Protein 4GXZ (pdb70)

Sequence (698 aa):
DQEKQIENLIHAALFNDPASPRIGAKHPKLTLVNFTDYNCPYCKQLDPMLEEKIVQKYPDDVAVIIIKPLPFKGESSVLAARIALTTWREHPQQFLALHEKLMQKRVYHTDDSIKQAQQKAGATPVTLDEKSMETIRTNLQLARLVGVQGTPATIIGDELIPGAVPWDTLEAVVKEKLASAKQIENLIHAALFNDPASPRIGAKHPKLTLVNFTDYNCPYCKQLDPMLEKIVQKYPDVAVIIKPLPFKGESSVLAARIALTTWREHPQQQFLALHEKLMQKRVYHTDDSIKQAQQKAGATPVTLDEKSSMETIRTNLQLARLVGVQGTPATIIGDELIPGAVPWDTLEAVVKEKLASANKQIENLIHAALFNDPASPRIGAKHPKLTLVNFTDYNCPYCKQLDPMLEKIVQKYPDVAVIIKPLPFKGESSVLAARIALTTWREHPQQFLALHEKLMQKRVYHTDDSIKQAQQKAGATPVTLDEKSMMETIRTNLQLARLVGVQGTPATIIGDELIPGAVPWDTLEAVVKEKLASLIHAALFNDPASPRIGAKHPKLTLVNFTDYNCPYCKQLDPMLEEKIVQKYPDVAVIIKPLPFKGESSVLAARIALTTWREHPQQFLALHEKLMQKRVYHTDDSIKQAQQKAGATPVTLDEKSMETIRTNLQLARLVGVQGTPATIIGDELIPGAVPWDDTLEAVVKEKLASA

Organism: Salmonella typhimurium (strain LT2 / SGSC1412 / ATCC 700720) (NCBI:txid99287)

Radius of gyration: 27.62 Å; Cα contacts (8 Å, |Δi|>4): 1189; chains: 4; bounding box: 72×77×70 Å

Structure (mmCIF, N/CA/C/O backbone):
data_4GXZ
#
_entry.id   4GXZ
#
_cell.length_a   53.107
_cell.length_b   90.998
_cell.length_c   83.309
_cell.angle_alpha   90.00
_cell.angle_beta   102.23
_cell.angle_gamma   90.00
#
_symmetry.space_group_name_H-M   'P 1 21 1'
#
loop_
_entity.id
_entity.type
_entity.pdbx_description
1 polymer 'Suppression of copper sensitivity protein'
2 water water
#
loop_
_atom_site.group_PDB
_atom_site.id
_atom_site.type_symbol
_atom_site.label_atom_id
_atom_site.label_alt_id
_atom_site.label_comp_id
_atom_site.label_asym_id
_atom_site.label_entity_id
_atom_site.label_seq_id
_atom_site.pdbx_PDB_ins_code
_atom_site.Cartn_x
_atom_site.Cartn_y
_atom_site.Cartn_z
_atom_site.occupancy
_atom_site.B_iso_or_equiv
_atom_site.auth_seq_id
_atom_site.auth_comp_id
_atom_site.auth_asym_id
_atom_site.auth_atom_id
_atom_site.pdbx_PDB_model_num
ATOM 1 N N . ASP A 1 12 ? 1.741 51.567 24.186 1.00 78.06 9 ASP A N 1
ATOM 2 C CA . ASP A 1 12 ? 2.623 52.573 23.604 1.00 89.45 9 ASP A CA 1
ATOM 3 C C . ASP A 1 12 ? 3.911 52.710 24.404 1.00 95.51 9 ASP A C 1
ATOM 4 O O . ASP A 1 12 ? 4.772 51.832 24.360 1.00 97.83 9 ASP A O 1
ATOM 9 N N . GLN A 1 13 ? 4.049 53.814 25.133 1.00 95.12 10 GLN A N 1
ATOM 10 C CA . GLN A 1 13 ? 5.215 53.962 25.991 1.00 87.08 10 GLN A CA 1
ATOM 11 C C . GLN A 1 13 ? 4.987 53.514 27.429 1.00 78.11 10 GLN A C 1
ATOM 12 O O . GLN A 1 13 ? 4.967 54.314 28.368 1.00 67.91 10 GLN A O 1
ATOM 18 N N . GLU A 1 14 ? 4.803 52.206 27.563 1.00 80.31 11 GLU A N 1
ATOM 19 C CA . GLU A 1 14 ? 4.957 51.513 28.821 1.00 84.41 11 GLU A CA 1
ATOM 20 C C . GLU A 1 14 ? 6.344 51.879 29.341 1.00 82.49 11 GLU A C 1
ATOM 21 O O . GLU A 1 14 ? 6.639 51.758 30.532 1.00 85.33 11 GLU A O 1
ATOM 27 N N . LYS A 1 15 ? 7.178 52.359 28.422 1.00 75.04 12 LYS A N 1
ATOM 28 C CA . LYS A 1 15 ? 8.542 52.780 28.713 1.00 69.78 12 LYS A CA 1
ATOM 29 C C . LYS A 1 15 ? 8.613 53.899 29.764 1.00 67.57 12 LYS A C 1
ATOM 30 O O . LYS A 1 15 ? 9.609 54.032 30.485 1.00 65.15 12 LYS A O 1
ATOM 36 N N . GLN A 1 16 ? 7.552 54.695 29.855 1.00 63.83 13 GLN A N 1
ATOM 37 C CA . GLN A 1 16 ? 7.500 55.796 30.811 1.00 63.64 13 GLN A CA 1
ATOM 38 C C . GLN A 1 16 ? 6.969 55.360 32.175 1.00 58.22 13 GLN A C 1
ATOM 39 O O . GLN A 1 16 ? 6.989 56.142 33.132 1.00 52.89 13 GLN A O 1
ATOM 45 N N . ILE A 1 17 ? 6.484 54.121 32.253 1.00 56.54 14 ILE A N 1
ATOM 46 C CA . ILE A 1 17 ? 5.874 53.596 33.472 1.00 52.37 14 ILE A CA 1
ATOM 47 C C . ILE A 1 17 ? 6.468 52.251 33.903 1.00 54.81 14 ILE A C 1
ATOM 48 O O . ILE A 1 17 ? 6.046 51.682 34.910 1.00 51.19 14 ILE A O 1
ATOM 53 N N . GLU A 1 18 ? 7.447 51.750 33.152 1.00 59.23 15 GLU A N 1
ATOM 54 C CA . GLU A 1 18 ? 7.944 50.388 33.364 1.00 59.13 15 GLU A CA 1
ATOM 55 C C . GLU A 1 18 ? 8.623 50.195 34.721 1.00 55.65 15 GLU A C 1
ATOM 56 O O . GLU A 1 18 ? 8.651 49.086 35.253 1.00 52.54 15 GLU A O 1
ATOM 62 N N . ASN A 1 19 ? 9.163 51.274 35.282 1.00 36.29 16 ASN A N 1
ATOM 63 C CA . ASN A 1 19 ? 9.821 51.190 36.583 1.00 43.76 16 ASN A CA 1
ATOM 64 C C . ASN A 1 19 ? 8.823 51.274 37.737 1.00 40.70 16 ASN A C 1
ATOM 65 O O . ASN A 1 19 ? 9.127 50.882 38.868 1.00 47.84 16 ASN A O 1
ATOM 70 N N . LEU A 1 20 ? 7.629 51.778 37.436 1.00 32.23 17 LEU A N 1
ATOM 71 C CA . LEU A 1 20 ? 6.514 51.792 38.388 1.00 45.91 17 LEU A CA 1
ATOM 72 C C . LEU A 1 20 ? 5.889 50.417 38.608 1.00 45.01 17 LEU A C 1
ATOM 73 O O . LEU A 1 20 ? 5.215 50.189 39.606 1.00 52.53 17 LEU A O 1
ATOM 78 N N . ILE A 1 21 ? 6.096 49.503 37.671 1.00 44.55 18 ILE A N 1
ATOM 79 C CA . ILE A 1 21 ? 5.346 48.242 37.680 1.00 57.52 18 ILE A CA 1
ATOM 80 C C . ILE A 1 21 ? 5.446 47.483 39.012 1.00 58.51 18 ILE A C 1
ATOM 81 O O . ILE A 1 21 ? 4.477 46.847 39.459 1.00 47.85 18 ILE A O 1
ATOM 86 N N . HIS A 1 22 ? 6.609 47.574 39.652 1.00 51.55 19 HIS A N 1
ATOM 87 C CA . HIS A 1 22 ? 6.917 46.734 40.807 1.00 47.77 19 HIS A CA 1
ATOM 88 C C . HIS A 1 22 ? 6.071 47.004 42.061 1.00 41.59 19 HIS A C 1
ATOM 89 O O . HIS A 1 22 ? 5.485 46.072 42.632 1.00 37.95 19 HIS A O 1
ATOM 96 N N . ALA A 1 23 ? 6.015 48.262 42.491 1.00 32.05 20 ALA A N 1
ATOM 97 C CA . ALA A 1 23 ? 5.228 48.645 43.668 1.00 32.32 20 ALA A CA 1
ATOM 98 C C . ALA A 1 23 ? 3.740 48.303 43.508 1.00 35.85 20 ALA A C 1
ATOM 99 O O . ALA A 1 23 ? 3.077 47.884 44.461 1.00 34.59 20 ALA A O 1
ATOM 101 N N . ALA A 1 24 ? 3.223 48.507 42.301 1.00 36.35 21 ALA A N 1
ATOM 102 C CA . ALA A 1 24 ? 1.815 48.247 42.018 1.00 43.80 21 ALA A CA 1
ATOM 103 C C . ALA A 1 24 ? 1.567 46.736 42.053 1.00 35.52 21 ALA A C 1
ATOM 104 O O . ALA A 1 24 ? 0.535 46.276 42.546 1.00 30.52 21 ALA A O 1
ATOM 106 N N . LEU A 1 25 ? 2.525 45.963 41.554 1.00 34.03 22 LEU A N 1
ATOM 107 C CA . LEU A 1 25 ? 2.379 44.513 41.600 1.00 29.89 22 LEU A CA 1
ATOM 108 C C . LEU A 1 25 ? 2.320 43.983 43.036 1.00 34.76 22 LEU A C 1
ATOM 109 O O . LEU A 1 25 ? 1.396 43.246 43.406 1.00 27.04 22 LEU A O 1
ATOM 114 N N . PHE A 1 26 ? 3.291 44.378 43.859 1.00 28.51 23 PHE A N 1
ATOM 115 C CA . PHE A 1 26 ? 3.528 43.675 45.120 1.00 28.77 23 PHE A CA 1
ATOM 116 C C . PHE A 1 26 ? 3.011 44.411 46.325 1.00 29.87 23 PHE A C 1
ATOM 117 O O . PHE A 1 26 ? 2.951 43.842 47.417 1.00 29.54 23 PHE A O 1
ATOM 125 N N . ASN A 1 27 ? 2.663 45.680 46.132 1.00 26.24 24 ASN A N 1
ATOM 126 C CA . ASN A 1 27 ? 2.412 46.578 47.257 1.00 35.51 24 ASN A CA 1
ATOM 127 C C . ASN A 1 27 ? 1.177 47.467 47.110 1.00 34.31 24 ASN A C 1
ATOM 128 O O . ASN A 1 27 ? 0.992 48.405 47.893 1.00 35.24 24 ASN A O 1
ATOM 133 N N . ASP A 1 28 ? 0.339 47.191 46.116 1.00 30.69 25 ASP A N 1
ATOM 134 C CA . ASP A 1 28 ? -0.936 47.919 45.992 1.00 30.15 25 ASP A CA 1
ATOM 135 C C . ASP A 1 28 ? -1.745 47.733 47.282 1.00 31.70 25 ASP A C 1
ATOM 136 O O . ASP A 1 28 ? -2.189 46.619 47.585 1.00 36.80 25 ASP A O 1
ATOM 141 N N . PRO A 1 29 ? -1.943 48.818 48.052 1.00 30.95 26 PRO A N 1
ATOM 142 C CA . PRO A 1 29 ? -2.755 48.736 49.276 1.00 35.89 26 PRO A CA 1
ATOM 143 C C . PRO A 1 29 ? -4.151 48.200 48.966 1.00 34.27 26 PRO A C 1
ATOM 144 O O . PRO A 1 29 ? -4.810 47.605 49.824 1.00 32.72 26 PRO A O 1
ATOM 148 N N . ALA A 1 30 ? -4.592 48.393 47.731 1.00 25.47 27 ALA A N 1
ATOM 149 C CA . ALA A 1 30 ? -5.947 47.983 47.352 1.00 30.26 27 ALA A CA 1
ATOM 150 C C . ALA A 1 30 ? -6.044 46.513 46.931 1.00 38.97 27 ALA A C 1
ATOM 151 O O . ALA A 1 30 ? -7.152 45.977 46.801 1.00 31.81 27 ALA A O 1
ATOM 153 N N . SER A 1 31 ? -4.900 45.847 46.732 1.00 25.58 28 SER A N 1
ATOM 154 C CA . SER A 1 31 ? -4.945 44.437 46.323 1.00 29.14 28 SER A CA 1
ATOM 155 C C . SER A 1 31 ? -4.885 43.526 47.537 1.00 27.64 28 SER A C 1
ATOM 156 O O . SER A 1 31 ? -3.978 43.651 48.362 1.00 31.87 28 SER A O 1
ATOM 159 N N . PRO A 1 32 ? -5.864 42.622 47.665 1.00 24.40 29 PRO A N 1
ATOM 160 C CA . PRO A 1 32 ? -5.905 41.748 48.834 1.00 27.16 29 PRO A CA 1
ATOM 161 C C . PRO A 1 32 ? -4.607 40.953 48.989 1.00 33.53 29 PRO A C 1
ATOM 162 O O . PRO A 1 32 ? -4.018 40.509 47.998 1.00 26.94 29 PRO A O 1
ATOM 166 N N . ARG A 1 33 ? -4.174 40.805 50.237 1.00 24.92 30 ARG A N 1
ATOM 167 C CA . ARG A 1 33 ? -2.940 40.099 50.573 1.00 34.18 30 ARG A CA 1
ATOM 168 C C . ARG A 1 33 ? -3.296 38.972 51.530 1.00 27.77 30 ARG A C 1
ATOM 169 O O . ARG A 1 33 ? -4.024 39.189 52.499 1.00 31.75 30 ARG A O 1
ATOM 177 N N . ILE A 1 34 ? -2.796 37.769 51.247 1.00 30.16 31 ILE A N 1
ATOM 178 C CA . ILE A 1 34 ? -2.901 36.649 52.173 1.00 26.56 31 ILE A CA 1
ATOM 179 C C . ILE A 1 34 ? -1.507 36.416 52.740 1.00 25.34 31 ILE A C 1
ATOM 180 O O . ILE A 1 34 ? -0.575 36.179 51.966 1.00 24.74 31 ILE A O 1
ATOM 185 N N . GLY A 1 35 ? -1.351 36.484 54.063 1.00 28.97 32 GLY A N 1
ATOM 186 C CA . GLY A 1 35 ? -0.029 36.306 54.672 1.00 32.63 32 GLY A CA 1
ATOM 187 C C . GLY A 1 35 ? 0.596 37.605 55.163 1.00 40.92 32 GLY A C 1
ATOM 188 O O . GLY A 1 35 ? -0.062 38.657 55.199 1.00 32.93 32 GLY A O 1
ATOM 189 N N . ALA A 1 36 ? 1.876 37.544 55.523 1.00 42.60 33 ALA A N 1
ATOM 190 C CA . ALA A 1 36 ? 2.564 38.683 56.136 1.00 36.55 33 ALA A CA 1
ATOM 191 C C . ALA A 1 36 ? 2.642 39.933 55.246 1.00 42.77 33 ALA A C 1
ATOM 192 O O . ALA A 1 36 ? 2.765 39.828 54.017 1.00 39.18 33 ALA A O 1
ATOM 194 N N . LYS A 1 37 ? 2.574 41.111 55.875 1.00 37.94 34 LYS A N 1
ATOM 195 C CA . LYS A 1 37 ? 2.832 42.377 55.187 1.00 48.89 34 LYS A CA 1
ATOM 196 C C . LYS A 1 37 ? 4.307 42.535 54.807 1.00 42.27 34 LYS A C 1
ATOM 197 O O . LYS A 1 37 ? 4.637 43.234 53.839 1.00 36.59 34 LYS A O 1
ATOM 203 N N . HIS A 1 38 ? 5.190 41.884 55.557 1.00 44.20 35 HIS A N 1
ATOM 204 C CA . HIS A 1 38 ? 6.626 41.969 55.278 1.00 54.83 35 HIS A CA 1
ATOM 205 C C . HIS A 1 38 ? 7.262 40.600 55.020 1.00 53.82 35 HIS A C 1
ATOM 206 O O . HIS A 1 38 ? 8.028 40.105 55.849 1.00 58.56 35 HIS A O 1
ATOM 213 N N . PRO A 1 39 ? 6.953 39.991 53.859 1.00 44.01 36 PRO A N 1
ATOM 214 C CA . PRO A 1 39 ? 7.387 38.630 53.538 1.00 42.51 36 PRO A CA 1
ATOM 215 C C . PRO A 1 39 ? 8.717 38.625 52.802 1.00 35.89 36 PRO A C 1
ATOM 216 O O . PRO A 1 39 ? 9.103 39.659 52.264 1.00 29.21 36 PRO A O 1
ATOM 220 N N . LYS A 1 40 ? 9.379 37.473 52.743 1.00 37.01 37 LYS A N 1
ATOM 221 C CA . LYS A 1 40 ? 10.613 37.329 51.962 1.00 37.57 37 LYS A CA 1
ATOM 222 C C . LYS A 1 40 ? 10.289 37.227 50.478 1.00 36.09 37 LYS A C 1
ATOM 223 O O . LYS A 1 40 ? 11.061 37.669 49.624 1.00 31.37 37 LYS A O 1
ATOM 229 N N . LEU A 1 41 ? 9.125 36.650 50.186 1.00 29.45 38 LEU A N 1
ATOM 230 C CA . LEU A 1 41 ? 8.690 36.410 48.815 1.00 29.75 38 LEU A CA 1
ATOM 231 C C . LEU A 1 41 ? 7.192 36.715 48.699 1.00 26.61 38 LEU A C 1
ATOM 232 O O . LEU A 1 41 ? 6.409 36.354 49.584 1.00 26.73 38 LEU A O 1
ATOM 237 N N . THR A 1 42 ? 6.805 37.379 47.617 1.00 28.90 39 THR A N 1
ATOM 238 C CA . THR A 1 42 ? 5.401 37.753 47.412 1.00 31.60 39 THR A CA 1
ATOM 239 C C . THR A 1 42 ? 4.953 37.228 46.063 1.00 24.50 39 THR A C 1
ATOM 240 O O . THR A 1 42 ? 5.461 37.664 45.018 1.00 31.37 39 THR A O 1
ATOM 244 N N . LEU A 1 43 ? 4.027 36.267 46.093 1.00 20.61 40 LEU A N 1
ATOM 245 C CA . LEU A 1 43 ? 3.426 35.730 44.879 1.00 24.65 40 LEU A CA 1
ATOM 246 C C . LEU A 1 43 ? 2.311 36.691 44.440 1.00 27.17 40 LEU A C 1
ATOM 247 O O . LEU A 1 43 ? 1.649 37.289 45.276 1.00 29.47 40 LEU A O 1
ATOM 252 N N . VAL A 1 44 ? 2.113 36.842 43.134 1.00 22.68 41 VAL A N 1
ATOM 253 C CA . VAL A 1 44 ? 1.006 37.650 42.627 1.00 30.59 41 VAL A CA 1
ATOM 254 C C . VAL A 1 44 ? 0.120 36.777 41.752 1.00 26.11 41 VAL A C 1
ATOM 255 O O . VAL A 1 44 ? 0.507 36.384 40.640 1.00 28.47 41 VAL A O 1
ATOM 259 N N . ASN A 1 45 ? -1.069 36.473 42.264 1.00 24.42 42 ASN A N 1
ATOM 260 C CA . ASN A 1 45 ? -1.969 35.528 41.622 1.00 20.92 42 ASN A CA 1
ATOM 261 C C . ASN A 1 45 ? -3.087 36.269 40.906 1.00 21.58 42 ASN A C 1
ATOM 262 O O . ASN A 1 45 ? -3.954 36.860 41.552 1.00 21.04 42 ASN A O 1
ATOM 267 N N . PHE A 1 46 ? -3.019 36.274 39.577 1.00 23.59 43 PHE A N 1
ATOM 268 C CA . PHE A 1 46 ? -4.057 36.849 38.729 1.00 25.94 43 PHE A CA 1
ATOM 269 C C . PHE A 1 46 ? -5.127 35.765 38.565 1.00 32.27 43 PHE A C 1
ATOM 270 O O . PHE A 1 46 ? -4.814 34.662 38.128 1.00 26.41 43 PHE A O 1
ATOM 278 N N . THR A 1 47 ? -6.376 36.072 38.914 1.00 26.18 44 THR A N 1
ATOM 279 C CA . THR A 1 47 ? -7.378 35.025 39.112 1.00 25.03 44 THR A CA 1
ATOM 280 C C . THR A 1 47 ? -8.819 35.498 38.861 1.00 25.64 44 THR A C 1
ATOM 281 O O . THR A 1 47 ? -9.094 36.700 38.804 1.00 25.79 44 THR A O 1
ATOM 285 N N . ASP A 1 48 ? -9.742 34.548 38.742 1.00 23.88 45 ASP A N 1
ATOM 286 C CA . ASP A 1 48 ? -11.144 34.883 38.449 1.00 21.31 45 ASP A CA 1
ATOM 287 C C . ASP A 1 48 ? -11.985 33.880 39.240 1.00 23.03 45 ASP A C 1
ATOM 288 O O . ASP A 1 48 ? -11.725 32.665 39.189 1.00 26.44 45 ASP A O 1
ATOM 293 N N . TYR A 1 49 ? -12.931 34.386 40.024 1.00 28.97 46 TYR A N 1
ATOM 294 C CA . TYR A 1 49 ? -13.744 33.537 40.886 1.00 34.64 46 TYR A CA 1
ATOM 295 C C . TYR A 1 49 ? -14.592 32.486 40.147 1.00 26.40 46 TYR A C 1
ATOM 296 O O . TYR A 1 49 ? -15.006 31.499 40.767 1.00 30.81 46 TYR A O 1
ATOM 305 N N . ASN A 1 50 ? -14.834 32.687 38.844 1.00 22.08 47 ASN A N 1
ATOM 306 C CA . ASN A 1 50 ? -15.583 31.708 38.032 1.00 24.10 47 ASN A CA 1
ATOM 307 C C . ASN A 1 50 ? -14.689 30.775 37.200 1.00 34.91 47 ASN A C 1
ATOM 308 O O . ASN A 1 50 ? -15.191 29.900 36.485 1.00 27.15 47 ASN A O 1
ATOM 313 N N . CYS A 1 51 ? -13.375 30.965 37.291 1.00 26.30 48 CYS A N 1
ATOM 314 C CA . CYS A 1 51 ? -12.432 30.175 36.498 1.00 23.32 48 CYS A CA 1
ATOM 315 C C . CYS A 1 51 ? -12.081 28.875 37.212 1.00 20.26 48 CYS A C 1
ATOM 316 O O . CYS A 1 51 ? -11.551 28.888 38.331 1.00 25.95 48 CYS A O 1
ATOM 319 N N . PRO A 1 52 ? -12.399 27.736 36.570 1.00 25.50 49 PRO A N 1
ATOM 320 C CA . PRO A 1 52 ? -12.233 26.409 37.179 1.00 28.36 49 PRO A CA 1
ATOM 321 C C . PRO A 1 52 ? -10.794 26.126 37.622 1.00 25.75 49 PRO A C 1
ATOM 322 O O . PRO A 1 52 ? -10.619 25.637 38.735 1.00 25.32 49 PRO A O 1
ATOM 326 N N . TYR A 1 53 ? -9.805 26.419 36.782 1.00 23.11 50 TYR A N 1
ATOM 327 C CA . TYR A 1 53 ? -8.403 26.234 37.181 1.00 29.05 50 TYR A CA 1
ATOM 328 C C . TYR A 1 53 ? -7.964 27.192 38.295 1.00 27.42 50 TYR A C 1
ATOM 329 O O . TYR A 1 53 ? -7.130 26.835 39.125 1.00 25.24 50 TYR A O 1
ATOM 338 N N . CYS A 1 54 ? -8.540 28.396 38.341 1.00 23.78 51 CYS A N 1
ATOM 339 C CA . CYS A 1 54 ? -8.296 29.299 39.467 1.00 21.86 51 CYS A CA 1
ATOM 340 C C . CYS A 1 54 ? -8.809 28.681 40.759 1.00 30.68 51 CYS A C 1
ATOM 341 O O . CYS A 1 54 ? -8.128 28.721 41.782 1.00 27.44 51 CYS A O 1
ATOM 344 N N . LYS A 1 55 ? -10.017 28.117 40.730 1.00 28.26 52 LYS A N 1
ATOM 345 C CA . LYS A 1 55 ? -10.545 27.477 41.931 1.00 23.56 52 LYS A CA 1
ATOM 346 C C . LYS A 1 55 ? -9.624 26.330 42.385 1.00 17.92 52 LYS A C 1
ATOM 347 O O . LYS A 1 55 ? -9.421 26.116 43.585 1.00 30.27 52 LYS A O 1
ATOM 353 N N . GLN A 1 56 ? -9.067 25.593 41.429 1.00 21.59 53 GLN A N 1
ATOM 354 C CA . GLN A 1 56 ? -8.214 24.446 41.757 1.00 29.66 53 GLN A CA 1
ATOM 355 C C . GLN A 1 56 ? -6.931 24.942 42.431 1.00 29.14 53 GLN A C 1
ATOM 356 O O . GLN A 1 56 ? -6.513 24.434 43.478 1.00 27.69 53 GLN A O 1
ATOM 362 N N . LEU A 1 57 ? -6.320 25.951 41.827 1.00 28.98 54 LEU A N 1
ATOM 363 C CA . LEU A 1 57 ? -5.096 26.537 42.377 1.00 31.37 54 LEU A CA 1
ATOM 364 C C . LEU A 1 57 ? -5.272 27.137 43.777 1.00 30.44 54 LEU A C 1
ATOM 365 O O . LEU A 1 57 ? -4.412 26.976 44.642 1.00 31.66 54 LEU A O 1
ATOM 370 N N . ASP A 1 58 ? -6.389 27.823 44.005 1.00 28.22 55 ASP A N 1
ATOM 371 C CA . ASP A 1 58 ? -6.563 28.631 45.218 1.00 24.79 55 ASP A CA 1
ATOM 372 C C . ASP A 1 58 ? -6.217 27.985 46.569 1.00 30.50 55 ASP A C 1
ATOM 373 O O . ASP A 1 58 ? -5.454 28.563 47.355 1.00 29.93 55 ASP A O 1
ATOM 378 N N . PRO A 1 59 ? -6.779 26.802 46.859 1.00 31.68 56 PRO A N 1
ATOM 379 C CA . PRO A 1 59 ? -6.463 26.186 48.152 1.00 26.74 56 PRO A CA 1
ATOM 380 C C . PRO A 1 59 ? -4.951 25.980 48.297 1.00 37.04 56 PRO A C 1
ATOM 381 O O . PRO A 1 59 ? -4.417 26.074 49.409 1.00 37.31 56 PRO A O 1
ATOM 385 N N . MET A 1 60 ? -4.276 25.693 47.187 1.00 29.64 57 MET A N 1
ATOM 386 C CA . MET A 1 60 ? -2.825 25.467 47.221 1.00 27.25 57 MET A CA 1
ATOM 387 C C . MET A 1 60 ? -2.082 26.710 47.680 1.00 33.08 57 MET A C 1
ATOM 388 O O . MET A 1 60 ? -1.135 26.614 48.456 1.00 34.64 57 MET A O 1
ATOM 393 N N . LEU A 1 61 ? -2.531 27.878 47.222 1.00 31.28 58 LEU A N 1
ATOM 394 C CA . LEU A 1 61 ? -1.846 29.132 47.539 1.00 31.80 58 LEU A CA 1
ATOM 395 C C . LEU A 1 61 ? -1.870 29.406 49.030 1.00 30.53 58 LEU A C 1
ATOM 396 O O . LEU A 1 61 ? -0.855 29.779 49.623 1.00 38.18 58 LEU A O 1
ATOM 401 N N . GLU A 1 62 ? -3.036 29.238 49.637 1.00 32.54 59 GLU A N 1
ATOM 402 C CA A GLU A 1 62 ? -3.181 29.435 51.078 0.59 35.55 59 GLU A CA 1
ATOM 403 C CA B GLU A 1 62 ? -3.163 29.448 51.069 0.41 34.81 59 GLU A CA 1
ATOM 404 C C . GLU A 1 62 ? -2.389 28.386 51.857 1.00 37.78 59 GLU A C 1
ATOM 405 O O . GLU A 1 62 ? -1.885 28.657 52.947 1.00 38.86 59 GLU A O 1
ATOM 416 N N . LYS A 1 63 ? -2.289 27.181 51.300 1.00 44.36 60 LYS A N 1
ATOM 417 C CA . LYS A 1 63 ? -1.503 26.122 51.934 1.00 44.39 60 LYS A CA 1
ATOM 418 C C . LYS A 1 63 ? -0.021 26.503 51.910 1.00 37.43 60 LYS A C 1
ATOM 419 O O . LYS A 1 63 ? 0.707 26.253 52.867 1.00 38.05 60 LYS A O 1
ATOM 425 N N . ILE A 1 64 ? 0.420 27.105 50.807 1.00 30.80 61 ILE A N 1
ATOM 426 C CA . ILE A 1 64 ? 1.779 27.621 50.718 1.00 33.12 61 ILE A CA 1
ATOM 427 C C . ILE A 1 64 ? 2.030 28.595 51.864 1.00 30.03 61 ILE A C 1
ATOM 428 O O . ILE A 1 64 ? 3.046 28.492 52.569 1.00 30.91 61 ILE A O 1
ATOM 433 N N . VAL A 1 65 ? 1.100 29.534 52.049 1.00 27.72 62 VAL A N 1
ATOM 434 C CA . VAL A 1 65 ? 1.233 30.576 53.062 1.00 36.48 62 VAL A CA 1
ATOM 435 C C . VAL A 1 65 ? 1.231 29.971 54.462 1.00 33.37 62 VAL A C 1
ATOM 436 O O . VAL A 1 65 ? 1.971 30.425 55.353 1.00 29.13 62 VAL A O 1
ATOM 440 N N . GLN A 1 66 ? 0.376 28.964 54.650 1.00 32.10 63 GLN A N 1
ATOM 441 C CA . GLN A 1 66 ? 0.310 28.223 55.904 1.00 37.97 63 GLN A CA 1
ATOM 442 C C . GLN A 1 66 ? 1.650 27.562 56.237 1.00 39.17 63 GLN A C 1
ATOM 443 O O . GLN A 1 66 ? 2.118 27.623 57.375 1.00 40.32 63 GLN A O 1
ATOM 449 N N . LYS A 1 67 ? 2.272 26.948 55.235 1.00 36.67 64 LYS A N 1
ATOM 450 C CA . LYS A 1 67 ? 3.495 26.167 55.444 1.00 40.96 64 LYS A CA 1
ATOM 451 C C . LYS A 1 67 ? 4.752 27.036 55.438 1.00 40.00 64 LYS A C 1
ATOM 452 O O . LYS A 1 67 ? 5.735 26.726 56.116 1.00 33.03 64 LYS A O 1
ATOM 458 N N . TYR A 1 68 ? 4.708 28.117 54.664 1.00 43.04 65 TYR A N 1
ATOM 459 C CA . TYR A 1 68 ? 5.823 29.051 54.546 1.00 40.26 65 TYR A CA 1
ATOM 460 C C . TYR A 1 68 ? 5.363 30.475 54.872 1.00 39.96 65 TYR A C 1
ATOM 461 O O . TYR A 1 68 ? 5.121 31.275 53.971 1.00 39.29 65 TYR A O 1
ATOM 470 N N . PRO A 1 69 ? 5.243 30.790 56.169 1.00 35.53 66 PRO A N 1
ATOM 471 C CA . PRO A 1 69 ? 4.823 32.113 56.648 1.00 44.37 66 PRO A CA 1
ATOM 472 C C . PRO A 1 69 ? 5.662 33.266 56.086 1.00 44.93 66 PRO A C 1
ATOM 473 O O . PRO A 1 69 ? 5.227 34.419 56.160 1.00 40.03 66 PRO A O 1
ATOM 477 N N . ASP A 1 70 ? 6.847 32.966 55.557 1.00 33.91 67 ASP A N 1
ATOM 478 C CA A ASP A 1 70 ? 7.714 33.957 54.913 0.41 38.63 67 ASP A CA 1
ATOM 479 C CA B ASP A 1 70 ? 7.669 34.009 54.953 0.59 37.66 67 ASP A CA 1
ATOM 480 C C . ASP A 1 70 ? 7.176 34.358 53.544 1.00 38.24 67 ASP A C 1
ATOM 481 O O . ASP A 1 70 ? 7.765 35.201 52.856 1.00 30.79 67 ASP A O 1
ATOM 490 N N . VAL A 1 71 ? 6.083 33.720 53.130 1.00 25.91 68 VAL A N 1
ATOM 491 C CA . VAL A 1 71 ? 5.518 33.951 51.810 1.00 34.31 68 VAL A CA 1
ATOM 492 C C . VAL A 1 71 ? 4.137 34.585 51.965 1.00 26.25 68 VAL A C 1
ATOM 493 O O . VAL A 1 71 ? 3.346 34.154 52.823 1.00 32.49 68 VAL A O 1
ATOM 497 N N . ALA A 1 72 ? 3.866 35.618 51.167 1.00 23.97 69 ALA A N 1
ATOM 498 C CA . ALA A 1 72 ? 2.517 36.208 51.096 1.00 27.93 69 ALA A CA 1
ATOM 499 C C . ALA A 1 72 ? 2.014 36.079 49.661 1.00 28.37 69 ALA A C 1
ATOM 500 O O . ALA A 1 72 ? 2.819 35.971 48.724 1.00 28.20 69 ALA A O 1
ATOM 502 N N . VAL A 1 73 ? 0.692 36.081 49.485 1.00 27.70 70 VAL A N 1
ATOM 503 C CA . VAL A 1 73 ? 0.121 36.012 48.157 1.00 24.22 70 VAL A CA 1
ATOM 504 C C . VAL A 1 73 ? -0.777 37.231 47.897 1.00 27.16 70 VAL A C 1
ATOM 505 O O . VAL A 1 73 ? -1.615 37.583 48.729 1.00 25.43 70 VAL A O 1
ATOM 509 N N . ILE A 1 74 ? -0.600 37.866 46.744 1.00 24.79 71 ILE A N 1
ATOM 510 C CA . ILE A 1 74 ? -1.430 39.008 46.364 1.00 28.91 71 ILE A CA 1
ATOM 511 C C . ILE A 1 74 ? -2.499 38.512 45.402 1.00 22.05 71 ILE A C 1
ATOM 512 O O . ILE A 1 74 ? -2.196 37.766 44.475 1.00 27.58 71 ILE A O 1
ATOM 517 N N . ILE A 1 75 ? -3.743 38.903 45.630 1.00 23.88 72 ILE A N 1
ATOM 518 C CA A ILE A 1 75 ? -4.847 38.527 44.741 0.81 21.24 72 ILE A CA 1
ATOM 519 C CA B ILE A 1 75 ? -4.816 38.536 44.712 0.19 22.72 72 ILE A CA 1
ATOM 520 C C . ILE A 1 75 ? -5.139 39.699 43.785 1.00 24.68 72 ILE A C 1
ATOM 521 O O . ILE A 1 75 ? -5.479 40.810 44.236 1.00 25.88 72 ILE A O 1
ATOM 530 N N . LYS A 1 76 ? -4.977 39.457 42.483 1.00 20.98 73 LYS A N 1
ATOM 531 C CA . LYS A 1 76 ? -5.303 40.428 41.450 1.00 24.51 73 LYS A CA 1
ATOM 532 C C . LYS A 1 76 ? -6.459 39.860 40.628 1.00 29.51 73 LYS A C 1
ATOM 533 O O . LYS A 1 76 ? -6.242 39.152 39.633 1.00 23.98 73 LYS A O 1
ATOM 539 N N . PRO A 1 77 ? -7.689 40.170 41.025 1.00 21.83 74 PRO A N 1
ATOM 540 C CA . PRO A 1 77 ? -8.776 39.683 40.151 1.00 33.54 74 PRO A CA 1
ATOM 541 C C . PRO A 1 77 ? -8.741 40.238 38.718 1.00 28.74 74 PRO A C 1
ATOM 542 O O . PRO A 1 77 ? -8.590 41.451 38.507 1.00 31.06 74 PRO A O 1
ATOM 546 N N . LEU A 1 78 ? -8.860 39.326 37.750 1.00 24.95 75 LEU A N 1
ATOM 547 C CA . LEU A 1 78 ? -9.156 39.659 36.350 1.00 26.31 75 LEU A CA 1
ATOM 548 C C . LEU A 1 78 ? -10.499 39.001 35.976 1.00 27.36 75 LEU A C 1
ATOM 549 O O . LEU A 1 78 ? -10.526 37.845 35.531 1.00 27.59 75 LEU A O 1
ATOM 554 N N . PRO A 1 79 ? -11.617 39.728 36.157 1.00 31.82 76 PRO A N 1
ATOM 555 C CA . PRO A 1 79 ? -12.950 39.124 35.972 1.00 34.78 76 PRO A CA 1
ATOM 556 C C . PRO A 1 79 ? -13.365 38.998 34.505 1.00 42.31 76 PRO A C 1
ATOM 557 O O . PRO A 1 79 ? -14.185 39.794 34.028 1.00 42.61 76 PRO A O 1
ATOM 561 N N . PHE A 1 80 ? -12.823 37.996 33.815 1.00 30.49 77 PHE A N 1
ATOM 562 C CA . PHE A 1 80 ? -13.043 37.841 32.382 1.00 28.21 77 PHE A CA 1
ATOM 563 C C . PHE A 1 80 ? -14.340 37.096 32.049 1.00 34.80 77 PHE A C 1
ATOM 564 O O . PHE A 1 80 ? -14.843 37.199 30.929 1.00 35.74 77 PHE A O 1
ATOM 572 N N . LYS A 1 81 ? -14.860 36.326 32.998 1.00 27.41 78 LYS A N 1
ATOM 573 C CA . LYS A 1 81 ? -15.960 35.412 32.674 1.00 35.54 78 LYS A CA 1
ATOM 574 C C . LYS A 1 81 ? -17.337 35.976 33.039 1.00 37.55 78 LYS A C 1
ATOM 575 O O . LYS A 1 81 ? -18.131 35.327 33.740 1.00 35.80 78 LYS A O 1
ATOM 581 N N . GLY A 1 82 ? -17.604 37.192 32.570 1.00 34.02 79 GLY A N 1
ATOM 582 C CA . GLY A 1 8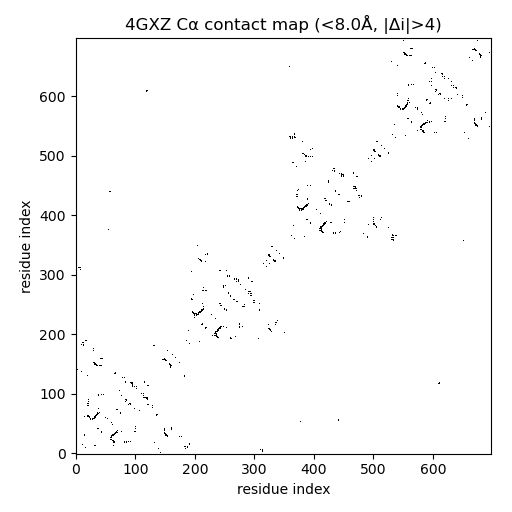2 ? -18.942 37.759 32.643 1.00 38.07 79 GLY A CA 1
ATOM 583 C C . GLY A 1 82 ? -19.260 38.597 33.871 1.00 39.87 79 GLY A C 1
ATOM 584 O O . GLY A 1 82 ? -18.396 38.826 34.741 1.00 30.20 79 GLY A O 1
ATOM 585 N N . GLU A 1 83 ? -20.515 39.052 33.935 1.00 32.19 80 GLU A N 1
ATOM 586 C CA . GLU A 1 83 ? -20.973 39.969 34.973 1.00 37.59 80 GLU A CA 1
ATOM 587 C C . GLU A 1 83 ? -20.738 39.466 36.387 1.00 33.80 80 GLU A C 1
ATOM 588 O O . GLU A 1 83 ? -20.323 40.244 37.262 1.00 31.59 80 GLU A O 1
ATOM 594 N N . SER A 1 84 ? -21.009 38.185 36.625 1.00 24.41 81 SER A N 1
ATOM 595 C CA . SER A 1 84 ? -20.841 37.654 37.976 1.00 27.43 81 SER A CA 1
ATOM 596 C C . SER A 1 84 ? -19.355 37.555 38.376 1.00 27.28 81 SER A C 1
ATOM 597 O O . SER A 1 84 ? -19.052 37.544 39.571 1.00 23.23 81 SER A O 1
ATOM 600 N N . SER A 1 85 ? -18.455 37.457 37.391 1.00 28.91 82 SER A N 1
ATOM 601 C CA . SER A 1 85 ? -17.005 37.557 37.648 1.00 29.71 82 SER A CA 1
ATOM 602 C C . SER A 1 85 ? -16.675 38.980 38.095 1.00 34.87 82 SER A C 1
ATOM 603 O O . SER A 1 85 ? -15.918 39.183 39.050 1.00 31.13 82 SER A O 1
ATOM 606 N N . VAL A 1 86 ? -17.236 39.969 37.400 1.00 32.55 83 VAL A N 1
ATOM 607 C CA . VAL A 1 86 ? -17.012 41.352 37.802 1.00 37.69 83 VAL A CA 1
ATOM 608 C C . VAL A 1 86 ? -17.556 41.594 39.217 1.00 32.28 83 VAL A C 1
ATOM 609 O O . VAL A 1 86 ? -16.847 42.149 40.069 1.00 27.91 83 VAL A O 1
ATOM 613 N N . LEU A 1 87 ? -18.782 41.138 39.486 1.00 30.36 84 LEU A N 1
ATOM 614 C CA . LEU A 1 87 ? -19.407 41.340 40.800 1.00 29.78 84 LEU A CA 1
ATOM 615 C C . LEU A 1 87 ? -18.679 40.658 41.972 1.00 30.61 84 LEU A C 1
ATOM 616 O O . LEU A 1 87 ? -18.461 41.286 43.021 1.00 30.90 84 LEU A O 1
ATOM 621 N N . ALA A 1 88 ? -18.311 39.383 41.810 1.00 26.53 85 ALA A N 1
ATOM 622 C CA . ALA A 1 88 ? -17.557 38.685 42.859 1.00 27.54 85 ALA A CA 1
ATOM 623 C C . ALA A 1 88 ? -16.243 39.423 43.131 1.00 23.89 85 ALA A C 1
ATOM 624 O O . ALA A 1 88 ? -15.859 39.626 44.284 1.00 22.43 85 ALA A O 1
ATOM 626 N N . ALA A 1 89 ? -15.569 39.833 42.067 1.00 25.91 86 ALA A N 1
ATOM 627 C CA . ALA A 1 89 ? -14.316 40.578 42.208 1.00 30.54 86 ALA A CA 1
ATOM 628 C C . ALA A 1 89 ? -14.504 41.912 42.947 1.00 31.52 86 ALA A C 1
ATOM 629 O O . ALA A 1 89 ? -13.721 42.244 43.846 1.00 28.30 86 ALA A O 1
ATOM 631 N N . ARG A 1 90 ? -15.538 42.681 42.576 1.00 26.89 87 ARG A N 1
ATOM 632 C CA . ARG A 1 90 ? -15.751 43.989 43.193 1.00 28.18 87 ARG A CA 1
ATOM 633 C C . ARG A 1 90 ? -16.097 43.838 44.658 1.00 27.42 87 ARG A C 1
ATOM 634 O O . ARG A 1 90 ? -15.564 44.545 45.517 1.00 28.92 87 ARG A O 1
ATOM 642 N N . ILE A 1 91 ? -16.988 42.904 44.946 1.00 25.57 88 ILE A N 1
ATOM 643 C CA . ILE A 1 91 ? -17.362 42.595 46.319 1.00 24.59 88 ILE A CA 1
ATOM 644 C C . ILE A 1 91 ? -16.106 42.177 47.124 1.00 26.92 88 ILE A C 1
ATOM 645 O O . ILE A 1 91 ? -15.855 42.682 48.223 1.00 27.47 88 ILE A O 1
ATOM 650 N N . ALA A 1 92 ? -15.319 41.258 46.579 1.00 24.63 89 ALA A N 1
ATOM 651 C CA . ALA A 1 92 ? -14.121 40.816 47.294 1.00 28.20 89 ALA A CA 1
ATOM 652 C C . ALA A 1 92 ? -13.148 41.987 47.523 1.00 25.39 89 ALA A C 1
ATOM 653 O O . ALA A 1 92 ? -12.619 42.156 48.620 1.00 26.58 89 ALA A O 1
ATOM 655 N N . LEU A 1 93 ? -12.918 42.792 46.492 1.00 27.01 90 LEU A N 1
ATOM 656 C CA . LEU A 1 93 ? -11.996 43.913 46.613 1.00 25.23 90 LEU A CA 1
ATOM 657 C C . LEU A 1 93 ? -12.494 44.940 47.608 1.00 38.80 90 LEU A C 1
ATOM 658 O O . LEU A 1 93 ? -11.706 45.500 48.369 1.00 29.74 90 LEU A O 1
ATOM 663 N N . THR A 1 94 ? -13.800 45.205 47.594 1.00 30.71 91 THR A N 1
ATOM 664 C CA . THR A 1 94 ? -14.377 46.175 48.513 1.00 25.07 91 THR A CA 1
ATOM 665 C C . THR A 1 94 ? -14.310 45.676 49.951 1.00 23.50 91 THR A C 1
ATOM 666 O O . THR A 1 94 ? -14.037 46.452 50.879 1.00 23.01 91 THR A O 1
ATOM 670 N N . THR A 1 95 ? -14.569 44.387 50.149 1.00 26.42 92 THR A N 1
ATOM 671 C CA . THR A 1 95 ? -14.409 43.798 51.477 1.00 26.81 92 THR A CA 1
ATOM 672 C C . THR A 1 95 ? -12.938 43.931 51.914 1.00 27.32 92 THR A C 1
ATOM 673 O O . THR A 1 95 ? -12.663 44.170 53.084 1.00 26.30 92 THR A O 1
ATOM 677 N N . TRP A 1 96 ? -11.999 43.776 50.986 1.00 30.87 93 TRP A N 1
ATOM 678 C CA . TRP A 1 96 ? -10.583 43.954 51.347 1.00 33.23 93 TRP A CA 1
ATOM 679 C C . TRP A 1 96 ? -10.351 45.371 51.854 1.00 35.12 93 TRP A C 1
ATOM 680 O O . TRP A 1 96 ? -9.776 45.566 52.925 1.00 29.43 93 TRP A O 1
ATOM 691 N N . ARG A 1 97 ? -10.806 46.353 51.076 1.00 31.44 94 ARG A N 1
ATOM 692 C CA . ARG A 1 97 ? -10.673 47.765 51.444 1.00 36.03 94 ARG A CA 1
ATOM 693 C C . ARG A 1 97 ? -11.248 48.082 52.834 1.00 42.63 94 ARG A C 1
ATOM 694 O O . ARG A 1 97 ? -10.557 48.677 53.680 1.00 27.91 94 ARG A O 1
ATOM 702 N N . GLU A 1 98 ? -12.492 47.671 53.082 1.00 31.40 95 GLU A N 1
ATOM 703 C CA . GLU A 1 98 ? -13.217 48.131 54.273 1.00 34.10 95 GLU A CA 1
ATOM 704 C C . GLU A 1 98 ? -13.044 47.236 55.483 1.00 30.73 95 GLU A C 1
ATOM 705 O O . GLU A 1 98 ? -13.028 47.718 56.617 1.00 31.12 95 GLU A O 1
ATOM 711 N N . HIS A 1 99 ? -12.925 45.934 55.248 1.00 27.73 96 HIS A N 1
ATOM 712 C CA . HIS A 1 99 ? -12.771 44.971 56.340 1.00 32.03 96 HIS A CA 1
ATOM 713 C C . HIS A 1 99 ? -11.765 43.895 55.975 1.00 32.30 96 HIS A C 1
ATOM 714 O O . HIS A 1 99 ? -12.156 42.741 55.754 1.00 28.88 96 HIS A O 1
ATOM 721 N N . PRO A 1 100 ? -10.467 44.258 55.928 1.00 30.66 97 PRO A N 1
ATOM 722 C CA . PRO A 1 100 ? -9.460 43.323 55.405 1.00 20.63 97 PRO A CA 1
ATOM 723 C C . PRO A 1 100 ? -9.451 41.973 56.122 1.00 21.60 97 PRO A C 1
ATOM 724 O O . PRO A 1 100 ? -9.117 40.953 55.507 1.00 29.85 97 PRO A O 1
ATOM 728 N N . GLN A 1 101 ? -9.790 41.959 57.407 1.00 29.04 98 GLN A N 1
ATOM 729 C CA . GLN A 1 101 ? -9.808 40.718 58.178 1.00 30.38 98 GLN A CA 1
ATOM 730 C C . GLN A 1 101 ? -10.857 39.718 57.703 1.00 30.14 98 GLN A C 1
ATOM 731 O O . GLN A 1 101 ? -10.724 38.513 57.968 1.00 32.12 98 GLN A O 1
ATOM 737 N N . GLN A 1 102 ? -11.876 40.207 56.994 1.00 28.83 99 GLN A N 1
ATOM 738 C CA . GLN A 1 102 ? -12.969 39.341 56.526 1.00 32.83 99 GLN A CA 1
ATOM 739 C C . GLN A 1 102 ? -12.663 38.782 55.141 1.00 37.90 99 GLN A C 1
ATOM 740 O O . GLN A 1 102 ? -13.287 37.810 54.703 1.00 37.66 99 GLN A O 1
ATOM 746 N N . PHE A 1 103 ? -11.701 39.394 54.455 1.00 27.64 100 PHE A N 1
ATOM 747 C CA . PHE A 1 103 ? -11.445 39.049 53.065 1.00 28.32 100 PHE A CA 1
ATOM 748 C C . PHE A 1 103 ? -11.222 37.552 52.832 1.00 28.83 100 PHE A C 1
ATOM 749 O O . PHE A 1 103 ? -11.854 36.954 51.946 1.00 29.11 100 PHE A O 1
ATOM 757 N N . LEU A 1 104 ? -10.321 36.946 53.607 1.00 24.82 101 LEU A N 1
ATOM 758 C CA . LEU A 1 104 ? -9.909 35.566 53.315 1.00 22.10 101 LEU A CA 1
ATOM 759 C C . LEU A 1 104 ? -11.101 34.603 53.332 1.00 25.27 101 LEU A C 1
ATOM 760 O O . LEU A 1 104 ? -11.303 33.843 52.384 1.00 24.98 101 LEU A O 1
ATOM 765 N N . ALA A 1 105 ? -11.899 34.653 54.398 1.00 26.23 102 ALA A N 1
ATOM 766 C CA . ALA A 1 105 ? -13.102 33.820 54.485 1.00 33.93 102 ALA A CA 1
ATOM 767 C C . ALA A 1 105 ? -14.050 34.015 53.296 1.00 28.38 102 ALA A C 1
ATOM 768 O O . ALA A 1 105 ? -14.625 33.035 52.793 1.00 24.55 102 ALA A O 1
ATOM 770 N N . LEU A 1 106 ? -14.224 35.262 52.850 1.00 29.03 103 LEU A N 1
ATOM 771 C CA . LEU A 1 106 ? -15.095 35.544 51.703 1.00 30.47 103 LEU A CA 1
ATOM 772 C C . LEU A 1 106 ? -14.490 35.020 50.407 1.00 35.57 103 LEU A C 1
ATOM 773 O O . LEU A 1 106 ? -15.169 34.397 49.590 1.00 23.59 103 LEU A O 1
ATOM 778 N N . HIS A 1 107 ? -13.209 35.319 50.219 1.00 26.69 104 HIS A N 1
ATOM 779 C CA . HIS A 1 107 ? -12.454 34.823 49.091 1.00 24.92 104 HIS A CA 1
ATOM 780 C C . HIS A 1 107 ? -12.547 33.292 48.974 1.00 24.14 104 HIS A C 1
ATOM 781 O O . HIS A 1 107 ? -12.810 32.752 47.887 1.00 24.74 104 HIS A O 1
ATOM 788 N N . GLU A 1 108 ? -12.344 32.588 50.086 1.00 23.32 105 GLU A N 1
ATOM 789 C CA . GLU A 1 108 ? -12.495 31.131 50.086 1.00 33.42 105 GLU A CA 1
ATOM 790 C C . GLU A 1 108 ? -13.907 30.689 49.642 1.00 28.78 10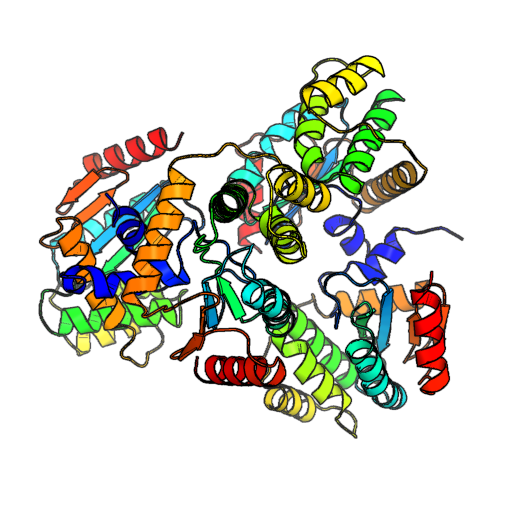5 GLU A C 1
ATOM 791 O O . GLU A 1 108 ? -14.050 29.780 48.829 1.00 29.74 105 GLU A O 1
ATOM 797 N N . LYS A 1 109 ? -14.933 31.328 50.190 1.00 31.61 106 LYS A N 1
ATOM 798 C CA . LYS A 1 109 ? -16.306 30.996 49.829 1.00 37.17 106 LYS A CA 1
ATOM 799 C C . LYS A 1 109 ? -16.572 31.186 48.330 1.00 37.76 106 LYS A C 1
ATOM 800 O O . LYS A 1 109 ? -17.187 30.318 47.705 1.00 28.10 106 LYS A O 1
ATOM 806 N N . LEU A 1 110 ? -16.097 32.293 47.750 1.00 29.54 107 LEU A N 1
ATOM 807 C CA . LEU A 1 110 ? -16.278 32.532 46.320 1.00 22.93 107 LEU A CA 1
ATOM 808 C C . LEU A 1 110 ? -15.562 31.487 45.443 1.00 27.18 107 LEU A C 1
ATOM 809 O O . LEU A 1 110 ? -16.117 31.030 44.434 1.00 30.76 107 LEU A O 1
ATOM 814 N N . MET A 1 111 ? -14.344 31.100 45.825 1.00 26.92 108 MET A N 1
ATOM 815 C CA . MET A 1 111 ? -13.613 30.069 45.089 1.00 20.22 108 MET A CA 1
ATOM 816 C C . MET A 1 111 ? -14.220 28.676 45.275 1.00 26.38 108 MET A C 1
ATOM 817 O O . MET A 1 111 ? -14.273 27.892 44.332 1.00 29.52 108 MET A O 1
ATOM 822 N N . GLN A 1 112 ? -14.656 28.363 46.489 1.00 30.02 109 GLN A N 1
ATOM 823 C CA . GLN A 1 112 ? -15.132 27.018 46.790 1.00 38.50 109 GLN A CA 1
ATOM 824 C C . GLN A 1 112 ? -16.448 26.661 46.080 1.00 39.43 109 GLN A C 1
ATOM 825 O O . GLN A 1 112 ? -16.717 25.491 45.792 1.00 34.21 109 GLN A O 1
ATOM 831 N N . LYS A 1 113 ? -17.268 27.664 45.790 1.00 31.27 110 LYS A N 1
ATOM 832 C CA . LYS A 1 113 ? -18.545 27.423 45.091 1.00 30.38 110 LYS A CA 1
ATOM 833 C C . LYS A 1 113 ? -18.302 26.784 43.722 1.00 36.04 110 LYS A C 1
ATOM 834 O O . LYS A 1 113 ? -17.607 27.352 42.872 1.00 31.37 110 LYS A O 1
ATOM 840 N N . ARG A 1 114 ? -18.864 25.595 43.499 1.00 31.04 111 ARG A N 1
ATOM 841 C CA . ARG A 1 114 ? -18.562 24.871 42.264 1.00 30.73 111 ARG A CA 1
ATOM 842 C C . ARG A 1 114 ? -19.656 25.030 41.215 1.00 33.33 111 ARG A C 1
ATOM 843 O O . ARG A 1 114 ? -19.926 24.121 40.423 1.00 40.43 111 ARG A O 1
ATOM 851 N N . VAL A 1 115 ? -20.281 26.199 41.231 1.00 31.26 112 VAL A N 1
ATOM 852 C CA . VAL A 1 115 ? -21.233 26.596 40.212 1.00 27.94 112 VAL A CA 1
ATOM 853 C C . VAL A 1 115 ? -20.831 27.995 39.752 1.00 23.23 112 VAL A C 1
ATOM 854 O O . VAL A 1 115 ? -20.395 28.805 40.571 1.00 31.42 112 VAL A O 1
ATOM 858 N N . TYR A 1 116 ? -20.930 28.250 38.449 1.00 29.68 113 TYR A N 1
ATOM 859 C CA . TYR A 1 116 ? -20.758 29.595 37.920 1.00 31.55 113 TYR A CA 1
ATOM 860 C C . TYR A 1 116 ? -21.622 30.555 38.735 1.00 36.86 113 TYR A C 1
ATOM 861 O O . TYR A 1 116 ? -22.776 30.249 39.063 1.00 29.42 113 TYR A O 1
ATOM 870 N N . HIS A 1 117 ? -21.057 31.706 39.087 1.00 22.75 114 HIS A N 1
ATOM 871 C CA . HIS A 1 117 ? -21.676 32.549 40.095 1.00 25.05 114 HIS A CA 1
ATOM 872 C C . HIS A 1 117 ? -22.917 33.314 39.590 1.00 24.81 114 HIS A C 1
ATOM 873 O O . HIS A 1 117 ? -23.012 33.689 38.418 1.00 24.24 114 HIS A O 1
ATOM 880 N N . THR A 1 118 ? -23.837 33.541 40.516 1.00 24.40 115 THR A N 1
ATOM 881 C CA . THR A 1 118 ? -24.998 34.431 40.334 1.00 25.39 115 THR A CA 1
ATOM 882 C C . THR A 1 118 ? -25.030 35.468 41.455 1.00 36.77 115 THR A C 1
ATOM 883 O O . THR A 1 118 ? -24.230 35.376 42.392 1.00 27.91 115 THR A O 1
ATOM 887 N N . ASP A 1 119 ? -25.942 36.449 41.382 1.00 32.32 116 ASP A N 1
ATOM 888 C CA . ASP A 1 119 ? -26.082 37.401 42.486 1.00 37.88 116 ASP A CA 1
ATOM 889 C C . ASP A 1 119 ? -26.316 36.640 43.791 1.00 39.45 116 ASP A C 1
ATOM 890 O O . ASP A 1 119 ? -25.651 36.880 44.799 1.00 43.69 116 ASP A O 1
ATOM 895 N N . ASP A 1 120 ? -27.264 35.707 43.754 1.00 32.85 117 ASP A N 1
ATOM 896 C CA . ASP A 1 120 ? -27.582 34.850 44.902 1.00 31.14 117 ASP A CA 1
ATOM 897 C C . ASP A 1 120 ? -26.397 34.072 45.496 1.00 27.18 117 ASP A C 1
ATOM 898 O O . ASP A 1 120 ? -26.225 34.044 46.708 1.00 38.61 117 ASP A O 1
ATOM 903 N N . SER A 1 121 ? -25.620 33.392 44.665 1.00 32.53 118 SER A N 1
ATOM 904 C CA . SER A 1 121 ? -24.498 32.631 45.202 1.00 26.38 118 SER A CA 1
ATOM 905 C C . SER A 1 121 ? -23.430 33.573 45.778 1.00 22.15 118 SER A C 1
ATOM 906 O O . SER A 1 121 ? -22.771 33.248 46.771 1.00 37.47 118 SER A O 1
ATOM 909 N N . ILE A 1 122 ? -23.254 34.728 45.157 1.00 23.69 119 ILE A N 1
ATOM 910 C CA . ILE A 1 122 ? -22.304 35.714 45.700 1.00 25.40 119 ILE A CA 1
ATOM 911 C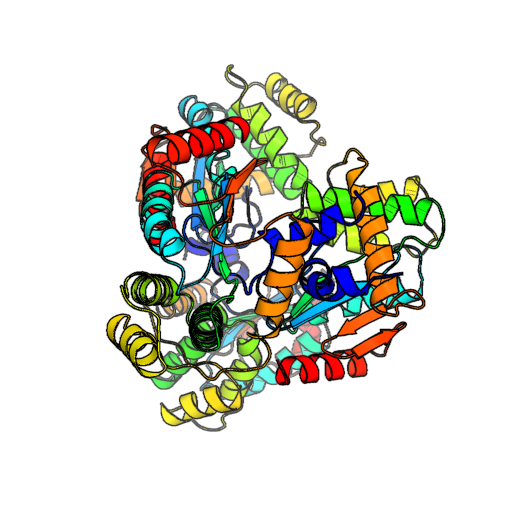 C . ILE A 1 122 ? -22.766 36.167 47.080 1.00 34.07 119 ILE A C 1
ATOM 912 O O . ILE A 1 122 ? -21.962 36.267 48.008 1.00 21.31 119 ILE A O 1
ATOM 917 N N . LYS A 1 123 ? -24.071 36.422 47.218 1.00 29.88 120 LYS A N 1
ATOM 918 C CA . LYS A 1 123 ? -24.624 36.831 48.502 1.00 29.62 120 LYS A CA 1
ATOM 919 C C . LYS A 1 123 ? -24.551 35.709 49.538 1.00 34.17 120 LYS A C 1
ATOM 920 O O . LYS A 1 123 ? -24.356 35.984 50.729 1.00 30.16 120 LYS A O 1
ATOM 926 N N . GLN A 1 124 ? -24.715 34.457 49.082 1.00 33.46 121 GLN A N 1
ATOM 927 C CA . GLN A 1 124 ? -24.537 33.267 49.920 1.00 36.15 121 GLN A CA 1
ATOM 928 C C . GLN A 1 124 ? -23.114 33.162 50.471 1.00 33.08 121 GLN A C 1
ATOM 929 O O . GLN A 1 124 ? -22.905 32.910 51.661 1.00 41.97 121 GLN A O 1
ATOM 935 N N . ALA A 1 125 ? -22.140 33.300 49.579 1.00 26.86 122 ALA A N 1
ATOM 936 C CA . ALA A 1 125 ? -20.716 33.303 49.959 1.00 32.77 122 ALA A CA 1
ATOM 937 C C . ALA A 1 125 ? -20.460 34.320 51.076 1.00 29.19 122 ALA A C 1
ATOM 938 O O . ALA A 1 125 ? -19.802 34.008 52.067 1.00 30.16 122 ALA A O 1
ATOM 940 N N . GLN A 1 126 ? -20.983 35.535 50.917 1.00 30.98 123 GLN A N 1
ATOM 941 C CA . GLN A 1 126 ? -20.866 36.562 51.965 1.00 32.22 123 GLN A CA 1
ATOM 942 C C . GLN A 1 126 ? -21.452 36.094 53.289 1.00 41.11 123 GLN A C 1
ATOM 943 O O . GLN A 1 126 ? -20.833 36.252 54.343 1.00 31.34 123 GLN A O 1
ATOM 949 N N . GLN A 1 127 ? -22.665 35.546 53.227 1.00 36.74 124 GLN A N 1
ATOM 950 C CA . GLN A 1 127 ? -23.330 35.021 54.404 1.00 37.54 124 GLN A CA 1
ATOM 951 C C . GLN A 1 127 ? -22.522 33.921 55.093 1.00 33.58 124 GLN A C 1
ATOM 952 O O . GLN A 1 127 ? -22.256 33.992 56.294 1.00 40.78 124 GLN A O 1
ATOM 958 N N . LYS A 1 128 ? -22.141 32.900 54.336 1.00 33.80 125 LYS A N 1
ATOM 959 C CA . LYS A 1 128 ? -21.326 31.822 54.892 1.00 40.11 125 LYS A CA 1
ATOM 960 C C . LYS A 1 128 ? -19.963 32.317 55.383 1.00 37.45 125 LYS A C 1
ATOM 961 O O . LYS A 1 128 ? -19.432 31.799 56.362 1.00 36.73 125 LYS A O 1
ATOM 967 N N . ALA A 1 129 ? -19.392 33.309 54.712 1.00 38.51 126 ALA A N 1
ATOM 968 C CA . ALA A 1 129 ? -18.082 33.812 55.135 1.00 39.55 126 ALA A CA 1
ATOM 969 C C . ALA A 1 129 ? -18.191 34.727 56.347 1.00 39.21 126 ALA A C 1
ATOM 970 O O . ALA A 1 129 ? -17.181 35.035 56.996 1.00 37.08 126 ALA A O 1
ATOM 972 N N . GLY A 1 130 ? -19.414 35.159 56.649 1.00 33.68 127 GLY A N 1
ATOM 973 C CA . GLY A 1 130 ? -19.638 36.075 57.752 1.00 33.92 127 GLY A CA 1
ATOM 974 C C . GLY A 1 130 ? -19.139 37.469 57.435 1.00 38.42 127 GLY A C 1
ATOM 975 O O . GLY A 1 130 ? -18.725 38.194 58.330 1.00 43.28 127 GLY A O 1
ATOM 976 N N . ALA A 1 131 ? -19.182 37.839 56.158 1.00 38.43 128 ALA A N 1
ATOM 977 C CA . ALA A 1 131 ? -18.701 39.140 55.697 1.00 33.83 128 ALA A CA 1
ATOM 978 C C . ALA A 1 131 ? -19.771 40.239 55.754 1.00 41.66 128 ALA A C 1
ATOM 979 O O . ALA A 1 131 ? -20.917 40.035 55.350 1.00 33.11 128 ALA A O 1
ATOM 981 N N . THR A 1 132 ? -19.369 41.412 56.229 1.00 33.31 129 THR A N 1
ATOM 982 C CA . THR A 1 132 ? -20.243 42.577 56.281 1.00 39.20 129 THR A CA 1
ATOM 983 C C . THR A 1 132 ? -20.557 43.061 54.865 1.00 40.70 129 THR A C 1
ATOM 984 O O . THR A 1 132 ? -19.674 43.096 54.004 1.00 38.86 129 THR A O 1
ATOM 988 N N . PRO A 1 133 ? -21.824 43.431 54.612 1.00 36.29 130 PRO A N 1
ATOM 989 C CA . PRO A 1 133 ? -22.175 43.968 53.296 1.00 28.19 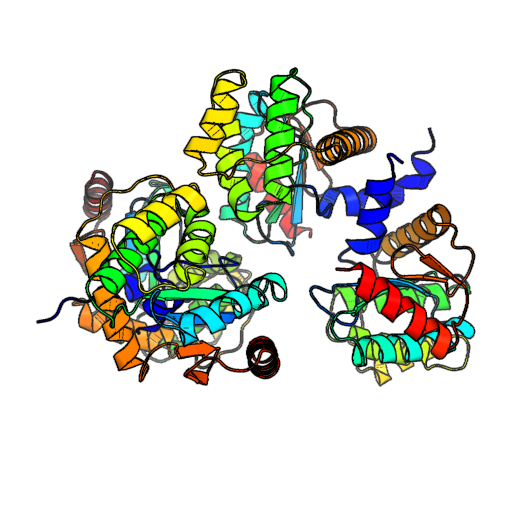130 PRO A CA 1
ATOM 990 C C . PRO A 1 133 ? -21.339 45.194 52.956 1.00 24.07 130 PRO A C 1
ATOM 991 O O . PRO A 1 133 ? -20.960 45.952 53.841 1.00 29.22 130 PRO A O 1
ATOM 995 N N . VAL A 1 134 ? -21.074 45.403 51.677 1.00 32.22 131 VAL A N 1
ATOM 996 C CA . VAL A 1 134 ? -20.293 46.557 51.268 1.00 46.49 131 VAL A CA 1
ATOM 997 C C . VAL A 1 134 ? -20.993 47.318 50.146 1.00 40.53 131 VAL A C 1
ATOM 998 O O . VAL A 1 134 ? -21.714 46.732 49.351 1.00 37.49 131 VAL A O 1
ATOM 1002 N N . THR A 1 135 ? -20.750 48.621 50.079 1.00 33.48 132 THR A N 1
ATOM 1003 C CA . THR A 1 135 ? -21.255 49.451 48.995 1.00 37.24 132 THR A CA 1
ATOM 1004 C C . THR A 1 135 ? -20.222 49.515 47.884 1.00 40.99 132 THR A C 1
ATOM 1005 O O . THR A 1 135 ? -19.045 49.744 48.146 1.00 39.36 132 THR A O 1
ATOM 1009 N N . LEU A 1 136 ? -20.645 49.311 46.639 1.00 41.40 133 LEU A N 1
ATOM 1010 C CA . LEU A 1 136 ? -19.691 49.315 45.532 1.00 39.22 133 LEU A CA 1
ATOM 1011 C C . LEU A 1 136 ? -19.381 50.715 44.964 1.00 45.68 133 LEU A C 1
ATOM 1012 O O . LEU A 1 136 ? -20.287 51.528 44.747 1.00 49.67 133 LEU A O 1
ATOM 1017 N N . ASP A 1 137 ? -18.095 50.962 44.719 1.00 43.82 134 ASP A N 1
ATOM 1018 C CA . ASP A 1 137 ? -17.567 52.261 44.298 1.00 60.48 134 ASP A CA 1
ATOM 1019 C C . ASP A 1 137 ? -16.875 52.158 42.956 1.00 49.83 134 ASP A C 1
ATOM 1020 O O . ASP A 1 137 ? -16.540 51.055 42.503 1.00 44.56 134 ASP A O 1
ATOM 1025 N N . GLU A 1 138 ? -16.597 53.310 42.350 1.00 34.87 135 GLU A N 1
ATOM 1026 C CA . GLU A 1 138 ? -15.737 53.334 41.173 1.00 47.54 135 GLU A CA 1
ATOM 1027 C C . GLU A 1 138 ? -14.335 52.798 41.510 1.00 37.39 135 GLU A C 1
ATOM 1028 O O . GLU A 1 138 ? -13.589 52.413 40.611 1.00 39.47 135 GLU A O 1
ATOM 1034 N N . LYS A 1 139 ? -13.998 52.765 42.803 1.00 35.82 136 LYS A N 1
ATOM 1035 C CA . LYS A 1 139 ? -12.653 52.354 43.250 1.00 45.05 136 LYS A CA 1
ATOM 1036 C C . LYS A 1 139 ? -12.357 50.905 42.927 1.00 38.90 136 LYS A C 1
ATOM 1037 O O . LYS A 1 139 ? -11.240 50.576 42.523 1.00 33.90 136 LYS A O 1
ATOM 1043 N N . SER A 1 140 ? -13.346 50.032 43.123 1.00 36.51 137 SER A N 1
ATOM 1044 C CA . SER A 1 140 ? -13.128 48.616 42.825 1.00 31.70 137 SER A CA 1
ATOM 1045 C C . SER A 1 140 ? -12.930 48.459 41.319 1.00 41.36 137 SER A C 1
ATOM 1046 O O . SER A 1 140 ? -12.091 47.663 40.879 1.00 34.30 137 SER A O 1
ATOM 1049 N N . MET A 1 141 ? -13.676 49.244 40.532 1.00 36.88 138 MET A N 1
ATOM 1050 C CA . MET A 1 141 ? -13.529 49.250 39.071 1.00 33.89 138 MET A CA 1
ATOM 1051 C C . MET A 1 141 ? -12.130 49.701 38.638 1.00 35.72 138 MET A C 1
ATOM 1052 O O . MET A 1 141 ? -11.550 49.132 37.704 1.00 40.77 138 MET A O 1
ATOM 1057 N N . GLU A 1 142 ? -11.600 50.732 39.300 1.00 30.70 139 GLU A N 1
ATOM 1058 C CA . GLU A 1 142 ? -10.265 51.225 38.982 1.00 34.48 139 GLU A CA 1
ATOM 1059 C C . GLU A 1 142 ? -9.186 50.199 39.355 1.00 35.48 139 GLU A C 1
ATOM 1060 O O . GLU A 1 142 ? -8.193 50.054 38.640 1.00 32.37 139 GLU A O 1
ATOM 1066 N N . THR A 1 143 ? -9.386 49.493 40.465 1.00 35.43 140 THR A N 1
ATOM 1067 C CA . THR A 1 143 ? -8.448 48.432 40.862 1.00 34.63 140 THR A CA 1
ATOM 1068 C C . THR A 1 143 ? -8.452 47.321 39.818 1.00 34.96 140 THR A C 1
ATOM 1069 O O . THR A 1 143 ? -7.390 46.799 39.463 1.00 31.36 140 THR A O 1
ATOM 1073 N N . ILE A 1 144 ? -9.644 46.959 39.323 1.00 33.89 141 ILE A N 1
ATOM 1074 C CA . ILE A 1 144 ? -9.746 45.955 38.261 1.00 31.38 141 ILE A CA 1
ATOM 1075 C C . ILE A 1 144 ? -9.008 46.413 37.010 1.00 34.79 141 ILE A C 1
ATOM 1076 O O . ILE A 1 144 ? -8.192 45.666 36.452 1.00 37.40 141 ILE A O 1
ATOM 1081 N N . ARG A 1 145 ? -9.296 47.642 36.573 1.00 31.91 142 ARG A N 1
ATOM 1082 C CA . ARG A 1 145 ? -8.596 48.227 35.426 1.00 33.40 142 ARG A CA 1
ATOM 1083 C C . ARG A 1 145 ? -7.081 48.177 35.599 1.00 31.81 142 ARG A C 1
ATOM 1084 O O . ARG A 1 145 ? -6.348 47.804 34.681 1.00 34.11 142 ARG A O 1
ATOM 1092 N N . THR A 1 146 ? -6.619 48.563 36.782 1.00 31.33 143 THR A N 1
ATOM 1093 C CA . THR A 1 146 ? -5.181 48.553 37.089 1.00 37.24 143 THR A CA 1
ATOM 1094 C C . THR A 1 146 ? -4.641 47.126 36.994 1.00 40.15 143 THR A C 1
ATOM 1095 O O . THR A 1 146 ? -3.571 46.911 36.433 1.00 36.26 143 THR A O 1
ATOM 1099 N N . ASN A 1 147 ? -5.400 46.159 37.515 1.00 35.19 144 ASN A N 1
ATOM 1100 C CA . ASN A 1 147 ? -5.020 44.749 37.421 1.00 33.34 144 ASN A CA 1
ATOM 1101 C C . ASN A 1 147 ? -4.830 44.315 35.975 1.00 33.29 144 ASN A C 1
ATOM 1102 O O . ASN A 1 147 ? -3.820 43.682 35.631 1.00 36.43 144 ASN A O 1
ATOM 1107 N N . LEU A 1 148 ? -5.793 44.667 35.125 1.00 28.95 145 LEU A N 1
ATOM 1108 C CA . LEU A 1 148 ? -5.695 44.349 33.702 1.00 36.50 145 LEU A CA 1
ATOM 1109 C C . LEU A 1 148 ? -4.456 44.999 33.070 1.00 40.46 145 LEU A C 1
ATOM 1110 O O . LEU A 1 148 ? -3.732 44.346 32.313 1.00 42.74 145 LEU A O 1
ATOM 1115 N N . GLN A 1 149 ? -4.203 46.269 33.394 1.00 39.13 146 GLN A N 1
ATOM 1116 C CA . GLN A 1 149 ? -2.997 46.951 32.920 1.00 45.29 146 GLN A CA 1
ATOM 1117 C C . GLN A 1 149 ? -1.748 46.165 33.306 1.00 38.70 146 GLN A C 1
ATOM 1118 O O . GLN A 1 149 ? -0.854 45.967 32.482 1.00 45.71 146 GLN A O 1
ATOM 1124 N N . LEU A 1 150 ? -1.692 45.725 34.563 1.00 36.03 147 LEU A N 1
ATOM 1125 C CA . LEU A 1 150 ? -0.527 44.990 35.069 1.00 39.35 147 LEU A CA 1
ATOM 1126 C C . LEU A 1 150 ? -0.383 43.634 34.388 1.00 41.62 147 LEU A C 1
ATOM 1127 O O . LEU A 1 150 ? 0.727 43.207 34.055 1.00 35.81 147 LEU A O 1
ATOM 1132 N N . ALA A 1 151 ? -1.517 42.962 34.184 1.00 38.68 148 ALA A N 1
ATOM 1133 C CA . ALA A 1 151 ? -1.538 41.676 33.492 1.00 37.98 148 ALA A CA 1
ATOM 1134 C C . ALA A 1 151 ? -0.914 41.817 32.106 1.00 45.13 148 ALA A C 1
ATOM 1135 O O . ALA A 1 151 ? -0.121 40.974 31.677 1.00 43.61 148 ALA A O 1
ATOM 1137 N N . ARG A 1 152 ? -1.287 42.891 31.416 1.00 46.61 149 ARG A N 1
ATOM 1138 C CA . ARG A 1 152 ? -0.792 43.174 30.076 1.00 49.79 149 ARG A CA 1
ATOM 1139 C C . ARG A 1 152 ? 0.723 43.283 30.091 1.00 44.96 149 ARG A C 1
ATOM 1140 O O . ARG A 1 152 ? 1.426 42.538 29.406 1.00 47.59 149 ARG A O 1
ATOM 1148 N N . LEU A 1 153 ? 1.212 44.228 30.884 1.00 44.18 150 LEU A N 1
ATOM 1149 C CA . LEU A 1 153 ? 2.634 44.533 30.958 1.00 46.86 150 LEU A CA 1
ATOM 1150 C C . LEU A 1 153 ? 3.448 43.316 31.375 1.00 49.11 150 LEU A C 1
ATOM 1151 O O . LEU A 1 153 ? 4.612 43.187 31.009 1.00 46.36 150 LEU A O 1
ATOM 1156 N N . VAL A 1 154 ? 2.819 42.417 32.128 1.00 45.12 151 VAL A N 1
ATOM 1157 C CA . VAL A 1 154 ? 3.525 41.286 32.724 1.00 48.49 151 VAL A CA 1
ATOM 1158 C C . VAL A 1 154 ? 3.471 40.028 31.842 1.00 46.06 151 VAL A C 1
ATOM 1159 O O . VAL A 1 154 ? 4.156 39.035 32.111 1.00 41.33 151 VAL A O 1
ATOM 1163 N N . GLY A 1 155 ? 2.674 40.086 30.776 1.00 43.81 152 GLY A N 1
ATOM 1164 C CA . GLY A 1 155 ? 2.567 38.975 29.844 1.00 44.02 152 GLY A CA 1
ATOM 1165 C C . GLY A 1 155 ? 1.546 37.925 30.253 1.00 43.06 152 GLY A C 1
ATOM 1166 O O . GLY A 1 155 ? 1.596 36.784 29.797 1.00 44.98 152 GLY A O 1
ATOM 1167 N N . VAL A 1 156 ? 0.618 38.304 31.124 1.00 41.68 153 VAL A N 1
ATOM 1168 C CA . VAL A 1 156 ? -0.445 37.396 31.526 1.00 39.42 153 VAL A CA 1
ATOM 1169 C C . VAL A 1 156 ? -1.324 37.073 30.317 1.00 41.84 153 VAL A C 1
ATOM 1170 O O . VAL A 1 156 ? -1.901 37.976 29.697 1.00 51.99 153 VAL A O 1
ATOM 1174 N N . GLN A 1 157 ? -1.420 35.793 29.976 1.00 37.85 154 GLN A N 1
ATOM 1175 C CA . GLN A 1 157 ? -2.204 35.402 28.805 1.00 52.77 154 GLN A CA 1
ATOM 1176 C C . GLN A 1 157 ? -3.543 34.734 29.148 1.00 55.94 154 GLN A C 1
ATOM 1177 O O . GLN A 1 157 ? -4.273 34.307 28.255 1.00 72.68 154 GLN A O 1
ATOM 1183 N N . GLY A 1 158 ? -3.873 34.659 30.433 1.00 43.90 155 GLY A N 1
ATOM 1184 C CA . GLY A 1 158 ? -5.096 33.999 30.864 1.00 48.18 155 GLY A CA 1
ATOM 1185 C C . GLY A 1 158 ? -5.096 33.779 32.363 1.00 45.74 155 GLY A C 1
ATOM 1186 O O . GLY A 1 158 ? -4.099 34.056 33.032 1.00 42.83 155 GLY A O 1
ATOM 1187 N N . THR A 1 159 ? -6.210 33.298 32.904 1.00 35.56 156 THR A N 1
ATOM 1188 C CA . THR A 1 159 ? -6.259 32.949 34.320 1.00 33.69 156 THR A CA 1
ATOM 1189 C C . THR A 1 159 ? -6.326 31.438 34.529 1.00 33.46 156 THR A C 1
ATOM 1190 O O . THR A 1 159 ? -6.894 30.721 33.709 1.00 37.05 156 THR A O 1
ATOM 1194 N N . PRO A 1 160 ? -5.732 30.943 35.623 1.00 32.20 157 PRO A N 1
ATOM 1195 C CA . PRO A 1 160 ? -4.922 31.704 36.583 1.00 29.60 157 PRO A CA 1
ATOM 1196 C C . PRO A 1 160 ? -3.506 31.923 36.049 1.00 29.30 157 PRO A C 1
ATOM 1197 O O . PRO A 1 160 ? -3.054 31.201 35.151 1.00 34.49 157 PRO A O 1
ATOM 1201 N N . ALA A 1 161 ? -2.826 32.925 36.592 1.00 29.21 158 ALA A N 1
ATOM 1202 C CA . ALA A 1 161 ? -1.436 33.204 36.240 1.00 36.96 158 ALA A CA 1
ATOM 1203 C C . ALA A 1 161 ? -0.781 33.778 37.478 1.00 35.10 158 ALA A C 1
ATOM 1204 O O . ALA A 1 161 ? -1.283 34.749 38.056 1.00 35.98 158 ALA A O 1
ATOM 1206 N N . THR A 1 162 ? 0.334 33.181 37.894 1.00 26.88 159 THR A N 1
ATOM 1207 C CA . THR A 1 162 ? 0.937 33.562 39.161 1.00 31.48 159 THR A CA 1
ATOM 1208 C C . THR A 1 162 ? 2.424 33.885 39.022 1.00 27.49 159 THR A C 1
ATOM 1209 O O . THR A 1 162 ? 3.204 33.074 38.509 1.00 26.08 159 THR A O 1
ATOM 1213 N N . ILE A 1 163 ? 2.800 35.074 39.485 1.00 25.98 160 ILE A N 1
ATOM 1214 C CA . ILE A 1 163 ? 4.195 35.489 39.521 1.00 28.17 160 ILE A CA 1
ATOM 1215 C C . ILE A 1 163 ? 4.876 34.901 40.748 1.00 26.65 160 ILE A C 1
ATOM 1216 O O . ILE A 1 163 ? 4.482 35.178 41.885 1.00 25.62 160 ILE A O 1
ATOM 1221 N N . ILE A 1 164 ? 5.909 34.089 40.520 1.00 26.41 161 ILE A N 1
ATOM 1222 C CA . ILE A 1 164 ? 6.671 33.527 41.625 1.00 29.50 161 ILE A CA 1
ATOM 1223 C C . ILE A 1 164 ? 8.145 33.786 41.329 1.00 29.47 161 ILE A C 1
ATOM 1224 O O . ILE A 1 164 ? 8.709 33.187 40.406 1.00 23.93 161 ILE A O 1
ATOM 1229 N N . GLY A 1 165 ? 8.761 34.698 42.083 1.00 27.91 162 GLY A N 1
ATOM 1230 C CA . GLY A 1 165 ? 10.121 35.140 41.758 1.00 30.05 162 GLY A CA 1
ATOM 1231 C C . GLY A 1 165 ? 10.209 35.624 40.320 1.00 30.05 162 GLY A C 1
ATOM 1232 O O . GLY A 1 165 ? 9.440 36.508 39.896 1.00 30.72 162 GLY A O 1
ATOM 1233 N N . ASP A 1 166 ? 11.122 35.038 39.550 1.00 30.01 163 ASP A N 1
ATOM 1234 C CA . ASP A 1 166 ? 11.307 35.425 38.146 1.00 27.46 163 ASP A CA 1
ATOM 1235 C C . ASP A 1 166 ? 10.478 34.604 37.145 1.00 44.21 163 ASP A C 1
ATOM 1236 O O . ASP A 1 166 ? 10.760 34.637 35.945 1.00 48.04 163 ASP A O 1
ATOM 1241 N N . GLU A 1 167 ? 9.457 33.882 37.615 1.00 40.33 164 GLU A N 1
ATOM 1242 C CA . GLU A 1 167 ? 8.625 33.106 36.695 1.00 38.61 164 GLU A CA 1
ATOM 1243 C C . GLU A 1 167 ? 7.178 33.582 36.672 1.00 39.02 164 GLU A C 1
ATOM 1244 O O . GLU A 1 167 ? 6.643 34.037 37.691 1.00 36.92 164 GLU A O 1
ATOM 1250 N N . LEU A 1 168 ? 6.557 33.483 35.498 1.00 44.01 165 LEU A N 1
ATOM 1251 C CA . LEU A 1 168 ? 5.111 33.665 35.362 1.00 45.37 165 LEU A CA 1
ATOM 1252 C C . LEU A 1 168 ? 4.498 32.309 35.028 1.00 44.00 165 LEU A C 1
ATOM 1253 O O . LEU A 1 168 ? 4.655 31.789 33.921 1.00 46.99 165 LEU A O 1
ATOM 1258 N N . ILE A 1 169 ? 3.822 31.729 36.010 1.00 38.63 166 ILE A N 1
ATOM 1259 C CA . ILE A 1 169 ? 3.347 30.364 35.898 1.00 36.48 166 ILE A CA 1
ATOM 1260 C C . ILE A 1 169 ? 1.854 30.363 35.621 1.00 32.35 166 ILE A C 1
ATOM 1261 O O . ILE A 1 169 ? 1.067 30.713 36.499 1.00 30.91 166 ILE A O 1
ATOM 1266 N N . PRO A 1 170 ? 1.479 29.956 34.401 1.00 41.37 167 PRO A N 1
ATOM 1267 C CA . PRO A 1 170 ? 0.081 29.876 33.949 1.00 50.14 167 PRO A CA 1
ATOM 1268 C C . PRO A 1 170 ? -0.632 28.657 34.515 1.00 45.93 167 PRO A C 1
ATOM 1269 O O . PRO A 1 170 ? 0.006 27.677 34.911 1.00 51.36 167 PRO A O 1
ATOM 1273 N N . GLY A 1 171 ? -1.957 28.732 34.556 1.00 46.26 168 GLY A N 1
ATOM 1274 C CA . GLY A 1 171 ? -2.773 27.595 34.922 1.00 38.63 168 GLY A CA 1
ATOM 1275 C C . GLY A 1 171 ? -2.519 27.044 36.306 1.00 38.41 168 GLY A C 1
ATOM 1276 O O . GLY A 1 171 ? -1.907 27.689 37.158 1.00 53.83 168 GLY A O 1
ATOM 1277 N N . ALA A 1 172 ? -2.995 25.824 36.519 1.00 41.30 169 ALA A N 1
ATOM 1278 C CA . ALA A 1 172 ? -2.807 25.134 37.781 1.00 49.88 169 ALA A CA 1
ATOM 1279 C C . ALA A 1 172 ? -1.653 24.161 37.593 1.00 65.34 169 ALA A C 1
ATOM 1280 O O . ALA A 1 172 ? -1.502 23.559 36.527 1.00 76.42 169 ALA A O 1
ATOM 1282 N N . VAL A 1 173 ? -0.819 24.029 38.614 1.00 60.55 170 VAL A N 1
ATOM 1283 C CA . VAL A 1 173 ? 0.289 23.083 38.555 1.00 44.80 170 VAL A CA 1
ATOM 1284 C C . VAL A 1 173 ? 0.156 22.105 39.720 1.00 32.95 170 VAL A C 1
ATOM 1285 O O . VAL A 1 173 ? -0.515 22.409 40.719 1.00 39.98 170 VAL A O 1
ATOM 1289 N N . PRO A 1 174 ? 0.789 20.924 39.605 1.00 36.09 171 PRO A N 1
ATOM 1290 C CA . PRO A 1 174 ? 0.700 20.025 40.762 1.00 41.22 171 PRO A CA 1
ATOM 1291 C C . PRO A 1 174 ? 1.249 20.706 42.018 1.00 45.53 171 PRO A C 1
ATOM 1292 O O . PRO A 1 174 ? 2.214 21.483 41.946 1.00 39.52 171 PRO A O 1
ATOM 1296 N N . TRP A 1 175 ? 0.628 20.425 43.156 1.00 39.50 172 TRP A N 1
ATOM 1297 C CA . TRP A 1 175 ? 1.133 20.894 44.439 1.00 41.68 172 TRP A CA 1
ATOM 1298 C C . TRP A 1 175 ? 2.644 20.668 44.675 1.00 35.50 172 TRP A C 1
ATOM 1299 O O . TRP A 1 175 ? 3.354 21.596 45.097 1.00 34.38 172 TRP A O 1
ATOM 1310 N N . ASP A 1 176 ? 3.151 19.455 44.445 1.00 35.17 173 ASP A N 1
ATOM 1311 C CA . ASP A 1 176 ? 4.580 19.244 44.738 1.00 37.63 173 ASP A CA 1
ATOM 1312 C C . ASP A 1 176 ? 5.475 20.110 43.854 1.00 35.87 173 ASP A C 1
ATOM 1313 O O . ASP A 1 176 ? 6.502 20.624 44.307 1.00 32.42 173 ASP A O 1
ATOM 1318 N N . THR A 1 177 ? 5.058 20.301 42.606 1.00 38.80 174 THR A N 1
ATOM 1319 C CA . THR A 1 177 ? 5.756 21.196 41.694 1.00 46.65 174 THR A CA 1
ATOM 1320 C C . THR A 1 177 ? 5.694 22.647 42.189 1.00 42.26 174 THR A C 1
ATOM 1321 O O . THR A 1 177 ? 6.722 23.349 42.251 1.00 39.82 174 THR A O 1
ATOM 1325 N N . LEU A 1 178 ? 4.488 23.073 42.563 1.00 30.24 175 LEU A N 1
ATOM 1326 C CA . LEU A 1 178 ? 4.257 24.399 43.112 1.00 29.97 175 LEU A CA 1
ATOM 1327 C C . LEU A 1 178 ? 5.143 24.670 44.316 1.00 31.37 175 LEU A C 1
ATOM 1328 O O . LEU A 1 178 ? 5.807 25.700 44.384 1.00 35.46 175 LEU A O 1
ATOM 1333 N N . GLU A 1 179 ? 5.141 23.744 45.270 1.00 33.69 176 GLU A N 1
ATOM 1334 C CA . GLU A 1 179 ? 5.921 23.899 46.485 1.00 38.07 176 GLU A CA 1
ATOM 1335 C C . GLU A 1 179 ? 7.414 24.012 46.167 1.00 34.87 176 GLU A C 1
ATOM 1336 O O . GLU A 1 179 ? 8.127 24.804 46.791 1.00 34.88 176 GLU A O 1
ATOM 1342 N N . ALA A 1 180 ? 7.877 23.241 45.183 1.00 32.69 177 ALA A N 1
ATOM 1343 C CA . ALA A 1 180 ? 9.298 23.242 44.817 1.00 32.50 177 ALA A CA 1
ATOM 1344 C C . ALA A 1 180 ? 9.740 24.584 44.211 1.00 37.54 177 ALA A C 1
ATOM 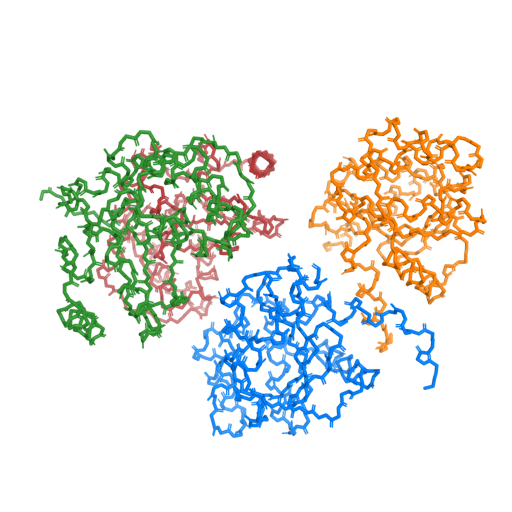1345 O O . ALA A 1 180 ? 10.797 25.124 44.571 1.00 29.58 177 ALA A O 1
ATOM 1347 N N . VAL A 1 181 ? 8.937 25.122 43.290 1.00 38.21 178 VAL A N 1
ATOM 1348 C CA . VAL A 1 181 ? 9.234 26.430 42.707 1.00 29.77 178 VAL A CA 1
ATOM 1349 C C . VAL A 1 181 ? 9.299 27.475 43.826 1.00 34.10 178 VAL A C 1
ATOM 1350 O O . VAL A 1 181 ? 10.237 28.299 43.882 1.00 30.30 178 VAL A O 1
ATOM 1354 N N . VAL A 1 182 ? 8.318 27.423 44.732 1.00 33.57 179 VAL A N 1
ATOM 1355 C CA . VAL A 1 182 ? 8.283 28.351 45.866 1.00 32.61 179 VAL A CA 1
ATOM 1356 C C . VAL A 1 182 ? 9.543 28.267 46.754 1.00 38.23 179 VAL A C 1
ATOM 1357 O O . VAL A 1 182 ? 10.171 29.290 47.027 1.00 33.12 179 VAL A O 1
ATOM 1361 N N . LYS A 1 183 ? 9.894 27.062 47.206 1.00 34.02 180 LYS A N 1
ATOM 1362 C CA . LYS A 1 183 ? 11.096 26.871 48.022 1.00 40.08 180 LYS A CA 1
ATOM 1363 C C . LYS A 1 183 ? 12.308 27.478 47.337 1.00 31.08 180 LYS A C 1
ATOM 1364 O O . LYS A 1 183 ? 13.074 28.209 47.961 1.00 38.41 180 LYS A O 1
ATOM 1370 N N . GLU A 1 184 ? 12.462 27.181 46.049 1.00 29.33 181 GLU A N 1
ATOM 1371 C CA . GLU A 1 184 ? 13.562 27.703 45.240 1.00 38.87 181 GLU A CA 1
ATOM 1372 C C . GLU A 1 184 ? 13.592 29.235 45.181 1.00 35.69 181 GLU A C 1
ATOM 1373 O O . GLU A 1 184 ? 14.638 29.853 45.420 1.00 30.35 181 GLU A O 1
ATOM 1379 N N . LYS A 1 185 ? 12.460 29.855 44.852 1.00 30.87 182 LYS A N 1
ATOM 1380 C CA . LYS A 1 185 ? 12.419 31.311 44.752 1.00 28.91 182 LYS A CA 1
ATOM 1381 C C . LYS A 1 185 ? 12.691 31.904 46.126 1.00 35.99 182 LYS A C 1
ATOM 1382 O O . LYS A 1 185 ? 13.372 32.933 46.263 1.00 34.67 182 LYS A O 1
ATOM 1388 N N . LEU A 1 186 ? 12.171 31.229 47.143 1.00 30.99 183 LEU A N 1
ATOM 1389 C CA . LEU A 1 186 ? 12.404 31.608 48.534 1.00 39.34 183 LEU A CA 1
ATOM 1390 C C . LEU A 1 186 ? 13.896 31.538 48.899 1.00 41.43 183 LEU A C 1
ATOM 1391 O O . LEU A 1 186 ? 14.449 32.470 49.497 1.00 41.77 183 LEU A O 1
ATOM 1396 N N . ALA A 1 187 ? 14.548 30.441 48.526 1.00 32.76 184 ALA A N 1
ATOM 1397 C CA . ALA A 1 187 ? 15.990 30.307 48.762 1.00 36.62 184 ALA A CA 1
ATOM 1398 C C . ALA A 1 187 ? 16.778 31.423 48.073 1.00 44.68 184 ALA A C 1
ATOM 1399 O O . ALA A 1 187 ? 17.668 32.024 48.679 1.00 47.35 184 ALA A O 1
ATOM 1401 N N . SER A 1 188 ? 16.448 31.704 46.813 1.00 44.53 185 SER A N 1
ATOM 1402 C CA . SER A 1 188 ? 17.111 32.777 46.067 1.00 47.57 185 SER A CA 1
ATOM 1403 C C . SER A 1 188 ? 16.894 34.178 46.657 1.00 52.63 185 SER A C 1
ATOM 1404 O O . SER A 1 188 ? 17.730 35.063 46.468 1.00 45.79 185 SER A O 1
ATOM 1407 N N . ALA A 1 189 ? 15.774 34.389 47.349 1.00 48.73 186 ALA A N 1
ATOM 1408 C CA . ALA A 1 189 ? 15.440 35.723 47.855 1.00 49.19 186 ALA A CA 1
ATOM 1409 C C . ALA A 1 189 ? 16.447 36.200 48.898 1.00 51.37 186 ALA A C 1
ATOM 1410 O O . ALA A 1 189 ? 16.553 35.624 49.982 1.00 62.36 186 ALA A O 1
ATOM 1412 N N . LYS B 1 15 ? -5.636 59.720 36.693 1.00 83.17 12 LYS B N 1
ATOM 1413 C CA . LYS B 1 15 ? -6.137 58.994 35.531 1.00 81.05 12 LYS B CA 1
ATOM 1414 C C . LYS B 1 15 ? -6.231 57.501 35.809 1.00 78.55 12 LYS B C 1
ATOM 1415 O O . LYS B 1 15 ? -6.795 57.077 36.819 1.00 78.46 12 LYS B O 1
ATOM 1421 N N . GLN B 1 16 ? -5.670 56.707 34.905 1.00 74.48 13 GLN B N 1
ATOM 1422 C CA . GLN B 1 16 ? -5.719 55.259 35.029 1.00 74.79 13 GLN B CA 1
ATOM 1423 C C . GLN B 1 16 ? -4.350 54.717 35.414 1.00 70.00 13 GLN B C 1
ATOM 1424 O O . GLN B 1 16 ? -4.200 53.533 35.718 1.00 65.03 13 GLN B O 1
ATOM 1430 N N . ILE B 1 17 ? -3.349 55.594 35.386 1.00 67.27 14 ILE B N 1
ATOM 1431 C CA . ILE B 1 17 ? -2.033 55.261 35.901 1.00 60.39 14 ILE B CA 1
ATOM 1432 C C . ILE B 1 17 ? -1.858 55.906 37.262 1.00 56.04 14 ILE B C 1
ATOM 1433 O O . ILE B 1 17 ? -0.792 55.816 37.876 1.00 41.74 14 ILE B O 1
ATOM 1438 N N . GLU B 1 18 ? -2.909 56.570 37.727 1.00 55.74 15 GLU B N 1
ATOM 1439 C CA . GLU B 1 18 ? -2.875 57.206 39.035 1.00 55.27 15 GLU B CA 1
ATOM 1440 C C . GLU B 1 18 ? -2.637 56.175 40.141 1.00 53.07 15 GLU B C 1
ATOM 1441 O O . GLU B 1 18 ? -1.885 56.434 41.094 1.00 40.81 15 GLU B O 1
ATOM 1447 N N . ASN B 1 19 ? -3.265 55.005 40.024 1.00 45.11 16 ASN B N 1
ATOM 1448 C CA . ASN B 1 19 ? -3.039 53.964 41.021 1.00 38.12 16 ASN B CA 1
ATOM 1449 C C . ASN B 1 19 ? -1.598 53.476 41.014 1.00 32.71 16 ASN B C 1
ATOM 1450 O O . ASN B 1 19 ? -1.040 53.179 42.078 1.00 32.84 16 ASN B O 1
ATOM 1455 N N . LEU B 1 20 ? -1.003 53.383 39.824 1.00 34.28 17 LEU B N 1
ATOM 1456 C CA . LEU B 1 20 ? 0.410 52.995 39.678 1.00 34.16 17 LEU B CA 1
ATOM 1457 C C . LEU B 1 20 ? 1.354 54.003 40.343 1.00 41.56 17 LEU B C 1
ATOM 1458 O O . LEU B 1 20 ? 2.314 53.628 41.043 1.00 41.83 17 LEU B O 1
ATOM 1463 N N . ILE B 1 21 ? 1.091 55.282 40.098 1.00 36.73 18 ILE B N 1
ATOM 1464 C CA . ILE B 1 21 ? 1.901 56.357 40.648 1.00 40.65 18 ILE B CA 1
ATOM 1465 C C . ILE B 1 21 ? 1.816 56.360 42.164 1.00 43.46 18 ILE B C 1
ATOM 1466 O O . ILE B 1 21 ? 2.842 56.461 42.860 1.00 37.10 18 ILE B O 1
ATOM 1471 N N . HIS B 1 22 ? 0.591 56.235 42.667 1.00 33.26 19 HIS B N 1
ATOM 1472 C CA . HIS B 1 22 ? 0.337 56.311 44.100 1.00 40.32 19 HIS B CA 1
ATOM 1473 C C . HIS B 1 22 ? 0.997 55.167 44.859 1.00 37.41 19 HIS B C 1
ATOM 1474 O O . HIS B 1 22 ? 1.601 55.387 45.919 1.00 35.03 19 HIS B O 1
ATOM 1481 N N . ALA B 1 23 ? 0.872 53.947 44.337 1.00 27.07 20 ALA B N 1
ATOM 1482 C CA . ALA B 1 23 ? 1.524 52.810 44.974 1.00 34.77 20 ALA B CA 1
ATOM 1483 C C . ALA B 1 23 ? 3.042 53.057 45.048 1.00 31.43 20 ALA B C 1
ATOM 1484 O O . ALA B 1 23 ? 3.672 52.844 46.086 1.00 32.83 20 ALA B O 1
ATOM 1486 N N . ALA B 1 24 ? 3.625 53.517 43.949 1.00 30.50 21 ALA B N 1
ATOM 1487 C CA . ALA B 1 24 ? 5.073 53.698 43.899 1.00 38.27 21 ALA B CA 1
ATOM 1488 C C . ALA B 1 24 ? 5.512 54.866 44.793 1.00 35.00 21 ALA B C 1
ATOM 1489 O O . ALA B 1 24 ? 6.545 54.790 45.445 1.00 30.95 21 ALA B O 1
ATOM 1491 N N . LEU B 1 25 ? 4.715 55.932 44.845 1.00 29.84 22 LEU B N 1
ATOM 1492 C CA . LEU B 1 25 ? 5.002 57.032 45.756 1.00 35.05 22 LEU B CA 1
ATOM 1493 C C . LEU B 1 25 ? 4.998 56.603 47.221 1.00 32.06 22 LEU B C 1
ATOM 1494 O O . LEU B 1 25 ? 5.950 56.882 47.954 1.00 28.42 22 LEU B O 1
ATOM 1499 N N . PHE B 1 26 ? 3.923 55.951 47.655 1.00 27.46 23 PHE B N 1
ATOM 1500 C CA . PHE B 1 26 ? 3.691 55.736 49.083 1.00 27.04 23 PHE B CA 1
ATOM 1501 C C . PHE B 1 26 ? 3.882 54.311 49.603 1.00 23.93 23 PHE B C 1
ATOM 1502 O O . PHE B 1 26 ? 3.853 54.077 50.820 1.00 29.14 23 PHE B O 1
ATOM 1510 N N . ASN B 1 27 ? 4.035 53.346 48.713 1.00 23.72 24 ASN B N 1
ATOM 1511 C CA . ASN B 1 27 ? 3.999 51.959 49.201 1.00 26.05 24 ASN B CA 1
ATOM 1512 C C . ASN B 1 27 ? 5.200 51.120 48.807 1.00 28.70 24 ASN B C 1
ATOM 1513 O O . ASN B 1 27 ? 5.121 49.895 48.805 1.00 32.21 24 ASN B O 1
ATOM 1518 N N . ASP B 1 28 ? 6.319 51.776 48.500 1.00 27.11 25 ASP B N 1
ATOM 1519 C CA . ASP B 1 28 ? 7.547 51.048 48.174 1.00 24.45 25 ASP B CA 1
ATOM 1520 C C . ASP B 1 28 ? 8.342 50.751 49.440 1.00 29.46 25 ASP B C 1
ATOM 1521 O O . ASP B 1 28 ? 8.837 51.676 50.105 1.00 27.65 25 ASP B O 1
ATOM 1526 N N . PRO B 1 29 ? 8.465 49.455 49.789 1.00 26.90 26 PRO B N 1
ATOM 1527 C CA . PRO B 1 29 ? 9.131 49.060 51.029 1.00 31.15 26 PRO B CA 1
ATOM 1528 C C . PRO B 1 29 ? 10.611 49.469 50.996 1.00 26.73 26 PRO B C 1
ATOM 1529 O O . PRO B 1 29 ? 11.236 49.642 52.042 1.00 33.12 26 PRO B O 1
ATOM 1533 N N . ALA B 1 30 ? 11.153 49.636 49.798 1.00 27.97 27 ALA B N 1
ATOM 1534 C CA . ALA B 1 30 ? 12.560 50.003 49.637 1.00 33.68 27 ALA B CA 1
ATOM 1535 C C . ALA B 1 30 ? 12.807 51.508 49.842 1.00 33.20 27 ALA B C 1
ATOM 1536 O O . ALA B 1 30 ? 13.960 51.942 49.975 1.00 26.03 27 ALA B O 1
ATOM 1538 N N . SER B 1 31 ? 11.735 52.308 49.858 1.00 24.54 28 SER B N 1
ATOM 1539 C CA . SER B 1 31 ? 11.886 53.742 50.117 1.00 24.04 28 SER B CA 1
ATOM 1540 C C . SER B 1 31 ? 11.933 54.027 51.615 1.00 22.50 28 SER B C 1
ATOM 1541 O O . SER B 1 31 ? 11.026 53.633 52.347 1.00 25.97 28 SER B O 1
ATOM 1544 N N . PRO B 1 32 ? 12.997 54.710 52.083 1.00 21.61 29 PRO B N 1
ATOM 1545 C CA . PRO B 1 32 ? 13.094 55.010 53.514 1.00 20.82 29 PRO B CA 1
ATOM 1546 C C . PRO B 1 32 ? 11.945 55.892 53.995 1.00 29.60 29 PRO B C 1
ATOM 1547 O O . PRO B 1 32 ? 11.440 56.748 53.240 1.00 25.47 29 PRO B O 1
ATOM 1551 N N . ARG B 1 33 ? 11.511 55.652 55.230 1.00 36.43 30 ARG B N 1
ATOM 1552 C CA . ARG B 1 33 ? 10.535 56.517 55.883 1.00 38.27 30 ARG B CA 1
ATOM 1553 C C . ARG B 1 33 ? 11.034 56.858 57.269 1.00 41.04 30 ARG B C 1
ATOM 1554 O O . ARG B 1 33 ? 11.601 56.010 57.965 1.00 39.37 30 ARG B O 1
ATOM 1562 N N . ILE B 1 34 ? 10.804 58.103 57.661 1.00 32.14 31 ILE B N 1
ATOM 1563 C CA . ILE B 1 34 ? 11.100 58.595 58.998 1.00 36.81 31 ILE B CA 1
ATOM 1564 C C . ILE B 1 34 ? 9.785 59.031 59.639 1.00 41.25 31 ILE B C 1
ATOM 1565 O O . ILE B 1 34 ? 8.907 59.537 58.947 1.00 39.18 31 ILE B O 1
ATOM 1570 N N . GLY B 1 35 ? 9.644 58.846 60.949 1.00 43.54 32 GLY B N 1
ATOM 1571 C CA . GLY B 1 35 ? 8.449 59.300 61.645 1.00 36.76 32 GLY B CA 1
ATOM 1572 C C . GLY B 1 35 ? 7.402 58.221 61.867 1.00 47.12 32 GLY B C 1
ATOM 1573 O O . GLY B 1 35 ? 7.734 57.057 62.058 1.00 49.90 32 GLY B O 1
ATOM 1574 N N . ALA B 1 36 ? 6.132 58.615 61.828 1.00 43.09 33 ALA B N 1
ATOM 1575 C CA . ALA B 1 36 ? 5.011 57.745 62.198 1.00 44.04 33 ALA B CA 1
ATOM 1576 C C . ALA B 1 36 ? 4.916 56.427 61.411 1.00 45.50 33 ALA B C 1
ATOM 1577 O O . ALA B 1 36 ? 5.128 56.401 60.194 1.00 37.34 33 ALA B O 1
ATOM 1579 N N . LYS B 1 37 ? 4.563 55.345 62.106 1.00 44.43 34 LYS B N 1
ATOM 1580 C CA . LYS B 1 37 ? 4.437 54.031 61.474 1.00 44.95 34 LYS B CA 1
ATOM 1581 C C . LYS B 1 37 ? 3.141 53.919 60.677 1.00 40.67 34 LYS B C 1
ATOM 1582 O O . LYS B 1 37 ? 3.100 53.292 59.616 1.00 44.70 34 LYS B O 1
ATOM 1588 N N . HIS B 1 38 ? 2.088 54.533 61.203 1.00 37.64 35 HIS B N 1
ATOM 1589 C CA . HIS B 1 38 ? 0.797 54.609 60.527 1.00 40.29 35 HIS B CA 1
ATOM 1590 C C . HIS B 1 38 ? 0.333 56.062 60.576 1.00 46.51 35 HIS B C 1
ATOM 1591 O O . HIS B 1 38 ? -0.535 56.415 61.379 1.00 51.18 35 HIS B O 1
ATOM 1598 N N . PRO B 1 39 ? 0.933 56.917 59.728 1.00 41.27 36 PRO B N 1
ATOM 1599 C CA . PRO B 1 39 ? 0.736 58.367 59.859 1.00 41.23 36 PRO B CA 1
ATOM 1600 C C . PRO B 1 39 ? -0.573 58.837 59.242 1.00 36.45 36 PRO B C 1
ATOM 1601 O O . PRO B 1 39 ? -1.077 58.183 58.326 1.00 37.53 36 PRO B O 1
ATOM 1605 N N . LYS B 1 40 ? -1.099 59.950 59.755 1.00 39.65 37 LYS B N 1
ATOM 1606 C CA . LYS B 1 40 ? -2.259 60.639 59.178 1.00 39.80 37 LYS B CA 1
ATOM 1607 C C . LYS B 1 40 ? -1.874 61.346 57.884 1.00 39.01 37 LYS B C 1
ATOM 1608 O O . LYS B 1 40 ? -2.696 61.507 56.978 1.00 32.76 37 LYS B O 1
ATOM 1614 N N . LEU B 1 41 ? -0.618 61.789 57.819 1.00 32.90 38 LEU B N 1
ATOM 1615 C CA . LEU B 1 41 ? -0.122 62.547 56.680 1.00 26.64 38 LEU B CA 1
ATOM 1616 C C . LEU B 1 41 ? 1.297 62.090 56.352 1.00 30.07 38 LEU B C 1
ATOM 1617 O O . LEU B 1 41 ? 2.154 62.039 57.238 1.00 27.45 38 LEU B O 1
ATOM 1622 N N . THR B 1 42 ? 1.539 61.762 55.086 1.00 31.77 39 THR B N 1
ATOM 1623 C CA . THR B 1 42 ? 2.840 61.254 54.666 1.00 39.44 39 THR B CA 1
ATOM 1624 C C . THR B 1 42 ? 3.447 62.143 53.599 1.00 32.87 39 THR B C 1
ATOM 1625 O O . THR B 1 42 ? 2.962 62.172 52.474 1.00 32.15 39 THR B O 1
ATOM 1629 N N . LEU B 1 43 ? 4.507 62.866 53.944 1.00 27.35 40 LEU B N 1
ATOM 1630 C CA . LEU B 1 43 ? 5.215 63.670 52.951 1.00 29.78 40 LEU B CA 1
ATOM 1631 C C . LEU B 1 43 ? 6.081 62.779 52.069 1.00 24.72 40 LEU B C 1
ATOM 1632 O O . LEU B 1 43 ? 6.590 61.752 52.538 1.00 27.13 40 LEU B O 1
ATOM 1637 N N . VAL B 1 44 ? 6.236 63.169 50.798 1.00 23.17 41 VAL B N 1
ATOM 1638 C CA . VAL B 1 44 ? 7.206 62.542 49.902 1.00 28.42 41 VAL B CA 1
ATOM 1639 C C . VAL B 1 44 ? 8.277 63.581 49.492 1.00 31.45 41 VAL B C 1
ATOM 1640 O O . VAL B 1 44 ? 7.996 64.584 48.804 1.00 26.14 41 VAL B O 1
ATOM 1644 N N . ASN B 1 45 ? 9.499 63.352 49.946 1.00 23.20 42 ASN B N 1
ATOM 1645 C CA . ASN B 1 45 ? 10.588 64.304 49.712 1.00 25.63 42 ASN B CA 1
ATOM 1646 C C . ASN B 1 45 ? 11.595 63.784 48.697 1.00 29.00 42 ASN B C 1
ATOM 1647 O O . ASN B 1 45 ? 12.354 62.838 48.989 1.00 24.55 42 ASN B O 1
ATOM 1652 N N . PHE B 1 46 ? 11.605 64.376 47.504 1.00 24.36 43 PHE B N 1
ATOM 1653 C CA . PHE B 1 46 ? 12.611 64.016 46.505 1.00 25.53 43 PHE B CA 1
ATOM 1654 C C . PHE B 1 46 ? 13.846 64.834 46.777 1.00 29.78 43 PHE B C 1
ATOM 1655 O O . PHE B 1 46 ? 13.778 66.075 46.803 1.00 22.92 43 PHE B O 1
ATOM 1663 N N . THR B 1 47 ? 14.979 64.156 46.949 1.00 26.90 44 THR B N 1
ATOM 1664 C CA . THR B 1 47 ? 16.149 64.811 47.519 1.00 21.66 44 THR B CA 1
ATOM 1665 C C . THR B 1 47 ? 17.472 64.214 47.004 1.00 23.57 44 THR B C 1
ATOM 1666 O O . THR B 1 47 ? 17.500 63.122 46.423 1.00 24.40 44 THR B O 1
ATOM 1670 N N . ASP B 1 48 ? 18.554 64.965 47.170 1.00 28.82 45 ASP B N 1
ATOM 1671 C CA . ASP B 1 48 ? 19.861 64.566 46.650 1.00 22.29 45 ASP B CA 1
ATOM 1672 C C . ASP B 1 48 ? 20.888 64.980 47.689 1.00 28.54 45 ASP B C 1
ATOM 1673 O O . ASP B 1 48 ? 20.944 66.150 48.071 1.00 26.16 45 ASP B O 1
ATOM 1678 N N . TYR B 1 49 ? 21.691 64.032 48.164 1.00 29.51 46 TYR B N 1
ATOM 1679 C CA . TYR B 1 49 ? 22.621 64.327 49.260 1.00 24.21 46 TYR B CA 1
ATOM 1680 C C . TYR B 1 49 ? 23.674 65.397 48.911 1.00 29.18 46 TYR B C 1
ATOM 1681 O O . TYR B 1 49 ? 24.281 65.994 49.800 1.00 38.35 46 TYR B O 1
ATOM 1690 N N . ASN B 1 50 ? 23.882 65.647 47.622 1.00 26.79 47 ASN B N 1
ATOM 1691 C CA . ASN B 1 50 ? 24.807 66.707 47.209 1.00 27.71 47 ASN B CA 1
ATOM 1692 C C . ASN B 1 50 ? 24.126 68.041 46.900 1.00 34.77 47 ASN B C 1
ATOM 1693 O O . ASN B 1 50 ? 24.749 68.942 46.342 1.00 45.99 47 ASN B O 1
ATOM 1698 N N . CYS B 1 51 ? 22.862 68.175 47.266 1.00 32.90 48 CYS B N 1
ATOM 1699 C CA . CYS B 1 51 ? 22.113 69.385 46.902 1.00 26.59 48 CYS B CA 1
ATOM 1700 C C . CYS B 1 51 ? 22.006 70.369 48.074 1.00 19.66 48 CYS B C 1
ATOM 1701 O O . CYS B 1 51 ? 21.406 70.052 49.112 1.00 28.39 48 CYS B O 1
ATOM 1704 N N . PRO B 1 52 ? 22.584 71.578 47.915 1.00 28.49 49 PRO B N 1
ATOM 1705 C CA . PRO B 1 52 ? 22.618 72.535 49.032 1.00 26.77 49 PRO B CA 1
ATOM 1706 C C . PRO B 1 52 ? 21.229 72.855 49.597 1.00 34.20 49 PRO B C 1
ATOM 1707 O O . PRO B 1 52 ? 21.067 72.919 50.816 1.00 22.43 49 PRO B O 1
ATOM 1711 N N . TYR B 1 53 ? 20.234 73.068 48.741 1.00 29.80 50 TYR B N 1
ATOM 1712 C CA . TYR B 1 53 ? 18.912 73.384 49.274 1.00 32.06 50 TYR B CA 1
ATOM 1713 C C . TYR B 1 53 ? 18.265 72.168 49.937 1.00 29.64 50 TYR B C 1
ATOM 1714 O O . TYR B 1 53 ? 17.510 72.311 50.901 1.00 34.80 50 TYR B O 1
ATOM 1723 N N . CYS B 1 54 ? 18.564 70.969 49.444 1.00 28.77 51 CYS B N 1
ATOM 1724 C CA . CYS B 1 54 ? 18.144 69.768 50.179 1.00 29.66 51 CYS B CA 1
ATOM 1725 C C . CYS B 1 54 ? 18.665 69.775 51.612 1.00 33.13 51 CYS B C 1
ATOM 1726 O O . CYS B 1 54 ? 17.906 69.509 52.543 1.00 25.73 51 CYS B O 1
ATOM 1729 N N . LYS B 1 55 ? 19.946 70.107 51.791 1.00 30.07 52 LYS B N 1
ATOM 1730 C CA . LYS B 1 55 ? 20.545 70.108 53.119 1.00 30.15 52 LYS B CA 1
ATOM 1731 C C . LYS B 1 55 ? 19.843 71.096 54.045 1.00 24.72 52 LYS B C 1
ATOM 1732 O O . LYS B 1 55 ? 19.707 70.850 55.244 1.00 33.47 52 LYS B O 1
ATOM 1738 N N . GLN B 1 56 ? 19.415 72.225 53.495 1.00 25.45 53 GLN B N 1
ATOM 1739 C CA . GLN B 1 56 ? 18.694 73.220 54.283 1.00 29.16 53 GLN B CA 1
ATOM 1740 C C . GLN B 1 56 ? 17.297 72.694 54.667 1.00 25.63 53 GLN B C 1
ATOM 1741 O O . GLN B 1 56 ? 16.862 72.809 55.818 1.00 30.93 53 GLN B O 1
ATOM 1747 N N . LEU B 1 57 ? 16.606 72.083 53.713 1.00 32.37 54 LEU B N 1
ATOM 1748 C CA . LEU B 1 57 ? 15.268 71.527 53.992 1.00 29.65 54 LEU B CA 1
ATOM 1749 C C . LEU B 1 57 ? 15.269 70.342 54.989 1.00 32.46 54 LEU B C 1
ATOM 1750 O O . LEU B 1 57 ? 14.384 70.241 55.837 1.00 31.42 54 LEU B O 1
ATOM 1755 N N . ASP B 1 58 ? 16.263 69.458 54.910 1.00 29.47 55 ASP B N 1
ATOM 1756 C CA . ASP B 1 58 ? 16.249 68.238 55.738 1.00 26.81 55 ASP B CA 1
ATOM 1757 C C . ASP B 1 58 ? 15.932 68.445 57.226 1.00 31.74 55 ASP B C 1
ATOM 1758 O O . ASP B 1 58 ? 15.051 67.776 57.773 1.00 31.45 55 ASP B O 1
ATOM 1763 N N . PRO B 1 59 ? 16.660 69.352 57.901 1.00 35.31 56 PRO B N 1
ATOM 1764 C CA . PRO B 1 59 ? 16.441 69.550 59.342 1.00 34.53 56 PRO B CA 1
ATOM 1765 C C . PRO B 1 59 ? 15.052 70.112 59.649 1.00 39.69 56 PRO B C 1
ATOM 1766 O O . PRO B 1 59 ? 14.553 69.954 60.772 1.00 39.56 56 PRO B O 1
ATOM 1770 N N . MET B 1 60 ? 14.436 70.776 58.676 1.00 35.10 57 MET B N 1
ATOM 1771 C CA . MET B 1 60 ? 13.066 71.248 58.875 1.00 41.03 57 MET B CA 1
ATOM 1772 C C . MET B 1 60 ? 12.085 70.081 58.818 1.00 32.68 57 MET B C 1
ATOM 1773 O O . MET B 1 60 ? 11.133 70.019 59.602 1.00 36.44 57 MET B O 1
ATOM 1778 N N . LEU B 1 61 ? 12.320 69.145 57.907 1.00 32.35 58 LEU B N 1
ATOM 1779 C CA . LEU B 1 61 ? 11.503 67.916 57.862 1.00 32.01 58 LEU B CA 1
ATOM 1780 C C . LEU B 1 61 ? 11.650 67.082 59.135 1.00 37.46 58 LEU B C 1
ATOM 1781 O O . LEU B 1 61 ? 10.671 66.538 59.642 1.00 33.68 58 LEU B O 1
ATOM 1786 N N . GLU B 1 62 ? 12.867 66.979 59.665 1.00 43.96 59 GLU B N 1
ATOM 1787 C CA . GLU B 1 62 ? 13.052 66.260 60.926 1.00 41.15 59 GLU B CA 1
ATOM 1788 C C . GLU B 1 62 ? 12.241 66.945 62.022 1.00 41.02 59 GLU B C 1
ATOM 1789 O O . GLU B 1 62 ? 11.587 66.282 62.839 1.00 38.12 59 GLU B O 1
ATOM 1795 N N . LYS B 1 63 ? 12.273 68.275 62.024 1.00 35.57 60 LYS B N 1
ATOM 1796 C CA . LYS B 1 63 ? 11.578 69.057 63.043 1.00 38.69 60 LYS B CA 1
ATOM 1797 C C . LYS B 1 63 ? 10.062 68.903 62.946 1.00 35.66 60 LYS B C 1
ATOM 1798 O O . LYS B 1 63 ? 9.356 68.913 63.970 1.00 36.22 60 LYS B O 1
ATOM 1804 N N . ILE B 1 64 ? 9.557 68.778 61.723 1.00 30.59 61 ILE B N 1
ATOM 1805 C CA . ILE B 1 64 ? 8.124 68.509 61.526 1.00 34.21 61 ILE B CA 1
ATOM 1806 C C . ILE B 1 64 ? 7.766 67.154 62.135 1.00 33.40 61 ILE B C 1
ATOM 1807 O O . ILE B 1 64 ? 6.813 67.036 62.905 1.00 36.39 61 ILE B O 1
ATOM 1812 N N . VAL B 1 65 ? 8.552 66.136 61.795 1.00 32.79 62 VAL B N 1
ATOM 1813 C CA . VAL B 1 65 ? 8.311 64.778 62.269 1.00 37.84 62 VAL B CA 1
ATOM 1814 C C . VAL B 1 65 ? 8.273 64.720 63.795 1.00 40.89 62 VAL B C 1
ATOM 1815 O O . VAL B 1 65 ? 7.472 63.979 64.382 1.00 44.00 62 VAL B O 1
ATOM 1819 N N . GLN B 1 66 ? 9.125 65.530 64.423 1.00 37.33 63 GLN B N 1
ATOM 1820 C CA . GLN B 1 66 ? 9.244 65.595 65.875 1.00 37.41 63 GLN B CA 1
ATOM 1821 C C . GLN B 1 66 ? 8.041 66.286 66.520 1.00 43.54 63 GLN B C 1
ATOM 1822 O O . GLN B 1 66 ? 7.536 65.847 67.558 1.00 41.65 63 GLN B O 1
ATOM 1828 N N . LYS B 1 67 ? 7.584 67.373 65.908 1.00 39.38 64 LYS B N 1
ATOM 1829 C CA . LYS B 1 67 ? 6.486 68.142 66.470 1.00 41.47 64 LYS B CA 1
ATOM 1830 C C . LYS B 1 67 ? 5.130 67.503 66.180 1.00 47.67 64 LYS B C 1
ATOM 1831 O O . LYS B 1 67 ? 4.204 67.617 66.984 1.00 47.89 64 LYS B O 1
ATOM 1837 N N . TYR B 1 68 ? 5.020 66.828 65.036 1.00 39.43 65 TYR B N 1
ATOM 1838 C CA . TYR B 1 68 ? 3.764 66.199 64.628 1.00 40.28 65 TYR B CA 1
ATOM 1839 C C . TYR B 1 68 ? 3.913 64.679 64.479 1.00 39.92 65 TYR B C 1
ATOM 1840 O O . TYR B 1 68 ? 4.238 64.173 63.406 1.00 37.36 65 TYR B O 1
ATOM 1849 N N . PRO B 1 69 ? 3.673 63.946 65.570 1.00 40.43 66 PRO B N 1
ATOM 1850 C CA . PRO B 1 69 ? 3.840 62.487 65.604 1.00 49.33 66 PRO B CA 1
ATOM 1851 C C . PRO B 1 69 ? 2.952 61.779 64.582 1.00 46.76 66 PRO B C 1
ATOM 1852 O O . PRO B 1 69 ? 3.164 60.597 64.306 1.00 47.81 66 PRO B O 1
ATOM 1856 N N . ASP B 1 70 ? 1.978 62.497 64.032 1.00 40.53 67 ASP B N 1
ATOM 1857 C CA . ASP B 1 70 ? 1.052 61.947 63.042 1.00 47.25 67 ASP B CA 1
ATOM 1858 C C . ASP B 1 70 ? 1.619 62.009 61.639 1.00 39.66 67 ASP B C 1
ATOM 1859 O O . ASP B 1 70 ? 0.953 61.595 60.678 1.00 40.12 67 ASP B O 1
ATOM 1864 N N . VAL B 1 71 ? 2.816 62.571 61.507 1.00 31.11 68 VAL B N 1
ATOM 1865 C CA . VAL B 1 71 ? 3.400 62.776 60.184 1.00 28.70 68 VAL B CA 1
ATOM 1866 C C . VAL B 1 71 ? 4.579 61.847 59.961 1.00 31.06 68 VAL B C 1
ATOM 1867 O O . VAL B 1 71 ? 5.364 61.596 60.884 1.00 31.87 68 VAL B O 1
ATOM 1871 N N . ALA B 1 72 ? 4.685 61.322 58.742 1.00 29.93 69 ALA B N 1
ATOM 1872 C CA . ALA B 1 72 ? 5.878 60.590 58.331 1.00 34.14 69 ALA B CA 1
ATOM 1873 C C . ALA B 1 72 ? 6.395 61.245 57.056 1.00 31.32 69 ALA B C 1
ATOM 1874 O O . ALA B 1 72 ? 5.642 61.924 56.344 1.00 27.32 69 ALA B O 1
ATOM 1876 N N . VAL B 1 73 ? 7.680 61.059 56.793 1.00 27.25 70 VAL B N 1
ATOM 1877 C CA . VAL B 1 73 ? 8.311 61.516 55.562 1.00 20.10 70 VAL B CA 1
ATOM 1878 C C . VAL B 1 73 ? 8.956 60.333 54.845 1.00 24.12 70 VAL B C 1
ATOM 1879 O O . VAL B 1 73 ? 9.745 59.566 55.436 1.00 27.76 70 VAL B O 1
ATOM 1883 N N . ILE B 1 74 ? 8.628 60.186 53.568 1.00 24.39 71 ILE B N 1
ATOM 1884 C CA . ILE B 1 74 ? 9.272 59.198 52.711 1.00 23.01 71 ILE B CA 1
ATOM 1885 C C . ILE B 1 74 ? 10.387 59.873 51.923 1.00 25.86 71 ILE B C 1
ATOM 1886 O O . ILE B 1 74 ? 10.192 60.969 51.361 1.00 21.64 71 ILE B O 1
ATOM 1891 N N . ILE B 1 75 ? 11.545 59.219 51.873 1.00 21.27 72 ILE B N 1
ATOM 1892 C CA . ILE B 1 75 ? 12.696 59.750 51.145 1.00 23.51 72 ILE B CA 1
ATOM 1893 C C . ILE B 1 75 ? 12.828 59.073 49.795 1.00 18.73 72 ILE B C 1
ATOM 1894 O O . ILE B 1 75 ? 12.903 57.841 49.709 1.00 27.94 72 ILE B O 1
ATOM 1899 N N . LYS B 1 76 ? 12.842 59.884 48.741 1.00 17.88 73 LYS B N 1
ATOM 1900 C CA . LYS B 1 76 ? 13.077 59.414 47.376 1.00 19.16 73 LYS B CA 1
ATOM 1901 C C . LYS B 1 76 ? 14.343 60.085 46.856 1.00 26.58 73 LYS B C 1
ATOM 1902 O O . LYS B 1 76 ? 14.284 61.206 46.334 1.00 25.12 73 LYS B O 1
ATOM 1908 N N . PRO B 1 77 ? 15.498 59.414 46.998 1.00 23.22 74 PRO B N 1
ATOM 1909 C CA . PRO B 1 77 ? 16.724 60.044 46.479 1.00 21.41 74 PRO B CA 1
ATOM 1910 C C . PRO B 1 77 ? 16.687 60.221 44.960 1.00 23.55 74 PRO B C 1
ATOM 1911 O O . PRO B 1 77 ? 16.326 59.273 44.242 1.00 25.54 74 PRO B O 1
ATOM 1915 N N . LEU B 1 78 ? 17.046 61.418 44.485 1.00 18.75 75 LEU B N 1
ATOM 1916 C CA . LEU B 1 78 ? 17.227 61.703 43.055 1.00 22.45 75 LEU B CA 1
ATOM 1917 C C . LEU B 1 78 ? 18.674 62.186 42.847 1.00 30.57 75 LEU B C 1
ATOM 1918 O O . LEU B 1 78 ? 18.967 63.381 43.000 1.00 31.42 75 LEU B O 1
ATOM 1923 N N . PRO B 1 79 ? 19.581 61.258 42.507 1.00 36.77 76 PRO B N 1
ATOM 1924 C CA . PRO B 1 79 ? 21.021 61.552 42.422 1.00 33.01 76 PRO B CA 1
ATOM 1925 C C . PRO B 1 79 ? 21.407 62.223 41.098 1.00 32.13 76 PRO B C 1
ATOM 1926 O O . PRO B 1 79 ? 21.745 61.557 40.121 1.00 38.54 76 PRO B O 1
ATOM 1930 N N . PHE B 1 80 ? 21.349 63.549 41.079 1.00 28.14 77 PHE B N 1
ATOM 1931 C CA . PHE B 1 80 ? 21.525 64.305 39.854 1.00 29.98 77 PHE B CA 1
ATOM 1932 C C . PHE B 1 80 ? 22.949 64.842 39.704 1.00 33.60 77 PHE B C 1
ATOM 1933 O O . PHE B 1 80 ? 23.352 65.237 38.603 1.00 34.18 77 PHE B O 1
ATOM 1941 N N . LYS B 1 81 ? 23.697 64.884 40.805 1.00 35.52 78 LYS B N 1
ATOM 1942 C CA . LYS B 1 81 ? 24.996 65.582 40.810 1.00 32.49 78 LYS B CA 1
ATOM 1943 C C . LYS B 1 81 ? 26.174 64.623 40.757 1.00 34.39 78 LYS B C 1
ATOM 1944 O O . LYS B 1 81 ? 27.024 64.634 41.645 1.00 30.55 78 LYS B O 1
ATOM 1950 N N . GLY B 1 82 ? 26.222 63.791 39.722 1.00 39.06 79 GLY B N 1
ATOM 1951 C CA . GLY B 1 82 ? 27.379 62.937 39.496 1.00 46.27 79 GLY B CA 1
ATOM 1952 C C . GLY B 1 82 ? 27.409 61.660 40.318 1.00 43.45 79 GLY B C 1
ATOM 1953 O O . GLY B 1 82 ? 26.494 61.387 41.104 1.00 32.57 79 GLY B O 1
ATOM 1954 N N . GLU B 1 83 ? 28.480 60.883 40.150 1.00 35.27 80 GLU B N 1
ATOM 1955 C CA . GLU B 1 83 ? 28.545 59.548 40.727 1.00 30.98 80 GLU B CA 1
ATOM 1956 C C . GLU B 1 83 ? 28.520 59.526 42.253 1.00 30.76 80 GLU B C 1
ATOM 1957 O O . GLU B 1 83 ? 28.051 58.533 42.841 1.00 29.91 80 GLU B O 1
ATOM 1963 N N . SER B 1 84 ? 29.021 60.581 42.910 1.00 24.63 81 SER B N 1
ATOM 1964 C CA . SER B 1 84 ? 28.938 60.605 44.383 1.00 27.62 81 SER B CA 1
ATOM 1965 C C . SER B 1 84 ? 27.490 60.760 44.868 1.00 27.13 81 SER B C 1
ATOM 1966 O O . SER B 1 84 ? 27.123 60.230 45.923 1.00 27.19 81 SER B O 1
ATOM 1969 N N . SER B 1 85 ? 26.670 61.498 44.122 1.00 25.20 82 SER B N 1
ATOM 1970 C CA . SER B 1 85 ? 25.233 61.511 44.429 1.00 27.16 82 SER B CA 1
ATOM 1971 C C . SER B 1 85 ? 24.678 60.091 44.388 1.00 21.74 82 SER B C 1
ATOM 1972 O O . SER B 1 85 ? 23.988 59.660 45.322 1.00 26.67 82 SER B O 1
ATOM 1975 N N . VAL B 1 86 ? 24.968 59.371 43.308 1.00 27.73 83 VAL B N 1
ATOM 1976 C CA . VAL B 1 86 ? 24.462 58.006 43.145 1.00 34.55 83 VAL B CA 1
ATOM 1977 C C . VAL B 1 86 ? 24.960 57.082 44.259 1.00 31.07 83 VAL B C 1
ATOM 1978 O O . VAL B 1 86 ? 24.174 56.327 44.853 1.00 32.19 83 VAL B O 1
ATOM 1982 N N . LEU B 1 87 ? 26.256 57.150 44.560 1.00 31.86 84 LEU B N 1
ATOM 1983 C CA . LEU B 1 87 ? 26.838 56.328 45.626 1.00 30.00 84 LEU B CA 1
ATOM 1984 C C . LEU B 1 87 ? 26.193 56.608 46.983 1.00 29.69 84 LEU B C 1
ATOM 1985 O O . LEU B 1 87 ? 25.747 55.676 47.669 1.00 27.05 84 LEU B O 1
ATOM 1990 N N . ALA B 1 88 ? 26.104 57.885 47.365 1.00 24.54 85 ALA B N 1
ATOM 1991 C CA . ALA B 1 88 ? 25.415 58.240 48.610 1.00 25.87 85 ALA B CA 1
ATOM 1992 C C . ALA B 1 88 ? 23.962 57.739 48.608 1.00 23.59 85 ALA B C 1
ATOM 1993 O O . ALA B 1 88 ? 23.482 57.230 49.617 1.00 23.76 85 ALA B O 1
ATOM 1995 N N . ALA B 1 89 ? 23.255 57.915 47.495 1.00 22.20 86 ALA B N 1
ATOM 1996 C CA . ALA B 1 89 ? 21.875 57.422 47.404 1.00 29.29 86 ALA B CA 1
ATOM 1997 C C . ALA B 1 89 ? 21.841 55.890 47.588 1.00 28.82 86 ALA B C 1
ATOM 1998 O O . ALA B 1 89 ? 20.991 55.350 48.324 1.00 33.59 86 ALA B O 1
ATOM 2000 N N . ARG B 1 90 ? 22.768 55.189 46.938 1.00 21.92 87 ARG B N 1
ATOM 2001 C CA . ARG B 1 90 ? 22.731 53.718 46.987 1.00 31.51 87 ARG B CA 1
ATOM 2002 C C . ARG B 1 90 ? 23.024 53.199 48.391 1.00 28.28 87 ARG B C 1
ATOM 2003 O O . ARG B 1 90 ? 22.388 52.259 48.867 1.00 25.44 87 ARG B O 1
ATOM 2011 N N . ILE B 1 91 ? 23.972 53.836 49.063 1.00 24.34 88 ILE B N 1
ATOM 2012 C CA . ILE B 1 91 ? 24.388 53.439 50.400 1.00 30.46 88 ILE B CA 1
ATOM 2013 C C . ILE B 1 91 ? 23.259 53.673 51.399 1.00 25.27 88 ILE B C 1
ATOM 2014 O O . ILE B 1 91 ? 22.950 52.813 52.234 1.00 26.33 88 ILE B O 1
ATOM 2019 N N . ALA B 1 92 ? 22.642 54.851 51.309 1.00 23.11 89 ALA B N 1
ATOM 2020 C CA . ALA B 1 92 ? 21.475 55.184 52.126 1.00 23.64 89 ALA B CA 1
ATOM 2021 C C . ALA B 1 92 ? 20.345 54.174 51.909 1.00 18.46 89 ALA B C 1
ATOM 2022 O O . ALA B 1 92 ? 19.722 53.689 52.866 1.00 20.90 89 ALA B O 1
ATOM 2024 N N . LEU B 1 93 ? 20.067 53.881 50.646 1.00 20.37 90 LEU B N 1
ATOM 2025 C CA . LEU B 1 93 ? 18.985 52.943 50.292 1.00 26.00 90 LEU B CA 1
ATOM 2026 C C . LEU B 1 93 ? 19.275 51.515 50.730 1.00 30.81 90 LEU B C 1
ATOM 2027 O O . LEU B 1 93 ? 18.359 50.758 51.077 1.00 26.31 90 LEU B O 1
ATOM 2032 N N . THR B 1 94 ? 20.541 51.118 50.678 1.00 25.13 91 THR B N 1
ATOM 2033 C CA . THR B 1 94 ? 20.877 49.740 51.033 1.00 22.19 91 THR B CA 1
ATOM 2034 C C . THR B 1 94 ? 20.861 49.589 52.539 1.00 29.73 91 THR B C 1
ATOM 2035 O O . THR B 1 94 ? 20.361 48.586 53.071 1.00 23.47 91 THR B O 1
ATOM 2039 N N . THR B 1 95 ? 21.372 50.598 53.238 1.00 22.93 92 THR B N 1
ATOM 2040 C CA . THR B 1 95 ? 21.323 50.577 54.701 1.00 24.97 92 THR B CA 1
ATOM 2041 C C . THR B 1 95 ? 19.876 50.575 55.214 1.00 27.07 92 THR B C 1
ATOM 2042 O O . THR B 1 95 ? 19.569 49.901 56.196 1.00 31.03 92 THR B O 1
ATOM 2046 N N . TRP B 1 96 ? 19.003 51.356 54.581 1.00 26.19 93 TRP B N 1
ATOM 2047 C CA . TRP B 1 96 ? 17.564 51.287 54.898 1.00 28.55 93 TRP B CA 1
ATOM 2048 C C . TRP B 1 96 ? 17.062 49.835 54.789 1.00 33.92 93 TRP B C 1
ATOM 2049 O O . TRP B 1 96 ? 16.335 49.332 55.651 1.00 28.88 93 TRP B O 1
ATOM 2060 N N . ARG B 1 97 ? 17.451 49.171 53.708 1.00 28.54 94 ARG B N 1
ATOM 2061 C CA . ARG B 1 97 ? 17.053 47.797 53.481 1.00 33.12 94 ARG B CA 1
ATOM 2062 C C . ARG B 1 97 ? 17.660 46.799 54.474 1.00 36.54 94 ARG B C 1
ATOM 2063 O O . ARG B 1 97 ? 16.956 45.933 54.984 1.00 36.17 94 ARG B O 1
ATOM 2071 N N . GLU B 1 98 ? 18.958 46.907 54.749 1.00 34.64 95 GLU B N 1
ATOM 2072 C CA . GLU B 1 98 ? 19.629 45.894 55.565 1.00 33.55 95 GLU B CA 1
ATOM 2073 C C . GLU B 1 98 ? 19.598 46.212 57.054 1.00 32.74 95 GLU B C 1
ATOM 2074 O O . GLU B 1 98 ? 19.446 45.310 57.883 1.00 29.79 95 GLU B O 1
ATOM 2080 N N . HIS B 1 99 ? 19.757 47.489 57.391 1.00 32.88 96 HIS B N 1
ATOM 2081 C CA . HIS B 1 99 ? 19.808 47.899 58.788 1.00 32.98 96 HIS B CA 1
ATOM 2082 C C . HIS B 1 99 ? 18.943 49.139 59.016 1.00 30.43 96 HIS B C 1
ATOM 2083 O O . HIS B 1 99 ? 19.454 50.233 59.280 1.00 29.48 96 HIS B O 1
ATOM 2090 N N . PRO B 1 100 ? 17.620 48.963 58.937 1.00 27.64 97 PRO B N 1
ATOM 2091 C CA . PRO B 1 100 ? 16.670 50.082 59.002 1.00 30.64 97 PRO B CA 1
ATOM 2092 C C . PRO B 1 100 ? 16.967 51.010 60.163 1.00 31.11 97 PRO B C 1
ATOM 2093 O O . PRO B 1 100 ? 16.887 52.230 60.025 1.00 36.13 97 PRO B O 1
ATOM 2097 N N . GLN B 1 101 ? 17.311 50.433 61.308 1.00 32.00 98 GLN B N 1
ATOM 2098 C CA A GLN B 1 101 ? 17.571 51.228 62.502 0.49 38.50 98 GLN B CA 1
ATOM 2099 C CA B GLN B 1 101 ? 17.591 51.199 62.513 0.51 40.03 98 GLN B CA 1
ATOM 2100 C C . GLN B 1 101 ? 18.771 52.151 62.329 1.00 44.32 98 GLN B C 1
ATOM 2101 O O . GLN B 1 101 ? 18.928 53.119 63.079 1.00 48.44 98 GLN B O 1
ATOM 2112 N N . GLN B 1 102 ? 19.614 51.872 61.344 1.00 34.45 99 GLN B N 1
ATOM 2113 C CA . GLN B 1 102 ? 20.786 52.727 61.139 1.00 34.08 99 GLN B CA 1
ATOM 2114 C C . GLN B 1 102 ? 20.523 53.866 60.158 1.00 33.33 99 GLN B C 1
ATOM 2115 O O . GLN B 1 102 ? 21.314 54.813 60.091 1.00 33.04 99 GLN B O 1
ATOM 2121 N N . PHE B 1 103 ? 19.426 53.776 59.398 1.00 29.84 100 PHE B N 1
ATOM 2122 C CA . PHE B 1 103 ? 19.207 54.720 58.303 1.00 32.01 100 PHE B CA 1
ATOM 2123 C C . PHE B 1 103 ? 19.273 56.193 58.728 1.00 37.36 100 PHE B C 1
ATOM 2124 O O . PHE B 1 103 ? 20.026 56.975 58.140 1.00 36.54 100 PHE B O 1
ATOM 2132 N N . LEU B 1 104 ? 18.479 56.575 59.727 1.00 35.32 101 LEU B N 1
ATOM 2133 C CA . LEU B 1 104 ? 18.364 57.985 60.113 1.00 36.14 101 LEU B CA 1
ATOM 2134 C C . LEU B 1 104 ? 19.713 58.623 60.436 1.00 36.30 101 LEU B C 1
ATOM 2135 O O . LEU B 1 104 ? 19.999 59.733 59.973 1.00 31.94 101 LEU B O 1
ATOM 2140 N N . ALA B 1 105 ? 20.541 57.930 61.225 1.00 32.66 102 ALA B N 1
ATOM 2141 C CA . ALA B 1 105 ? 21.844 58.476 61.597 1.00 36.85 102 ALA B CA 1
ATOM 2142 C C . ALA B 1 105 ? 22.680 58.667 60.345 1.00 29.86 102 ALA B C 1
ATOM 2143 O O . ALA B 1 105 ? 23.335 59.691 60.178 1.00 37.86 102 ALA B O 1
ATOM 2145 N N . LEU B 1 106 ? 22.639 57.678 59.455 1.00 30.54 103 LEU B N 1
ATOM 2146 C CA . LEU B 1 106 ? 23.383 57.732 58.198 1.00 27.71 103 LEU B CA 1
ATOM 2147 C C . LEU B 1 106 ? 22.902 58.885 57.303 1.00 33.23 103 LEU B C 1
ATOM 2148 O O . LEU B 1 106 ? 23.687 59.735 56.856 1.00 27.28 103 LEU B O 1
ATOM 2153 N N . HIS B 1 107 ? 21.600 58.892 57.041 1.00 24.38 104 HIS B N 1
ATOM 2154 C CA . HIS B 1 107 ? 20.975 59.943 56.257 1.00 22.64 104 HIS B CA 1
ATOM 2155 C C . HIS B 1 107 ? 21.406 61.341 56.755 1.00 24.35 104 HIS B C 1
ATOM 2156 O O . HIS B 1 107 ? 21.851 62.192 55.965 1.00 26.03 104 HIS B O 1
ATOM 2163 N N . GLU B 1 108 ? 21.287 61.568 58.063 1.00 27.99 105 GLU B N 1
ATOM 2164 C CA . GLU B 1 108 ? 21.738 62.816 58.689 1.00 35.36 105 GLU B CA 1
ATOM 2165 C C . GLU B 1 108 ? 23.209 63.142 58.364 1.00 37.04 105 GLU B C 1
ATOM 2166 O O . GLU B 1 108 ? 23.519 64.263 57.938 1.00 36.61 105 GLU B O 1
ATOM 2172 N N . LYS B 1 109 ? 24.113 62.177 58.570 1.00 32.23 106 LYS B N 1
ATOM 2173 C CA . LYS B 1 109 ? 25.524 62.389 58.256 1.00 35.33 106 LYS B CA 1
ATOM 2174 C C . LYS B 1 109 ? 25.773 62.722 56.785 1.00 37.99 106 LYS B C 1
ATOM 2175 O O . LYS B 1 109 ? 26.625 63.549 56.485 1.00 28.65 106 LYS B O 1
ATOM 2181 N N . LEU B 1 110 ? 25.036 62.093 55.872 1.00 28.92 107 LEU B N 1
ATOM 2182 C CA . LEU B 1 110 ? 25.221 62.367 54.451 1.00 24.25 107 LEU B CA 1
ATOM 2183 C C . LEU B 1 110 ? 24.726 63.779 54.112 1.00 32.99 107 LEU B C 1
ATOM 2184 O O . LEU B 1 110 ? 25.372 64.521 53.346 1.00 29.31 107 LEU B O 1
ATOM 2189 N N . MET B 1 111 ? 23.599 64.158 54.700 1.00 29.51 108 MET B N 1
ATOM 2190 C CA . MET B 1 111 ? 23.072 65.510 54.530 1.00 26.22 108 MET B CA 1
ATOM 2191 C C . MET B 1 111 ? 23.977 66.586 55.169 1.00 28.61 108 MET B C 1
ATOM 2192 O O . MET B 1 111 ? 24.169 67.648 54.592 1.00 37.59 108 MET B O 1
ATOM 2197 N N . GLN B 1 112 ? 24.512 66.311 56.358 1.00 37.83 109 GLN B N 1
ATOM 2198 C CA . GLN B 1 112 ? 25.233 67.325 57.140 1.00 44.01 109 GLN B CA 1
ATOM 2199 C C . GLN B 1 112 ? 26.572 67.731 56.527 1.00 45.42 109 GLN B C 1
ATOM 2200 O O . GLN B 1 112 ? 27.125 68.789 56.867 1.00 41.21 109 GLN B O 1
ATOM 2206 N N . LYS B 1 113 ? 27.106 66.889 55.643 1.00 39.22 110 LYS B N 1
ATOM 2207 C CA . LYS B 1 113 ? 28.384 67.197 54.983 1.00 39.32 110 LYS B CA 1
ATOM 2208 C C . LYS B 1 113 ? 28.216 68.462 54.142 1.00 41.47 110 LYS B C 1
ATOM 2209 O O . LYS B 1 113 ? 27.350 68.523 53.262 1.00 31.94 110 LYS B O 1
ATOM 2215 N N . ARG B 1 114 ? 29.029 69.480 54.413 1.00 39.60 111 ARG B N 1
ATOM 2216 C CA . ARG B 1 114 ? 28.829 70.776 53.765 1.00 44.90 111 ARG B CA 1
ATOM 2217 C C . ARG B 1 114 ? 29.444 70.896 52.363 1.00 50.27 111 ARG B C 1
ATOM 2218 O O . ARG B 1 114 ? 29.122 71.817 51.613 1.00 53.55 111 ARG B O 1
ATOM 2226 N N . VAL B 1 115 ? 30.304 69.951 52.001 1.00 39.41 112 VAL B N 1
ATOM 2227 C CA . VAL B 1 115 ? 30.899 69.951 50.670 1.00 38.38 112 VAL B CA 1
ATOM 2228 C C . VAL B 1 115 ? 30.332 68.800 49.839 1.00 33.52 112 VAL B C 1
ATOM 2229 O O . VAL B 1 115 ? 29.734 67.879 50.388 1.00 39.59 112 VAL B O 1
ATOM 2233 N N . TYR B 1 116 ? 30.515 68.856 48.522 1.00 33.22 113 TYR B N 1
ATOM 2234 C CA . TYR B 1 116 ? 30.068 67.779 47.645 1.00 32.31 113 TYR B CA 1
ATOM 2235 C C . TYR B 1 116 ? 30.759 66.479 48.035 1.00 39.21 113 TYR B C 1
ATOM 2236 O O . TYR B 1 116 ? 31.942 66.479 48.375 1.00 29.74 113 TYR B O 1
ATOM 2245 N N . HIS B 1 117 ? 30.028 65.370 47.997 1.00 31.07 114 HIS B N 1
ATOM 2246 C CA . HIS B 1 117 ? 30.594 64.104 48.454 1.00 27.51 114 HIS B CA 1
ATOM 2247 C C . HIS B 1 117 ? 31.665 63.525 47.536 1.00 28.26 114 HIS B C 1
ATOM 2248 O O . HIS B 1 117 ? 31.689 63.776 46.321 1.00 29.30 114 HIS B O 1
ATOM 2255 N N . THR B 1 118 ? 32.561 62.753 48.149 1.00 32.40 115 THR B N 1
ATOM 2256 C CA . THR B 1 118 ? 33.507 61.912 47.436 1.00 31.21 115 THR B CA 1
ATOM 2257 C C . THR B 1 118 ? 33.371 60.506 48.002 1.00 32.19 115 THR B C 1
ATOM 2258 O O . THR B 1 118 ? 32.691 60.305 49.007 1.00 35.09 115 THR B O 1
ATOM 2262 N N . ASP B 1 119 ? 34.049 59.541 47.389 1.00 37.88 116 ASP B N 1
ATOM 2263 C CA . ASP B 1 119 ? 34.143 58.212 47.981 1.00 40.85 116 ASP B CA 1
ATOM 2264 C C . ASP B 1 119 ? 34.477 58.294 49.469 1.00 36.58 116 ASP B C 1
ATOM 2265 O O . ASP B 1 119 ? 33.800 57.687 50.310 1.00 31.24 116 ASP B O 1
ATOM 2270 N N . ASP B 1 120 ? 35.498 59.077 49.799 1.00 35.90 117 ASP B N 1
ATOM 2271 C CA . ASP B 1 120 ? 35.936 59.193 51.188 1.00 29.35 117 ASP B CA 1
ATOM 2272 C C . ASP B 1 120 ? 34.931 59.869 52.136 1.00 24.71 117 ASP B C 1
ATOM 2273 O O . ASP B 1 120 ? 34.760 59.415 53.273 1.00 29.79 117 ASP B O 1
ATOM 2278 N N . SER B 1 121 ? 34.292 60.966 51.722 1.00 26.09 118 SER B N 1
ATOM 2279 C CA . SER B 1 121 ? 33.362 61.615 52.654 1.00 32.09 118 SER B CA 1
ATOM 2280 C C . SER B 1 121 ? 32.174 60.699 52.922 1.00 28.63 118 SER B C 1
ATOM 2281 O O . SER B 1 121 ? 31.621 60.672 54.025 1.00 28.44 118 SER B O 1
ATOM 2284 N N . ILE B 1 122 ? 31.796 59.921 51.923 1.00 30.89 119 ILE B N 1
ATOM 2285 C CA . ILE B 1 122 ? 30.695 58.963 52.103 1.00 30.11 119 ILE B CA 1
ATOM 2286 C C . ILE B 1 122 ? 31.115 57.869 53.098 1.00 36.33 119 ILE B C 1
ATOM 2287 O O . ILE B 1 122 ? 30.381 57.564 54.047 1.00 28.94 119 ILE B O 1
ATOM 2292 N N . LYS B 1 123 ? 32.308 57.306 52.905 1.00 37.56 120 LYS B N 1
ATOM 2293 C CA . LYS B 1 123 ? 32.876 56.388 53.891 1.00 36.14 120 LYS B CA 1
ATOM 2294 C C . LYS B 1 123 ? 32.909 57.035 55.281 1.00 33.84 120 LYS B C 1
ATOM 2295 O O . LYS B 1 123 ? 32.531 56.411 56.277 1.00 35.60 120 LYS B O 1
ATOM 2301 N N . GLN B 1 124 ? 33.366 58.284 55.344 1.00 33.36 121 GLN B N 1
ATOM 2302 C CA . GLN B 1 124 ? 33.464 58.993 56.613 1.00 33.65 121 GLN B CA 1
ATOM 2303 C C . GLN B 1 124 ? 32.079 59.134 57.238 1.00 38.47 121 GLN B C 1
ATOM 2304 O O . GLN B 1 124 ? 31.908 58.947 58.442 1.00 37.75 121 GLN B O 1
ATOM 2310 N N . ALA B 1 125 ? 31.087 59.471 56.415 1.00 36.87 122 ALA B N 1
ATOM 2311 C CA . ALA B 1 125 ? 29.722 59.631 56.899 1.00 36.02 122 ALA B CA 1
ATOM 2312 C C . ALA B 1 125 ? 29.229 58.332 57.523 1.00 31.18 122 ALA B C 1
ATOM 2313 O O . ALA B 1 125 ? 28.575 58.352 58.571 1.00 34.09 122 ALA B O 1
ATOM 2315 N N . GLN B 1 126 ? 29.530 57.205 56.882 1.00 33.01 123 GLN B N 1
ATOM 2316 C CA . GLN B 1 126 ? 29.159 55.906 57.445 1.00 36.79 123 GLN B CA 1
ATOM 2317 C C . GLN B 1 126 ? 29.785 55.705 58.820 1.00 47.35 123 GLN B C 1
ATOM 2318 O O . GLN B 1 126 ? 29.105 55.337 59.788 1.00 36.45 123 GLN B O 1
ATOM 2324 N N . GLN B 1 127 ? 31.092 55.934 58.898 1.00 47.78 124 GLN B N 1
ATOM 2325 C CA . GLN B 1 127 ? 31.803 55.756 60.153 1.00 48.31 124 GLN B CA 1
ATOM 2326 C C . GLN B 1 127 ? 31.181 56.612 61.231 1.00 35.75 124 GLN B C 1
ATOM 2327 O O . GLN B 1 127 ? 30.883 56.120 62.320 1.00 42.69 124 GLN B O 1
ATOM 2333 N N . LYS B 1 128 ? 30.965 57.889 60.921 1.00 35.37 125 LYS B N 1
ATOM 2334 C CA . LYS B 1 128 ? 30.426 58.831 61.909 1.00 35.65 125 LYS B CA 1
ATOM 2335 C C . LYS B 1 128 ? 28.998 58.490 62.322 1.00 39.88 125 LYS B C 1
ATOM 2336 O O . LYS B 1 128 ? 28.603 58.746 63.456 1.00 43.13 125 LYS B O 1
ATOM 2342 N N . ALA B 1 129 ? 28.226 57.907 61.410 1.00 41.27 126 ALA B N 1
ATOM 2343 C CA . ALA B 1 129 ? 26.861 57.491 61.735 1.00 37.31 126 ALA B CA 1
ATOM 2344 C C . ALA B 1 129 ? 26.863 56.150 62.465 1.00 38.01 126 ALA B C 1
ATOM 2345 O O . ALA B 1 129 ? 25.852 55.742 63.021 1.00 41.10 126 ALA B O 1
ATOM 2347 N N . GLY B 1 130 ? 28.002 55.467 62.469 1.00 39.43 127 GLY B N 1
ATOM 2348 C CA . GLY B 1 130 ? 28.057 54.136 63.045 1.00 42.19 127 GLY B CA 1
ATOM 2349 C C . GLY B 1 130 ? 27.264 53.144 62.214 1.00 38.01 127 GLY B C 1
ATOM 2350 O O . GLY B 1 130 ? 26.716 52.168 62.733 1.00 35.11 127 GLY B O 1
ATOM 2351 N N . ALA B 1 131 ? 27.200 53.387 60.910 1.00 35.97 128 ALA B N 1
ATOM 2352 C CA . ALA B 1 131 ? 26.463 52.495 60.020 1.00 34.94 128 ALA B CA 1
ATOM 2353 C C . ALA B 1 131 ? 27.323 51.320 59.573 1.00 41.95 128 ALA B C 1
ATOM 2354 O O . ALA B 1 131 ? 28.500 51.487 59.241 1.00 39.69 128 ALA B O 1
ATOM 2356 N N . THR B 1 132 ? 26.721 50.134 59.556 1.00 34.18 129 THR B N 1
ATOM 2357 C CA . THR B 1 132 ? 27.385 48.937 59.068 1.00 34.33 129 THR B CA 1
ATOM 2358 C C . THR B 1 132 ? 27.650 49.060 57.573 1.00 40.10 129 THR B C 1
ATOM 2359 O O . THR B 1 132 ? 26.778 49.500 56.813 1.00 37.54 129 THR B O 1
ATOM 2363 N N . PRO B 1 133 ? 28.861 48.673 57.140 1.00 40.41 130 PRO B N 1
ATOM 2364 C CA . PRO B 1 133 ? 29.181 48.682 55.708 1.00 37.33 130 PRO B CA 1
ATOM 2365 C C . PRO B 1 133 ? 28.218 47.763 54.969 1.00 35.14 130 PRO B C 1
ATOM 2366 O O . PRO B 1 133 ? 27.758 46.781 55.554 1.00 36.23 130 PRO B O 1
ATOM 2370 N N . VAL B 1 134 ? 27.902 48.087 53.717 1.00 33.30 131 VAL B N 1
ATOM 2371 C CA . VAL B 1 134 ? 26.924 47.310 52.973 1.00 29.10 131 VAL B CA 1
ATOM 2372 C C . VAL B 1 134 ? 27.400 46.976 51.573 1.00 31.78 131 VAL B C 1
ATOM 2373 O O . VAL B 1 134 ? 28.093 47.761 50.921 1.00 37.11 131 VAL B O 1
ATOM 2377 N N . THR B 1 135 ? 27.006 45.796 51.113 1.00 28.48 132 THR B N 1
ATOM 2378 C CA . THR B 1 135 ? 27.253 45.397 49.743 1.00 36.64 132 THR B CA 1
ATOM 2379 C C . THR B 1 135 ? 26.227 46.071 48.852 1.00 35.68 132 THR B C 1
ATOM 2380 O O . THR B 1 135 ? 25.031 46.009 49.135 1.00 38.40 132 THR B O 1
ATOM 2384 N N . LEU B 1 136 ? 26.691 46.708 47.780 1.00 33.36 133 LEU B N 1
ATOM 2385 C CA . LEU B 1 136 ? 25.776 47.329 46.831 1.00 43.32 133 LEU B CA 1
ATOM 2386 C C . LEU B 1 136 ? 25.383 46.327 45.753 1.00 37.91 133 LEU B C 1
ATOM 2387 O O . LEU B 1 136 ? 26.233 45.557 45.273 1.00 29.71 133 LEU B O 1
ATOM 2392 N N . ASP B 1 137 ? 24.095 46.310 45.400 1.00 29.41 134 ASP B N 1
ATOM 2393 C CA . ASP B 1 137 ? 23.644 45.513 44.264 1.00 32.39 134 ASP B CA 1
ATOM 2394 C C . ASP B 1 137 ? 22.661 46.264 43.379 1.00 33.04 134 ASP B C 1
ATOM 2395 O O . ASP B 1 137 ? 22.391 47.466 43.587 1.00 35.41 134 ASP B O 1
ATOM 2400 N N . GLU B 1 138 ? 22.125 45.552 42.395 1.00 34.70 135 GLU B N 1
ATOM 2401 C CA . GLU B 1 138 ? 21.281 46.165 41.377 1.00 41.61 135 GLU B CA 1
ATOM 2402 C C . GLU B 1 138 ? 20.006 46.771 41.980 1.00 36.73 135 GLU B C 1
ATOM 2403 O O . GLU B 1 138 ? 19.432 47.708 41.418 1.00 34.07 135 GLU B O 1
ATOM 2409 N N . LYS B 1 139 ? 19.588 46.264 43.138 1.00 33.40 136 LYS B N 1
ATOM 2410 C CA . LYS B 1 139 ? 18.328 46.710 43.735 1.00 39.88 136 LYS B CA 1
ATOM 2411 C C . LYS B 1 139 ? 18.302 48.201 44.061 1.00 33.05 136 LYS B C 1
ATOM 2412 O O . LYS B 1 139 ? 17.266 48.845 43.932 1.00 28.77 136 LYS B O 1
ATOM 2418 N N . SER B 1 140 ? 19.418 48.748 44.530 1.00 24.89 137 SER B N 1
ATOM 2419 C CA A SER B 1 140 ? 19.541 50.182 44.778 0.09 25.39 137 SER B CA 1
ATOM 2420 C CA B SER B 1 140 ? 19.444 50.175 44.797 0.91 20.93 137 SER B CA 1
ATOM 2421 C C . SER B 1 140 ? 19.362 50.932 43.476 1.00 28.01 137 SER B C 1
ATOM 2422 O O . SER B 1 140 ? 18.754 52.010 43.419 1.00 32.56 137 SER B O 1
ATOM 2427 N N . MET B 1 141 ? 19.926 50.356 42.416 1.00 28.17 138 MET B N 1
ATOM 2428 C CA . MET B 1 141 ? 19.855 50.974 41.098 1.00 28.55 138 MET B CA 1
ATOM 2429 C C . MET B 1 141 ? 18.426 50.969 40.564 1.00 27.03 138 MET B C 1
ATOM 2430 O O . MET B 1 141 ? 18.049 51.877 39.836 1.00 28.47 138 MET B O 1
ATOM 2435 N N . GLU B 1 142 ? 17.633 49.956 40.916 1.00 25.55 139 GLU B N 1
ATOM 2436 C CA . GLU B 1 142 ? 16.246 49.902 40.433 1.00 28.69 139 GLU B CA 1
ATOM 2437 C C . GLU B 1 142 ? 15.419 50.951 41.152 1.00 24.29 139 GLU B C 1
ATOM 2438 O O . GLU B 1 142 ? 14.601 51.635 40.545 1.00 29.31 139 GLU B O 1
ATOM 2444 N N . THR B 1 143 ? 15.624 51.055 42.462 1.00 30.97 140 THR B N 1
ATOM 2445 C CA . THR B 1 143 ? 14.943 52.056 43.257 1.00 38.23 140 THR B CA 1
ATOM 2446 C C . THR B 1 143 ? 15.247 53.470 42.745 1.00 35.80 140 THR B C 1
ATOM 2447 O O . THR B 1 143 ? 14.351 54.327 42.664 1.00 29.82 140 THR B O 1
ATOM 2451 N N . ILE B 1 144 ? 16.504 53.711 42.392 1.00 29.44 141 ILE B N 1
ATOM 2452 C CA . ILE B 1 144 ? 16.891 55.002 41.832 1.00 30.80 141 ILE B CA 1
ATOM 2453 C C . ILE B 1 144 ? 16.165 55.259 40.510 1.00 33.10 141 ILE B C 1
ATOM 2454 O O . ILE B 1 144 ? 15.585 56.337 40.323 1.00 26.59 141 ILE B O 1
ATOM 2459 N N . ARG B 1 145 ? 16.168 54.275 39.607 1.00 27.98 142 ARG B N 1
ATOM 2460 C CA . ARG B 1 145 ? 15.462 54.433 38.331 1.00 33.19 142 ARG B CA 1
ATOM 2461 C C . ARG B 1 145 ? 13.975 54.667 38.554 1.00 31.81 142 ARG B C 1
ATOM 2462 O O . ARG B 1 145 ? 13.343 55.439 37.826 1.00 31.79 142 ARG B O 1
ATOM 2470 N N . THR B 1 146 ? 13.415 53.995 39.555 1.00 33.56 143 THR B N 1
ATOM 2471 C CA . THR B 1 146 ? 11.995 54.150 39.855 1.00 35.75 143 THR B CA 1
ATOM 2472 C C . THR B 1 146 ? 11.715 55.581 40.348 1.00 32.34 143 THR B C 1
ATOM 2473 O O . THR B 1 146 ? 10.772 56.245 39.878 1.00 31.77 143 THR B O 1
ATOM 2477 N N . ASN B 1 147 ? 12.544 56.050 41.283 1.00 33.27 144 ASN B N 1
ATOM 2478 C CA . ASN B 1 147 ? 12.481 57.424 41.784 1.00 29.35 144 ASN B CA 1
ATOM 2479 C C . ASN B 1 147 ? 12.522 58.465 40.672 1.00 31.49 144 ASN B C 1
ATOM 2480 O O . ASN B 1 147 ? 11.659 59.364 40.619 1.00 33.36 144 ASN B O 1
ATOM 2485 N N . LEU B 1 148 ? 13.506 58.332 39.781 1.00 30.39 145 LEU B N 1
ATOM 2486 C CA . LEU B 1 148 ? 13.672 59.257 38.657 1.00 33.86 145 LEU B CA 1
ATOM 2487 C C . LEU B 1 148 ? 12.444 59.272 37.735 1.00 36.99 145 LEU B C 1
ATOM 2488 O O . LEU B 1 148 ? 11.946 60.346 37.376 1.00 29.01 145 LEU B O 1
ATOM 2493 N N . GLN B 1 149 ? 11.958 58.088 37.356 1.00 27.90 146 GLN B N 1
ATOM 2494 C CA . GLN B 1 149 ? 10.757 57.994 36.520 1.00 25.40 146 GLN B CA 1
ATOM 2495 C C . GLN B 1 149 ? 9.582 58.663 37.199 1.00 30.19 146 GLN B C 1
ATOM 2496 O O . GLN B 1 149 ? 8.827 59.428 36.584 1.00 34.87 146 GLN B O 1
ATOM 2502 N N . LEU B 1 150 ? 9.426 58.353 38.479 1.00 31.00 147 LEU B N 1
ATOM 2503 C CA . LEU B 1 150 ? 8.319 58.857 39.274 1.00 33.26 147 LEU B CA 1
ATOM 2504 C C . LEU B 1 150 ? 8.379 60.380 39.382 1.00 38.22 147 LEU B C 1
ATOM 2505 O O . LEU B 1 150 ? 7.358 61.064 39.241 1.00 35.61 147 LEU B O 1
ATOM 2510 N N . ALA B 1 151 ? 9.578 60.907 39.626 1.00 38.79 148 ALA B N 1
ATOM 2511 C CA . ALA B 1 151 ? 9.793 62.351 39.643 1.00 29.01 148 ALA B CA 1
ATOM 2512 C C . ALA B 1 151 ? 9.296 62.985 38.350 1.00 35.45 148 ALA B C 1
ATOM 2513 O O . ALA B 1 151 ? 8.550 63.973 38.378 1.00 34.15 148 ALA B O 1
ATOM 2515 N N . ARG B 1 152 ? 9.718 62.421 37.222 1.00 36.38 149 ARG B N 1
ATOM 2516 C CA . ARG B 1 152 ? 9.282 62.898 35.912 1.00 40.50 149 ARG B CA 1
ATOM 2517 C C . ARG B 1 152 ? 7.756 62.943 35.812 1.00 40.42 149 ARG B C 1
ATOM 2518 O O . ARG B 1 152 ? 7.178 63.967 35.435 1.00 37.19 149 ARG B O 1
ATOM 2526 N N . LEU B 1 153 ? 7.109 61.836 36.165 1.00 34.31 150 LEU B N 1
ATOM 2527 C CA . LEU B 1 153 ? 5.654 61.740 36.053 1.00 44.49 150 LEU B CA 1
ATOM 2528 C C . LEU B 1 153 ? 4.904 62.756 36.908 1.00 42.71 150 LEU B C 1
ATOM 2529 O O . LEU B 1 153 ? 3.836 63.226 36.512 1.00 45.65 150 LEU B O 1
ATOM 2534 N N . VAL B 1 154 ? 5.440 63.107 38.077 1.00 40.92 151 VAL B N 1
ATOM 2535 C CA . VAL B 1 154 ? 4.687 64.002 38.970 1.00 37.59 151 VAL B CA 1
ATOM 2536 C C . VAL B 1 154 ? 5.096 65.471 38.835 1.00 40.37 151 VAL B C 1
ATOM 2537 O O . VAL B 1 154 ? 4.636 66.318 39.594 1.00 44.61 151 VAL B O 1
ATOM 2541 N N . GLY B 1 155 ? 5.955 65.758 37.865 1.00 33.84 152 GLY B N 1
ATOM 2542 C CA . GLY B 1 155 ? 6.280 67.126 37.524 1.00 41.15 152 GLY B CA 1
ATOM 2543 C C . GLY B 1 155 ? 7.448 67.651 38.323 1.00 42.74 152 GLY B C 1
ATOM 2544 O O . GLY B 1 155 ? 7.691 68.857 38.379 1.00 37.56 152 GLY B O 1
ATOM 2545 N N . VAL B 1 156 ? 8.174 66.747 38.965 1.00 41.48 153 VAL B N 1
ATOM 2546 C CA . VAL B 1 156 ? 9.374 67.139 39.687 1.00 44.17 153 VAL B CA 1
ATOM 2547 C C . VAL B 1 156 ? 10.506 67.343 38.690 1.00 51.26 153 VAL B C 1
ATOM 2548 O O . VAL B 1 156 ? 10.794 66.465 37.880 1.00 56.86 153 VAL B O 1
ATOM 2552 N N . GLN B 1 157 ? 11.129 68.515 38.730 1.00 51.77 154 GLN B N 1
ATOM 2553 C CA . GLN B 1 157 ? 12.279 68.764 37.880 1.00 53.47 154 GLN B CA 1
ATOM 2554 C C . GLN B 1 157 ? 13.541 68.473 38.676 1.00 54.79 154 GLN B C 1
ATOM 2555 O O . GLN B 1 157 ? 14.182 67.435 38.495 1.00 64.80 154 GLN B O 1
ATOM 2561 N N . GLY B 1 158 ? 13.882 69.385 39.577 1.00 49.93 155 GLY B N 1
ATOM 2562 C CA . GLY B 1 158 ? 15.064 69.228 40.399 1.00 48.57 155 GLY B CA 1
ATOM 2563 C C . GLY B 1 158 ? 14.753 69.107 41.877 1.00 40.14 155 GLY B C 1
ATOM 2564 O O . GLY B 1 158 ? 13.597 69.076 42.294 1.00 43.95 155 GLY B O 1
ATOM 2565 N N . THR B 1 159 ? 15.814 69.062 42.672 1.00 32.78 156 THR B N 1
ATOM 2566 C CA . THR B 1 159 ? 15.705 68.840 44.101 1.00 27.15 156 THR B CA 1
ATOM 2567 C C . THR B 1 159 ? 15.979 70.142 44.831 1.00 28.41 156 THR B C 1
ATOM 2568 O O . THR B 1 159 ? 16.712 70.993 44.324 1.00 25.57 156 THR B O 1
ATOM 2572 N N . PRO B 1 160 ? 15.379 70.316 46.015 1.00 27.27 157 PRO B N 1
ATOM 2573 C CA . PRO B 1 160 ? 14.378 69.399 46.577 1.00 27.90 157 PRO B CA 1
ATOM 2574 C C . PRO B 1 160 ? 12.986 69.700 46.044 1.00 31.81 157 PRO B C 1
ATOM 2575 O O . PRO B 1 160 ? 12.733 70.820 45.579 1.00 23.78 157 PRO B O 1
ATOM 2579 N N . ALA B 1 161 ? 12.100 68.705 46.122 1.00 29.64 158 ALA B N 1
ATOM 2580 C CA . ALA B 1 161 ? 10.682 68.877 45.799 1.00 29.10 158 ALA B CA 1
ATOM 2581 C C . ALA B 1 161 ? 9.900 67.934 46.716 1.00 30.70 158 ALA B C 1
ATOM 2582 O O . ALA B 1 161 ? 10.245 66.758 46.857 1.00 27.27 158 ALA B O 1
ATOM 2584 N N . THR B 1 162 ? 8.873 68.464 47.370 1.00 26.09 159 THR B N 1
ATOM 2585 C CA . THR B 1 162 ? 8.182 67.734 48.432 1.00 27.47 159 THR B CA 1
ATOM 2586 C C . THR B 1 162 ? 6.676 67.668 48.221 1.00 29.10 159 THR B C 1
ATOM 2587 O O . THR B 1 162 ? 6.020 68.708 48.104 1.00 26.75 159 THR B O 1
ATOM 2591 N N . ILE B 1 163 ? 6.130 66.451 48.181 1.00 25.15 160 ILE B N 1
ATOM 2592 C CA . ILE B 1 163 ? 4.667 66.251 48.128 1.00 30.60 160 ILE B CA 1
ATOM 2593 C C . ILE B 1 163 ? 4.109 66.373 49.535 1.00 26.90 160 ILE B C 1
ATOM 2594 O O . ILE B 1 163 ? 4.562 65.702 50.459 1.00 28.00 160 ILE B O 1
ATOM 2599 N N . ILE B 1 164 ? 3.144 67.263 49.721 1.00 25.18 161 ILE B N 1
ATOM 2600 C CA . ILE B 1 164 ? 2.547 67.432 51.040 1.00 22.37 161 ILE B CA 1
ATOM 2601 C C . ILE B 1 164 ? 1.038 67.405 50.864 1.00 28.50 161 ILE B C 1
ATOM 2602 O O . ILE B 1 164 ? 0.442 68.407 50.487 1.00 20.41 161 ILE B O 1
ATOM 2607 N N . GLY B 1 165 ? 0.429 66.259 51.141 1.00 30.54 162 GLY B N 1
ATOM 2608 C CA . GLY B 1 165 ? -0.977 66.082 50.844 1.00 29.54 162 GLY B CA 1
ATOM 2609 C C . GLY B 1 165 ? -1.201 66.236 49.354 1.00 25.02 162 GLY B C 1
ATOM 2610 O O . GLY B 1 165 ? -0.531 65.573 48.551 1.00 29.25 162 GLY B O 1
ATOM 2611 N N . ASP B 1 166 ? -2.134 67.111 48.977 1.00 30.48 163 ASP B N 1
ATOM 2612 C CA . ASP B 1 166 ? -2.465 67.300 47.562 1.00 30.19 163 ASP B CA 1
ATOM 2613 C C . ASP B 1 166 ? -1.616 68.395 46.896 1.00 35.47 163 ASP B C 1
ATOM 2614 O O . ASP B 1 166 ? -1.883 68.789 45.752 1.00 27.45 163 ASP B O 1
ATOM 2619 N N . GLU B 1 167 ? -0.590 68.872 47.597 1.00 28.57 164 GLU B N 1
ATOM 2620 C CA . GLU B 1 167 ? 0.305 69.879 47.026 1.00 26.21 164 GLU B CA 1
ATOM 2621 C C . GLU B 1 167 ? 1.722 69.346 46.800 1.00 29.11 164 GLU B C 1
ATOM 2622 O O . GLU B 1 167 ? 2.129 68.374 47.434 1.00 29.66 164 GLU B O 1
ATOM 2628 N N . LEU B 1 168 ? 2.450 69.967 45.869 1.00 25.03 165 LEU B N 1
ATOM 2629 C CA . LEU B 1 168 ? 3.856 69.617 45.585 1.00 27.36 165 LEU B CA 1
ATOM 2630 C C . LEU B 1 168 ? 4.673 70.902 45.647 1.00 28.99 165 LEU B C 1
ATOM 2631 O O . LEU B 1 168 ? 4.529 71.783 44.772 1.00 27.31 165 LEU B O 1
ATOM 2636 N N . ILE B 1 169 ? 5.482 71.039 46.696 1.00 25.80 166 ILE B N 1
ATOM 2637 C CA . ILE B 1 169 ? 6.157 72.302 46.972 1.00 34.10 166 ILE B CA 1
ATOM 2638 C C . ILE B 1 169 ? 7.638 72.173 46.608 1.00 30.47 166 ILE B C 1
ATOM 2639 O O . ILE B 1 169 ? 8.325 71.283 47.119 1.00 26.12 166 ILE B O 1
ATOM 2644 N N . PRO B 1 170 ? 8.131 73.053 45.723 1.00 31.54 167 PRO B N 1
ATOM 2645 C CA . PRO B 1 170 ? 9.520 72.946 45.282 1.00 34.23 167 PRO B CA 1
ATOM 2646 C C . PRO B 1 170 ? 10.419 73.808 46.163 1.00 36.44 167 PRO B C 1
ATOM 2647 O O . PRO B 1 170 ? 9.942 74.766 46.802 1.00 29.45 167 PRO B O 1
ATOM 2651 N N . GLY B 1 171 ? 11.696 73.443 46.236 1.00 33.67 168 GLY B N 1
ATOM 2652 C CA . GLY B 1 171 ? 12.672 74.252 46.938 1.00 32.77 168 GLY B CA 1
ATOM 2653 C C . GLY B 1 171 ? 12.714 74.037 48.436 1.00 37.85 168 GLY B C 1
ATOM 2654 O O . GLY B 1 171 ? 11.959 73.229 48.995 1.00 29.35 168 GLY B O 1
ATOM 2655 N N . ALA B 1 172 ? 13.614 74.769 49.091 1.00 32.99 169 ALA B N 1
ATOM 2656 C CA . ALA B 1 172 ? 13.742 74.716 50.542 1.00 37.11 169 ALA B CA 1
ATOM 2657 C C . ALA B 1 172 ? 12.681 75.609 51.162 1.00 42.96 169 ALA B C 1
ATOM 2658 O O . ALA B 1 172 ? 12.861 76.823 51.277 1.00 45.24 169 ALA B O 1
ATOM 2660 N N . VAL B 1 173 ? 11.577 74.990 51.559 1.00 51.20 170 VAL B N 1
ATOM 2661 C CA . VAL B 1 173 ? 10.415 75.704 52.073 1.00 50.93 170 VAL B CA 1
ATOM 2662 C C . VAL B 1 173 ? 10.727 76.387 53.399 1.00 47.43 170 VAL B C 1
ATOM 2663 O O . VAL B 1 173 ? 11.184 75.739 54.339 1.00 51.43 170 VAL B O 1
ATOM 2667 N N . PRO B 1 174 ? 10.470 77.699 53.484 1.00 44.36 171 PRO B N 1
ATOM 2668 C CA . PRO B 1 174 ? 10.610 78.421 54.757 1.00 42.84 171 PRO B CA 1
ATOM 2669 C C . PRO B 1 174 ? 9.815 77.730 55.869 1.00 49.74 171 PRO B C 1
ATOM 2670 O O . PRO B 1 174 ? 8.683 77.277 55.631 1.00 44.44 171 PRO B O 1
ATOM 2674 N N . TRP B 1 175 ? 10.391 77.652 57.067 1.00 44.32 172 TRP B N 1
ATOM 2675 C CA . TRP B 1 175 ? 9.709 77.000 58.179 1.00 37.76 172 TRP B CA 1
ATOM 2676 C C . TRP B 1 175 ? 8.225 77.389 58.332 1.00 43.17 172 TRP B C 1
ATOM 2677 O O . TRP B 1 175 ? 7.356 76.517 58.394 1.00 39.82 172 TRP B O 1
ATOM 2688 N N . ASP B 1 176 ? 7.933 78.682 58.414 1.00 43.84 173 ASP B N 1
ATOM 2689 C CA . ASP B 1 176 ? 6.553 79.109 58.642 1.00 51.70 173 ASP B CA 1
ATOM 2690 C C . ASP B 1 176 ? 5.616 78.561 57.571 1.00 43.21 173 ASP B C 1
ATOM 2691 O O . ASP B 1 176 ? 4.520 78.106 57.880 1.00 45.91 173 ASP B O 1
ATOM 2696 N N . THR B 1 177 ? 6.064 78.602 56.318 1.00 43.34 174 THR B N 1
ATOM 2697 C CA . THR B 1 177 ? 5.302 78.085 55.189 1.00 41.99 174 THR B CA 1
ATOM 2698 C C . THR B 1 177 ? 5.124 76.576 55.302 1.00 41.93 174 THR B C 1
ATOM 2699 O O . THR B 1 177 ? 4.003 76.054 55.156 1.00 33.95 174 THR B O 1
ATOM 2703 N N . LEU B 1 178 ? 6.234 75.884 55.571 1.00 36.04 175 LEU B N 1
ATOM 2704 C CA . LEU B 1 178 ? 6.246 74.432 55.711 1.00 37.11 175 LEU B CA 1
ATOM 2705 C C . LEU B 1 178 ? 5.263 73.976 56.794 1.00 36.74 175 LEU B C 1
ATOM 2706 O O . LEU B 1 178 ? 4.417 73.111 56.549 1.00 37.22 175 LEU B O 1
ATOM 2711 N N . GLU B 1 179 ? 5.359 74.568 57.985 1.00 36.70 176 GLU B N 1
ATOM 2712 C CA . GLU B 1 179 ? 4.477 74.197 59.090 1.00 39.19 176 GLU B CA 1
ATOM 2713 C C . GLU B 1 179 ? 2.999 74.468 58.768 1.00 42.61 176 GLU B C 1
ATOM 2714 O O . GLU B 1 179 ? 2.121 73.687 59.134 1.00 36.67 176 GLU B O 1
ATOM 2720 N N . ALA B 1 180 ? 2.735 75.578 58.082 1.00 47.06 177 ALA B N 1
ATOM 2721 C CA . ALA B 1 180 ? 1.365 75.958 57.734 1.00 40.68 177 ALA B CA 1
ATOM 2722 C C . ALA B 1 180 ? 0.734 74.943 56.787 1.00 39.73 177 ALA B C 1
ATOM 2723 O O . ALA B 1 180 ? -0.426 74.538 56.971 1.00 38.80 177 ALA B O 1
ATOM 2725 N N . VAL B 1 181 ? 1.494 74.529 55.773 1.00 38.90 178 VAL B N 1
ATOM 2726 C CA . VAL B 1 181 ? 0.989 73.535 54.825 1.00 44.58 178 VAL B CA 1
ATOM 2727 C C . VAL B 1 181 ? 0.720 72.189 55.507 1.00 38.94 178 VAL B C 1
ATOM 2728 O O . VAL B 1 181 ? -0.329 71.573 55.294 1.00 29.97 178 VAL B O 1
ATOM 2732 N N . VAL B 1 182 ? 1.666 71.733 56.325 1.00 32.28 179 VAL B N 1
ATOM 2733 C CA . VAL B 1 182 ? 1.494 70.470 57.041 1.00 34.50 179 VAL B CA 1
ATOM 2734 C C . VAL B 1 182 ? 0.252 70.538 57.934 1.00 38.24 179 VAL B C 1
ATOM 2735 O O . VAL B 1 182 ? -0.560 69.608 57.965 1.00 31.01 179 VAL B O 1
ATOM 2739 N N . LYS B 1 183 ? 0.095 71.651 58.645 1.00 42.02 180 LYS B N 1
ATOM 2740 C CA . LYS B 1 183 ? -1.037 71.801 59.552 1.00 41.38 180 LYS B CA 1
ATOM 2741 C C . LYS B 1 183 ? -2.339 71.724 58.785 1.00 44.46 180 LYS B C 1
ATOM 2742 O O . LYS B 1 183 ? -3.320 71.152 59.269 1.00 53.22 180 LYS B O 1
ATOM 2748 N N . GLU B 1 184 ? -2.346 72.285 57.579 1.00 43.61 181 GLU B N 1
ATOM 2749 C CA . GLU B 1 184 ? -3.546 72.284 56.752 1.00 46.43 181 GLU B CA 1
ATOM 2750 C C . GLU B 1 184 ? -3.892 70.874 56.312 1.00 42.53 181 GLU B C 1
ATOM 2751 O O . GLU B 1 184 ? -5.037 70.434 56.425 1.00 37.02 181 GLU B O 1
ATOM 2757 N N . LYS B 1 185 ? -2.896 70.159 55.802 1.00 33.37 182 LYS B N 1
ATOM 2758 C CA . LYS B 1 185 ? -3.158 68.819 55.305 1.00 31.66 182 LYS B CA 1
ATOM 2759 C C . LYS B 1 185 ? -3.524 67.861 56.433 1.00 37.61 182 LYS B C 1
ATOM 2760 O O . LYS B 1 185 ? -4.264 66.905 56.214 1.00 36.68 182 LYS B O 1
ATOM 2766 N N . LEU B 1 186 ? -3.002 68.111 57.634 1.00 40.40 183 LEU B N 1
ATOM 2767 C CA . LEU B 1 186 ? -3.364 67.296 58.794 1.00 50.23 183 LEU B CA 1
ATOM 2768 C C . LEU B 1 186 ? -4.831 67.492 59.166 1.00 50.49 183 LEU B C 1
ATOM 2769 O O . LEU B 1 186 ? -5.508 66.543 59.575 1.00 53.35 183 LEU B O 1
ATOM 2774 N N . ALA B 1 187 ? -5.313 68.725 59.020 1.00 47.74 184 ALA B N 1
ATOM 2775 C CA . ALA B 1 187 ? -6.698 69.059 59.347 1.00 46.33 184 ALA B CA 1
ATOM 2776 C C . ALA B 1 187 ? -7.654 68.452 58.324 1.00 53.66 184 ALA B C 1
ATOM 2777 O O . ALA B 1 187 ? -8.715 67.941 58.678 1.00 60.54 184 ALA B O 1
ATOM 2779 N N . SER B 1 188 ? -7.273 68.509 57.053 1.00 53.60 185 SER B N 1
ATOM 2780 C CA . SER B 1 188 ? -8.055 67.877 55.999 1.00 59.92 185 SER B CA 1
ATOM 2781 C C . SER B 1 188 ? -7.952 66.353 56.062 1.00 67.13 185 SER B C 1
ATOM 2782 O O . SER B 1 188 ? -8.560 65.654 55.248 1.00 73.42 185 SER B O 1
ATOM 2785 N N . ALA B 1 189 ? -7.177 65.834 57.014 1.00 58.19 186 ALA B N 1
ATOM 2786 C CA . ALA B 1 189 ? -7.141 64.389 57.246 1.00 67.71 186 ALA B CA 1
ATOM 2787 C C . ALA B 1 189 ? -8.338 63.922 58.095 1.00 73.84 186 ALA B C 1
ATOM 2788 O O . ALA B 1 189 ? -8.602 62.723 58.204 1.00 72.71 186 ALA B O 1
ATOM 2790 N N . ASN B 1 190 ? -9.040 64.878 58.706 1.00 84.97 187 ASN B N 1
ATOM 2791 C CA . ASN B 1 190 ? -10.424 64.670 59.152 1.00 92.32 187 ASN B CA 1
ATOM 2792 C C . ASN B 1 190 ? -11.381 65.324 58.160 1.00 85.53 187 ASN B C 1
ATOM 2793 O O . ASN B 1 190 ? -11.477 66.549 58.103 1.00 78.65 187 ASN B O 1
ATOM 2798 N N . LYS C 1 15 ? -12.692 19.488 92.236 1.00 97.88 12 LYS C N 1
ATOM 2799 C CA . LYS C 1 15 ? -12.088 20.388 93.218 1.00 100.94 12 LYS C CA 1
ATOM 2800 C C . LYS C 1 15 ? -12.371 21.843 92.838 1.00 106.35 12 LYS C C 1
ATOM 2801 O O . LYS C 1 15 ? -12.796 22.641 93.674 1.00 109.37 12 LYS C O 1
ATOM 2807 N N . GLN C 1 16 ? -12.108 22.179 91.578 1.00 106.82 13 GLN C N 1
ATOM 2808 C CA . GLN C 1 16 ? -12.667 23.371 90.943 1.00 106.62 13 GLN C CA 1
ATOM 2809 C C . GLN C 1 16 ? -12.639 23.161 89.434 1.00 100.44 13 GLN C C 1
ATOM 2810 O O . GLN C 1 16 ? -11.908 22.305 88.931 1.00 92.40 13 GLN C O 1
ATOM 2816 N N . ILE C 1 17 ? -13.445 23.928 88.713 1.00 102.64 14 ILE C N 1
ATOM 2817 C CA . ILE C 1 17 ? -13.442 23.854 87.262 1.00 101.63 14 ILE C CA 1
ATOM 2818 C C . ILE C 1 17 ? -12.828 25.114 86.660 1.00 96.89 14 ILE C C 1
ATOM 2819 O O . ILE C 1 17 ? -13.201 26.233 87.025 1.00 99.23 14 ILE C O 1
ATOM 2824 N N . GLU C 1 18 ? -11.886 24.928 85.739 1.00 83.78 15 GLU C N 1
ATOM 2825 C CA . GLU C 1 18 ? -11.136 26.050 85.204 1.00 73.09 15 GLU C CA 1
ATOM 2826 C C . GLU C 1 18 ? -11.148 26.130 83.679 1.00 65.86 15 GLU C C 1
ATOM 2827 O O . GLU C 1 18 ? -10.462 25.364 83.003 1.00 67.59 15 GLU C O 1
ATOM 2833 N N . ASN C 1 19 ? -11.939 27.062 83.149 1.00 51.65 16 ASN C N 1
ATOM 2834 C CA . ASN C 1 19 ? -11.814 27.490 81.763 1.00 42.60 16 ASN C CA 1
ATOM 2835 C C . ASN C 1 19 ? -10.442 28.120 81.572 1.00 40.53 16 ASN C C 1
ATOM 2836 O O . ASN C 1 19 ? -9.932 28.205 80.455 1.00 39.75 16 ASN C O 1
ATOM 2841 N N . LEU C 1 20 ? -9.869 28.587 82.678 1.00 37.12 17 LEU C N 1
ATOM 2842 C CA . LEU C 1 20 ? -8.518 29.124 82.681 1.00 49.40 17 LEU C CA 1
ATOM 2843 C C . LEU C 1 20 ? -7.529 28.085 82.175 1.00 50.27 17 LEU C C 1
ATOM 2844 O O . LEU C 1 20 ? -6.569 28.409 81.469 1.00 52.62 17 LEU C O 1
ATOM 2849 N N . ILE C 1 21 ? -7.764 26.832 82.548 1.00 51.63 18 ILE C N 1
ATOM 2850 C CA . ILE C 1 21 ? -6.868 25.744 82.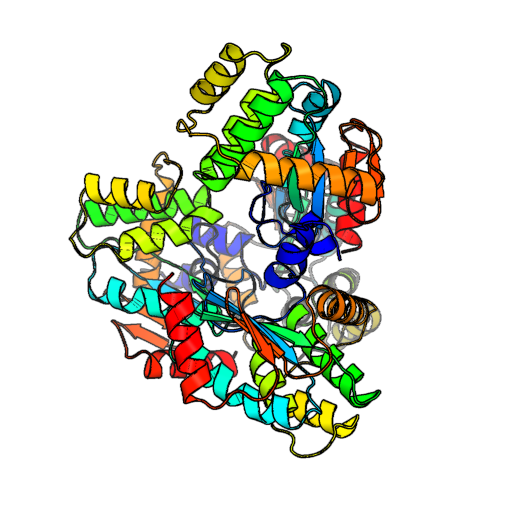170 1.00 49.64 18 ILE C CA 1
ATOM 2851 C C . ILE C 1 21 ? -6.967 25.409 80.683 1.00 49.02 18 ILE C C 1
ATOM 2852 O O . ILE C 1 21 ? -5.947 25.249 80.012 1.00 44.09 18 ILE C O 1
ATOM 2857 N N . HIS C 1 22 ? -8.190 25.306 80.167 1.00 46.26 19 HIS C N 1
ATOM 2858 C CA . HIS C 1 22 ? -8.376 25.058 78.740 1.00 44.90 19 HIS C CA 1
ATOM 2859 C C . HIS C 1 22 ? -7.632 26.124 77.943 1.00 36.74 19 HIS C C 1
ATOM 2860 O O . HIS C 1 22 ? -6.884 25.819 77.003 1.00 41.57 19 HIS C O 1
ATOM 2867 N N . ALA C 1 23 ? -7.821 27.378 78.341 1.00 33.61 20 ALA C N 1
ATOM 2868 C CA . ALA C 1 23 ? -7.158 28.492 77.676 1.00 40.70 20 ALA C CA 1
ATOM 2869 C C . ALA C 1 23 ? -5.639 28.313 77.700 1.00 37.11 20 ALA C C 1
ATOM 2870 O O . ALA C 1 23 ? -4.964 28.526 76.685 1.00 36.37 20 ALA C O 1
ATOM 2872 N N . ALA C 1 24 ? -5.106 27.927 78.856 1.00 40.60 21 ALA C N 1
ATOM 2873 C CA . ALA C 1 24 ? -3.651 27.837 79.022 1.00 46.62 21 ALA C CA 1
ATOM 2874 C C . ALA C 1 24 ? -3.083 26.738 78.132 1.00 47.63 21 ALA C C 1
ATOM 2875 O O . ALA C 1 24 ? -2.009 26.881 77.552 1.00 43.58 21 ALA C O 1
ATOM 2877 N N . LEU C 1 25 ? -3.826 25.645 78.023 1.00 46.64 22 LEU C N 1
ATOM 2878 C CA . LEU C 1 25 ? -3.453 24.523 77.176 1.00 45.46 22 LEU C CA 1
ATOM 2879 C C . LEU C 1 25 ? -3.524 24.841 75.687 1.00 46.36 22 LEU C C 1
ATOM 2880 O O . LEU C 1 25 ? -2.588 24.541 74.935 1.00 39.40 22 LEU C O 1
ATOM 2885 N N . PHE C 1 26 ? -4.643 25.433 75.269 1.00 41.82 23 PHE C N 1
ATOM 2886 C CA . PHE C 1 26 ? -4.965 25.584 73.847 1.00 42.93 23 PHE C CA 1
ATOM 2887 C C . PHE C 1 26 ? -4.767 26.979 73.236 1.00 45.50 23 PHE C C 1
ATOM 2888 O O . PHE C 1 26 ? -4.697 27.112 72.014 1.00 43.61 23 PHE C O 1
ATOM 2896 N N . ASN C 1 27 ? -4.695 28.019 74.054 1.00 36.32 24 ASN C N 1
ATOM 2897 C CA . ASN C 1 27 ? -4.621 29.356 73.470 1.00 42.45 24 ASN C CA 1
ATOM 2898 C C . ASN C 1 27 ? -3.408 30.181 73.890 1.00 47.18 24 ASN C C 1
ATOM 2899 O O . ASN C 1 27 ? -3.498 31.408 73.982 1.00 46.09 24 ASN C O 1
ATOM 2904 N N . ASP C 1 28 ? -2.277 29.516 74.121 1.00 40.16 25 ASP C N 1
ATOM 2905 C CA . ASP C 1 28 ? -1.039 30.235 74.445 1.00 38.62 25 ASP C CA 1
ATOM 2906 C C . ASP C 1 28 ? -0.292 30.598 73.156 1.00 40.82 25 ASP C C 1
ATOM 2907 O O . ASP C 1 28 ? 0.185 29.714 72.436 1.00 40.89 25 ASP C O 1
ATOM 2912 N N . PRO C 1 29 ? -0.227 31.904 72.835 1.00 48.19 26 PRO C N 1
ATOM 2913 C CA . PRO C 1 29 ? 0.535 32.351 71.662 1.00 46.85 26 PRO C CA 1
ATOM 2914 C C . PRO C 1 29 ? 1.966 31.794 71.705 1.00 40.97 26 PRO C C 1
ATOM 2915 O O . PRO C 1 29 ? 2.523 31.450 70.666 1.00 37.70 26 PRO C O 1
ATOM 2919 N N . ALA C 1 30 ? 2.532 31.692 72.905 1.00 46.26 27 ALA C N 1
ATOM 2920 C CA . ALA C 1 30 ? 3.937 31.296 73.068 1.00 50.76 27 ALA C CA 1
ATOM 2921 C C . ALA C 1 30 ? 4.172 29.792 72.910 1.00 52.46 27 ALA C C 1
ATOM 2922 O O . ALA C 1 30 ? 5.324 29.351 72.776 1.00 42.23 27 ALA C O 1
ATOM 2924 N N . SER C 1 31 ? 3.097 29.003 72.933 1.00 41.81 28 SER C N 1
ATOM 2925 C CA . SER C 1 31 ? 3.234 27.556 72.752 1.00 42.91 28 SER C CA 1
ATOM 2926 C C . SER C 1 31 ? 3.249 27.218 71.263 1.00 42.75 28 SER C C 1
ATOM 2927 O O . SER C 1 31 ? 2.284 27.505 70.549 1.00 42.71 28 SER C O 1
ATOM 2930 N N . PRO C 1 32 ? 4.334 26.593 70.791 1.00 37.22 29 PRO C N 1
ATOM 2931 C CA . PRO C 1 32 ? 4.450 26.231 69.369 1.00 41.77 29 PRO C CA 1
ATOM 2932 C C . PRO C 1 32 ? 3.307 25.313 68.909 1.00 50.27 29 PRO C C 1
ATOM 2933 O O . PRO C 1 32 ? 2.771 24.547 69.714 1.00 43.70 29 PRO C O 1
ATOM 2937 N N . ARG C 1 33 ? 2.942 25.390 67.633 1.00 52.30 30 ARG C N 1
ATOM 2938 C CA . ARG C 1 33 ? 1.840 24.590 67.108 1.00 54.67 30 ARG C CA 1
ATOM 2939 C C . ARG C 1 33 ? 2.097 24.159 65.666 1.00 54.57 30 ARG C C 1
ATOM 2940 O O . ARG C 1 33 ? 2.670 24.910 64.875 1.00 53.95 30 ARG C O 1
ATOM 2948 N N . ILE C 1 34 ? 1.657 22.948 65.333 1.00 55.17 31 ILE C N 1
ATOM 2949 C CA . ILE C 1 34 ? 1.949 22.328 64.043 1.00 54.67 31 ILE C CA 1
ATOM 2950 C C . ILE C 1 34 ? 0.701 21.729 63.386 1.00 54.66 31 ILE C C 1
ATOM 2951 O O . ILE C 1 34 ? -0.018 20.941 64.004 1.00 53.71 31 ILE C O 1
ATOM 2956 N N . GLY C 1 35 ? 0.457 22.095 62.131 1.00 51.62 32 GLY C N 1
ATOM 2957 C CA . GLY C 1 35 ? -0.632 21.511 61.374 1.00 54.41 32 GLY C CA 1
ATOM 2958 C C . GLY C 1 35 ? -1.734 22.494 61.030 1.00 58.19 32 GLY C C 1
ATOM 2959 O O . GLY C 1 35 ? -1.470 23.647 60.692 1.00 58.57 32 GLY C O 1
ATOM 2960 N N . ALA C 1 36 ? -2.976 22.030 61.129 1.00 61.33 33 ALA C N 1
ATOM 2961 C CA . ALA C 1 36 ? -4.145 22.814 60.733 1.00 60.72 33 ALA C CA 1
ATOM 2962 C C . ALA C 1 36 ? -4.173 24.246 61.279 1.00 60.46 33 ALA C C 1
ATOM 2963 O O . ALA C 1 36 ? -3.916 24.479 62.463 1.00 59.78 33 ALA C O 1
ATOM 2965 N N . LYS C 1 37 ? -4.498 25.195 60.405 1.00 59.26 34 LYS C N 1
ATOM 2966 C CA . LYS C 1 37 ? -4.766 26.572 60.811 1.00 63.49 34 LYS C CA 1
ATOM 2967 C C . LYS C 1 37 ? -5.993 26.624 61.717 1.00 59.94 34 LYS C C 1
ATOM 2968 O O . LYS C 1 37 ? -5.981 27.272 62.767 1.00 55.33 34 LYS C O 1
ATOM 2974 N N . HIS C 1 38 ? -7.053 25.944 61.294 1.00 61.52 35 HIS C N 1
ATOM 2975 C CA . HIS C 1 38 ? -8.292 25.887 62.058 1.00 64.01 35 HIS C CA 1
ATOM 2976 C C . HIS C 1 38 ? -8.650 24.430 62.298 1.00 67.31 35 HIS C C 1
ATOM 2977 O O . HIS C 1 38 ? -9.506 23.872 61.604 1.00 60.91 35 HIS C O 1
ATOM 2984 N N . PRO C 1 39 ? -7.992 23.809 63.290 1.00 65.80 36 PRO C N 1
ATOM 2985 C CA . PRO C 1 39 ? -8.070 22.362 63.510 1.00 60.87 36 PRO C CA 1
ATOM 2986 C C . PRO C 1 39 ? -9.412 21.934 64.084 1.00 58.23 36 PRO C C 1
ATOM 2987 O O . PRO C 1 39 ? -10.011 22.668 64.872 1.00 62.68 36 PRO C O 1
ATOM 2991 N N . LYS C 1 40 ? -9.871 20.754 63.676 1.00 51.89 37 LYS C N 1
ATOM 2992 C CA . LYS C 1 40 ? -11.035 20.114 64.276 1.00 58.43 37 LYS C CA 1
ATOM 2993 C C . LYS C 1 40 ? -10.622 19.410 65.569 1.00 56.75 37 LYS C C 1
ATOM 2994 O O . LYS C 1 40 ? -11.444 19.193 66.459 1.00 53.97 37 LYS C O 1
ATOM 3000 N N . LEU C 1 41 ? -9.338 19.065 65.665 1.00 52.60 38 LEU C N 1
ATOM 3001 C CA . LEU C 1 41 ? -8.796 18.372 66.829 1.00 46.94 38 LEU C CA 1
ATOM 3002 C C . LEU C 1 41 ? -7.370 18.849 67.120 1.00 43.13 38 LEU C C 1
ATOM 3003 O O . LEU C 1 41 ? -6.518 18.839 66.235 1.00 44.33 38 LEU C O 1
ATOM 3008 N N . THR C 1 42 ? -7.118 19.272 68.356 1.00 42.22 39 THR C N 1
ATOM 3009 C CA . THR C 1 42 ? -5.800 19.770 68.741 1.00 46.34 39 THR C CA 1
ATOM 3010 C C . THR C 1 42 ? -5.147 18.964 69.867 1.00 48.86 39 THR C C 1
ATOM 3011 O O . THR C 1 42 ? -5.600 19.006 71.007 1.00 50.06 39 THR C O 1
ATOM 3015 N N . LEU C 1 43 ? -4.072 18.251 69.539 1.00 45.56 40 LEU C N 1
ATOM 3016 C CA . LEU C 1 43 ? -3.308 17.486 70.522 1.00 42.34 40 LEU C CA 1
ATOM 3017 C C . LEU C 1 43 ? -2.384 18.400 71.334 1.00 44.37 40 LEU C C 1
ATOM 3018 O O . LEU C 1 43 ? -1.801 19.342 70.782 1.00 43.80 40 LEU C O 1
ATOM 3023 N N . VAL C 1 44 ? -2.262 18.137 72.638 1.00 32.43 41 VAL C N 1
ATOM 3024 C CA . VAL C 1 44 ? -1.312 18.866 73.477 1.00 41.38 41 VAL C CA 1
ATOM 3025 C C . VAL C 1 44 ? -0.191 17.930 73.939 1.00 42.78 41 VAL C C 1
ATOM 3026 O O . VAL C 1 44 ? -0.366 17.118 74.850 1.00 39.29 41 VAL C O 1
ATOM 3030 N N . ASN C 1 45 ? 0.959 18.048 73.291 1.00 38.43 42 ASN C N 1
ATOM 3031 C CA . ASN C 1 45 ? 2.069 17.138 73.537 1.00 32.60 42 ASN C CA 1
ATOM 3032 C C . ASN C 1 45 ? 3.074 17.734 74.521 1.00 34.80 42 ASN C C 1
ATOM 3033 O O . ASN C 1 45 ? 3.795 18.699 74.198 1.00 37.97 42 ASN C O 1
ATOM 3038 N N . PHE C 1 46 ? 3.072 17.197 75.739 1.00 39.64 43 PHE C N 1
ATOM 3039 C CA . PHE C 1 46 ? 4.105 17.518 76.720 1.00 42.92 43 PHE C CA 1
ATOM 3040 C C . PHE C 1 46 ? 5.324 16.668 76.409 1.00 46.00 43 PHE C C 1
ATOM 3041 O O . PHE C 1 46 ? 5.238 15.436 76.382 1.00 39.09 43 PHE C O 1
ATOM 3049 N N . THR C 1 47 ? 6.456 17.319 76.160 1.00 40.53 44 THR C N 1
ATOM 3050 C CA . THR C 1 47 ? 7.602 16.601 75.635 1.00 37.32 44 THR C CA 1
ATOM 3051 C C . THR C 1 47 ? 8.943 17.176 76.081 1.00 40.24 44 THR C C 1
ATOM 3052 O O . THR C 1 47 ? 9.018 18.304 76.560 1.00 37.01 44 THR C O 1
ATOM 3056 N N . ASP C 1 48 ? 9.994 16.378 75.916 1.00 33.93 45 ASP C N 1
ATOM 3057 C CA . ASP C 1 48 ? 11.351 16.769 76.295 1.00 37.11 45 ASP C CA 1
ATOM 3058 C C . ASP C 1 48 ? 12.291 16.320 75.187 1.00 34.93 45 ASP C C 1
ATOM 3059 O O . ASP C 1 48 ? 12.373 15.132 74.876 1.00 43.28 45 ASP C O 1
ATOM 3064 N N . TYR C 1 49 ? 12.995 17.270 74.586 1.00 31.94 46 TYR C N 1
ATOM 3065 C CA . TYR C 1 49 ? 13.899 16.960 73.482 1.00 41.89 46 TYR C CA 1
ATOM 3066 C C . TYR C 1 49 ? 14.987 15.912 73.805 1.00 39.40 46 TYR C C 1
ATOM 3067 O O . TYR C 1 49 ? 15.512 15.273 72.893 1.00 39.71 46 TYR C O 1
ATOM 3076 N N . ASN C 1 50 ? 15.310 15.720 75.084 1.00 40.05 47 ASN C N 1
ATOM 3077 C CA . ASN C 1 50 ? 16.287 14.685 75.477 1.00 36.66 47 ASN C CA 1
ATOM 3078 C C . ASN C 1 50 ? 15.665 13.360 75.881 1.00 42.19 47 ASN C C 1
ATOM 3079 O O . ASN C 1 50 ? 16.369 12.465 76.348 1.00 41.90 47 ASN C O 1
ATOM 3084 N N . CYS C 1 51 ? 14.351 13.246 75.739 1.00 42.89 48 CYS C N 1
ATOM 3085 C CA . CYS C 1 51 ? 13.635 12.061 76.194 1.00 39.87 48 CYS C CA 1
ATOM 3086 C C . CYS C 1 51 ? 13.444 11.061 75.057 1.00 33.74 48 CYS C C 1
ATOM 3087 O O . CYS C 1 51 ? 12.807 11.379 74.047 1.00 33.37 48 CYS C O 1
ATOM 3090 N N . PRO C 1 52 ? 14.001 9.845 75.219 1.00 41.28 49 PRO C N 1
ATOM 3091 C CA . PRO C 1 52 ? 13.937 8.748 74.242 1.00 39.93 49 PRO C CA 1
ATOM 3092 C C . PRO C 1 52 ? 12.531 8.441 73.733 1.00 36.93 49 PRO C C 1
ATOM 3093 O O . PRO C 1 52 ? 12.350 8.314 72.521 1.00 38.85 49 PRO C O 1
ATOM 3097 N N . TYR C 1 53 ? 11.555 8.297 74.626 1.00 34.14 50 TYR C N 1
ATOM 3098 C CA . TYR C 1 53 ? 10.209 7.977 74.168 1.00 40.24 50 TYR C CA 1
ATOM 3099 C C . TYR C 1 53 ? 9.554 9.172 73.474 1.00 41.63 50 TYR C C 1
ATOM 3100 O O . TYR C 1 53 ? 8.709 8.997 72.602 1.00 41.80 50 TYR C O 1
ATOM 3109 N N . CYS C 1 54 ? 9.971 10.380 73.844 1.00 31.37 51 CYS C N 1
ATOM 3110 C CA . CYS C 1 54 ? 9.496 11.587 73.164 1.00 30.71 51 CYS C CA 1
ATOM 3111 C C . CYS C 1 54 ? 9.984 11.586 71.723 1.00 36.55 51 CYS C C 1
ATOM 3112 O O . CYS C 1 54 ? 9.210 11.835 70.787 1.00 36.00 51 CYS C O 1
ATOM 3115 N N . LYS C 1 55 ? 11.266 11.282 71.546 1.00 39.29 52 LYS C N 1
ATOM 3116 C CA . LYS C 1 55 ? 11.857 11.189 70.215 1.00 41.14 52 LYS C CA 1
ATOM 3117 C C . LYS C 1 55 ? 11.144 10.125 69.405 1.00 44.52 52 LYS C C 1
ATOM 3118 O O . LYS C 1 55 ? 10.963 10.261 68.194 1.00 43.50 52 LYS C O 1
ATOM 3124 N N . GLN C 1 56 ? 10.756 9.048 70.072 1.00 43.30 53 GLN C N 1
ATOM 3125 C CA . GLN C 1 56 ? 10.080 7.980 69.375 1.00 45.31 53 GLN C CA 1
ATOM 3126 C C . GLN C 1 56 ? 8.662 8.396 68.971 1.00 44.23 53 GLN C C 1
ATOM 3127 O O . GLN C 1 56 ? 8.210 8.057 67.878 1.00 48.58 53 GLN C O 1
ATOM 3133 N N . LEU C 1 57 ? 7.986 9.166 69.824 1.00 35.78 54 LEU C N 1
ATOM 3134 C CA . LEU C 1 57 ? 6.620 9.619 69.541 1.00 45.56 54 LEU C CA 1
ATOM 3135 C C . LEU C 1 57 ? 6.520 10.684 68.428 1.00 49.85 54 LEU C C 1
ATOM 3136 O O . LEU C 1 57 ? 5.582 10.656 67.617 1.00 47.08 54 LEU C O 1
ATOM 3141 N N . ASP C 1 58 ? 7.488 11.602 68.381 1.00 44.16 55 ASP C N 1
ATOM 3142 C CA . ASP C 1 58 ? 7.435 12.761 67.477 1.00 43.67 55 ASP C CA 1
ATOM 3143 C C . ASP C 1 58 ? 7.182 12.472 65.986 1.00 47.97 55 ASP C C 1
ATOM 3144 O O . ASP C 1 58 ? 6.396 13.172 65.346 1.00 43.03 55 ASP C O 1
ATOM 3149 N N . PRO C 1 59 ? 7.874 11.471 65.418 1.00 49.52 56 PRO C N 1
ATOM 3150 C CA . PRO C 1 59 ? 7.667 11.172 63.996 1.00 48.46 56 PRO C CA 1
ATOM 3151 C C . PRO C 1 59 ? 6.269 10.600 63.757 1.00 49.85 56 PRO C C 1
ATOM 3152 O O . PRO C 1 59 ? 5.782 10.613 62.629 1.00 54.05 56 PRO C O 1
ATOM 3156 N N . MET C 1 60 ? 5.646 10.092 64.816 1.00 47.65 57 MET C N 1
ATOM 3157 C CA . MET C 1 60 ? 4.295 9.555 64.717 1.00 53.17 57 MET C CA 1
ATOM 3158 C C . MET C 1 60 ? 3.250 10.656 64.846 1.00 53.15 57 MET C C 1
ATOM 3159 O O . MET C 1 60 ? 2.141 10.534 64.327 1.00 56.20 57 MET C O 1
ATOM 3164 N N . LEU C 1 61 ? 3.604 11.732 65.539 1.00 51.01 58 LEU C N 1
ATOM 3165 C CA . LEU C 1 61 ? 2.732 12.894 65.581 1.00 55.23 58 LEU C CA 1
ATOM 3166 C C . LEU C 1 61 ? 2.795 13.596 64.233 1.00 56.77 58 LEU C C 1
ATOM 3167 O O . LEU C 1 61 ? 1.811 14.192 63.779 1.00 52.16 58 LEU C O 1
ATOM 3172 N N . GLU C 1 62 ? 3.958 13.518 63.590 1.00 49.16 59 GLU C N 1
ATOM 3173 C CA . GLU C 1 62 ? 4.120 14.120 62.275 1.00 56.66 59 GLU C CA 1
ATOM 3174 C C . GLU C 1 62 ? 3.341 13.328 61.223 1.00 61.99 59 GLU C C 1
ATOM 3175 O O . GLU C 1 62 ? 2.803 13.911 60.280 1.00 55.80 59 GLU C O 1
ATOM 3181 N N . LYS C 1 63 ? 3.276 12.007 61.396 1.00 68.75 60 LYS C N 1
ATOM 3182 C CA . LYS C 1 63 ? 2.449 11.151 60.543 1.00 75.08 60 LYS C CA 1
ATOM 3183 C C . LYS C 1 63 ? 0.987 11.597 60.584 1.00 77.71 60 LYS C C 1
ATOM 3184 O O . LYS C 1 63 ? 0.355 11.786 59.545 1.00 81.83 60 LYS C O 1
ATOM 3190 N N . ILE C 1 64 ? 0.462 11.758 61.795 1.00 74.46 61 ILE C N 1
ATOM 3191 C CA . ILE C 1 64 ? -0.902 12.233 62.001 1.00 68.89 61 ILE C CA 1
ATOM 3192 C C . ILE C 1 64 ? -1.154 13.562 61.304 1.00 68.73 61 ILE C C 1
ATOM 3193 O O . ILE C 1 64 ? -2.052 13.677 60.471 1.00 72.30 61 ILE C O 1
ATOM 3198 N N . VAL C 1 65 ? -0.371 14.572 61.671 1.00 62.46 62 VAL C N 1
ATOM 3199 C CA . VAL C 1 65 ? -0.521 15.911 61.109 1.00 70.54 62 VAL C CA 1
ATOM 3200 C C . VAL C 1 65 ? -0.504 15.882 59.578 1.00 78.53 62 VAL C C 1
ATOM 3201 O O . VAL C 1 65 ? -1.314 16.549 58.931 1.00 79.59 62 VAL C O 1
ATOM 3205 N N . GLN C 1 66 ? 0.408 15.102 59.005 1.00 82.57 63 GLN C N 1
ATOM 3206 C CA . GLN C 1 66 ? 0.421 14.873 57.566 1.00 88.39 63 GLN C CA 1
ATOM 3207 C C . GLN C 1 66 ? -0.931 14.317 57.121 1.00 90.80 63 GLN C C 1
ATOM 3208 O O . GLN C 1 66 ? -1.589 14.879 56.242 1.00 97.90 63 GLN C O 1
ATOM 3214 N N . LYS C 1 67 ? -1.351 13.233 57.768 1.00 80.07 64 LYS C N 1
ATOM 3215 C CA . LYS C 1 67 ? -2.525 12.467 57.359 1.00 71.34 64 LYS C CA 1
ATOM 3216 C C . LYS C 1 67 ? -3.873 13.135 57.664 1.00 71.97 64 LYS C C 1
ATOM 3217 O O . LYS C 1 67 ? -4.822 13.007 56.891 1.00 74.65 64 LYS C O 1
ATOM 3223 N N . TYR C 1 68 ? -3.962 13.830 58.794 1.00 72.41 65 TYR C N 1
ATOM 3224 C CA . TYR C 1 68 ? -5.223 14.437 59.224 1.00 69.72 65 TYR C CA 1
ATOM 3225 C C . TYR C 1 68 ? -5.144 15.958 59.276 1.00 70.25 65 TYR C C 1
ATOM 3226 O O . TYR C 1 68 ? -4.867 16.533 60.326 1.00 69.02 65 TYR C O 1
ATOM 3235 N N . PRO C 1 69 ? -5.408 16.613 58.136 1.00 77.34 66 PRO C N 1
ATOM 3236 C CA . PRO C 1 69 ? -5.248 18.065 57.983 1.00 78.55 66 PRO C CA 1
ATOM 3237 C C . PRO C 1 69 ? -6.173 18.877 58.888 1.00 75.72 66 PRO C C 1
ATOM 3238 O O . PRO C 1 69 ? -6.059 20.103 58.916 1.00 70.51 66 PRO C O 1
ATOM 3242 N N . ASP C 1 70 ? -7.074 18.208 59.606 1.00 78.15 67 ASP C N 1
ATOM 3243 C CA . ASP C 1 70 ? -7.921 18.886 60.585 1.00 77.08 67 ASP C CA 1
ATOM 3244 C C . ASP C 1 70 ? -7.282 18.835 61.971 1.00 64.93 67 ASP C C 1
ATOM 3245 O O . ASP C 1 70 ? -7.771 19.450 62.916 1.00 66.44 67 ASP C O 1
ATOM 3250 N N . VAL C 1 71 ? -6.182 18.101 62.079 1.00 55.37 68 VAL C N 1
ATOM 3251 C CA . VAL C 1 71 ? -5.484 17.943 63.348 1.00 54.74 68 VAL C CA 1
ATOM 3252 C C . VAL C 1 71 ? -4.293 18.896 63.483 1.00 55.19 68 VAL C C 1
ATOM 3253 O O . VAL C 1 71 ? -3.486 19.049 62.554 1.00 48.91 68 VAL C O 1
ATOM 3257 N N . ALA C 1 72 ? -4.202 19.540 64.644 1.00 51.86 69 ALA C N 1
ATOM 3258 C CA . ALA C 1 72 ? -3.051 20.365 64.989 1.00 51.20 69 ALA C CA 1
ATOM 3259 C C . ALA C 1 72 ? -2.373 19.784 66.234 1.00 44.94 69 ALA C C 1
ATOM 3260 O O . ALA C 1 72 ? -3.003 19.095 67.038 1.00 36.47 69 ALA C O 1
ATOM 3262 N N . VAL C 1 73 ? -1.087 20.054 66.399 1.00 42.25 70 VAL C N 1
ATOM 3263 C CA . VAL C 1 73 ? -0.379 19.582 67.579 1.00 40.65 70 VAL C CA 1
ATOM 3264 C C . VAL C 1 73 ? 0.260 20.767 68.300 1.00 42.24 70 VAL C C 1
ATOM 3265 O O . VAL C 1 73 ? 1.025 21.517 67.700 1.00 38.88 70 VAL C O 1
ATOM 3269 N N . ILE C 1 74 ? -0.069 20.939 69.576 1.00 42.79 71 ILE C N 1
ATOM 3270 C CA . ILE C 1 74 ? 0.553 21.963 70.409 1.00 40.71 71 ILE C CA 1
ATOM 3271 C C . ILE C 1 74 ? 1.707 21.344 71.189 1.00 38.74 71 ILE C C 1
ATOM 3272 O O . ILE C 1 74 ? 1.564 20.268 71.781 1.00 34.22 71 ILE C O 1
ATOM 3277 N N . ILE C 1 75 ? 2.848 22.023 71.179 1.00 42.27 72 ILE C N 1
ATOM 3278 C CA . ILE C 1 75 ? 4.047 21.531 71.848 1.00 36.49 72 ILE C CA 1
ATOM 3279 C C . ILE C 1 75 ? 4.250 22.254 73.168 1.00 35.99 72 ILE C C 1
ATOM 3280 O O . ILE C 1 75 ? 4.401 23.489 73.212 1.00 35.34 72 ILE C O 1
ATOM 3285 N N . LYS C 1 76 ? 4.202 21.478 74.246 1.00 29.74 73 LYS C N 1
ATOM 3286 C CA . LYS C 1 76 ? 4.454 21.996 75.578 1.00 29.20 73 LYS C CA 1
ATOM 3287 C C . LYS C 1 76 ? 5.742 21.355 76.073 1.00 37.56 73 LYS C C 1
ATOM 3288 O O . LYS C 1 76 ? 5.726 20.268 76.662 1.00 35.23 73 LYS C O 1
ATOM 3294 N N . PRO C 1 77 ? 6.869 22.018 75.802 1.00 35.82 74 PRO C N 1
ATOM 3295 C CA . PRO C 1 77 ? 8.148 21.518 76.308 1.00 37.36 74 PRO C CA 1
ATOM 3296 C C . PRO C 1 77 ? 8.149 21.416 77.825 1.00 42.42 74 PRO C C 1
ATOM 3297 O O . PRO C 1 77 ? 7.738 22.342 78.535 1.00 36.89 74 PRO C O 1
ATOM 3301 N N . LEU C 1 78 ? 8.602 20.257 78.295 1.00 35.24 75 LEU C N 1
ATOM 3302 C CA . LEU C 1 78 ? 8.702 19.922 79.705 1.00 44.03 75 LEU C CA 1
ATOM 3303 C C . LEU C 1 78 ? 10.123 19.384 79.958 1.00 48.38 75 LEU C C 1
ATOM 3304 O O . LEU C 1 78 ? 10.340 18.175 79.970 1.00 44.01 75 LEU C O 1
ATOM 3309 N N . PRO C 1 79 ? 11.101 20.286 80.150 1.00 51.38 76 PRO C N 1
ATOM 3310 C CA . PRO C 1 79 ? 12.525 19.892 80.205 1.00 46.86 76 PRO C CA 1
ATOM 3311 C C . PRO C 1 79 ? 12.970 19.282 81.542 1.00 37.33 76 PRO C C 1
ATOM 3312 O O . PRO C 1 79 ? 13.383 20.030 82.422 1.00 47.38 76 PRO C O 1
ATOM 3316 N N . PHE C 1 80 ? 12.911 17.957 81.691 1.00 36.56 77 PHE C N 1
ATOM 3317 C CA . PHE C 1 80 ? 13.208 17.330 82.986 1.00 38.13 77 PHE C CA 1
ATOM 3318 C C . PHE C 1 80 ? 14.656 16.830 83.144 1.00 52.13 77 PHE C C 1
ATOM 3319 O O . PHE C 1 80 ? 15.114 16.597 84.266 1.00 50.18 77 PHE C O 1
ATOM 3327 N N . LYS C 1 81 ? 15.368 16.671 82.031 1.00 51.28 78 LYS C N 1
ATOM 3328 C CA . LYS C 1 81 ? 16.675 16.013 82.056 1.00 49.01 78 LYS C CA 1
ATOM 3329 C C . LYS C 1 81 ? 17.847 16.983 82.131 1.00 55.37 78 LYS C C 1
ATOM 3330 O O . LYS C 1 81 ? 18.815 16.843 81.385 1.00 56.10 78 LYS C O 1
ATOM 3336 N N . GLY C 1 82 ? 17.756 17.957 83.033 1.00 60.92 79 GLY C N 1
ATOM 3337 C CA . GLY C 1 82 ? 18.843 18.892 83.277 1.00 63.82 79 GLY C CA 1
ATOM 3338 C C . GLY C 1 82 ? 18.974 20.026 82.273 1.00 64.30 79 GLY C C 1
ATOM 3339 O O . GLY C 1 82 ? 18.211 20.115 81.302 1.00 65.76 79 GLY C O 1
ATOM 3340 N N . GLU C 1 83 ? 19.962 20.885 82.513 1.00 53.94 80 GLU C N 1
ATOM 3341 C CA . GLU C 1 83 ? 20.188 22.095 81.724 1.00 57.30 80 GLU C CA 1
ATOM 3342 C C . GLU C 1 83 ? 20.029 21.977 80.201 1.00 56.59 80 GLU C C 1
ATOM 3343 O O . GLU C 1 83 ? 19.403 22.844 79.585 1.00 56.79 80 GLU C O 1
ATOM 3349 N N . SER C 1 84 ? 20.585 20.928 79.594 1.00 56.08 81 SER C N 1
ATOM 3350 C CA . SER C 1 84 ? 20.476 20.767 78.139 1.00 51.60 81 SER C CA 1
ATOM 3351 C C . SER C 1 84 ? 19.016 20.661 77.673 1.00 37.81 81 SER C C 1
ATOM 3352 O O . SER C 1 84 ? 18.672 21.205 76.619 1.00 43.57 81 SER C O 1
ATOM 3355 N N . SER C 1 85 ? 18.183 19.956 78.446 1.00 37.32 82 SER C N 1
ATOM 3356 C CA . SER C 1 85 ? 16.746 19.877 78.163 1.00 40.82 82 SER C CA 1
ATOM 3357 C C . SER C 1 85 ? 16.114 21.266 78.252 1.00 40.37 82 SER C C 1
ATOM 3358 O O . SER C 1 85 ? 15.434 21.710 77.326 1.00 45.50 82 SER C O 1
ATOM 3361 N N . VAL C 1 86 ? 16.347 21.945 79.372 1.00 39.73 83 VAL C N 1
ATOM 3362 C CA . VAL C 1 86 ? 15.938 23.336 79.522 1.00 45.96 83 VAL C CA 1
ATOM 3363 C C . VAL C 1 86 ? 16.378 24.173 78.328 1.00 53.02 83 VAL C C 1
ATOM 3364 O O . VAL C 1 86 ? 15.575 24.917 77.740 1.00 50.24 83 VAL C O 1
ATOM 3368 N N . LEU C 1 87 ? 17.653 24.047 77.967 1.00 43.58 84 LEU C N 1
ATOM 3369 C CA . LEU C 1 87 ? 18.227 24.884 76.922 1.00 40.95 84 LEU C CA 1
ATOM 3370 C C . LEU C 1 87 ? 17.584 24.611 75.568 1.00 43.28 84 LEU C C 1
ATOM 3371 O O . LEU C 1 87 ? 17.139 25.536 74.874 1.00 50.67 84 LEU C O 1
ATOM 3376 N N . ALA C 1 88 ? 17.542 23.338 75.195 1.00 42.82 85 ALA C N 1
ATOM 3377 C CA . ALA C 1 88 ? 16.859 22.940 73.981 1.00 42.10 85 ALA C CA 1
ATOM 3378 C C . ALA C 1 88 ? 15.447 23.535 73.960 1.00 41.86 85 ALA C C 1
ATOM 3379 O O . ALA C 1 88 ? 15.009 24.077 72.948 1.00 37.27 85 ALA C O 1
ATOM 3381 N N . ALA C 1 89 ? 14.745 23.443 75.082 1.00 40.91 86 ALA C N 1
ATOM 3382 C CA . ALA C 1 89 ? 13.343 23.863 75.123 1.00 45.42 86 ALA C CA 1
ATOM 3383 C C . ALA C 1 89 ? 13.234 25.364 74.857 1.00 42.89 86 ALA C C 1
ATOM 3384 O O . ALA C 1 89 ? 12.353 25.817 74.128 1.00 43.59 86 ALA C O 1
ATOM 3386 N N . ARG C 1 90 ? 14.161 26.132 75.426 1.00 49.92 87 ARG C N 1
ATOM 3387 C CA . ARG C 1 90 ? 14.147 27.582 75.260 1.00 44.49 87 ARG C CA 1
ATOM 3388 C C . ARG C 1 90 ? 14.474 27.997 73.831 1.00 47.80 87 ARG C C 1
ATOM 3389 O O . ARG C 1 90 ? 13.766 28.819 73.240 1.00 42.25 87 ARG C O 1
ATOM 3397 N N . ILE C 1 91 ? 15.535 27.427 73.264 1.00 47.59 88 ILE C N 1
ATOM 3398 C CA . ILE C 1 91 ? 15.865 27.726 71.874 1.00 46.30 88 ILE C CA 1
ATOM 3399 C C . ILE C 1 91 ? 14.624 27.479 70.995 1.00 37.80 88 ILE C C 1
ATOM 3400 O O . ILE C 1 91 ? 14.194 28.373 70.259 1.00 44.75 88 ILE C O 1
ATOM 3405 N N . ALA C 1 92 ? 14.044 26.280 71.101 1.00 40.01 89 ALA C N 1
ATOM 3406 C CA . ALA C 1 92 ? 12.827 25.933 70.364 1.00 41.83 89 ALA C CA 1
ATOM 3407 C C . ALA C 1 92 ? 11.714 26.968 70.569 1.00 40.67 89 ALA C C 1
ATOM 3408 O O . ALA C 1 92 ? 11.150 27.492 69.609 1.00 43.56 89 ALA C O 1
ATOM 3410 N N . LEU C 1 93 ? 11.395 27.250 71.824 1.00 46.97 90 LEU C N 1
ATOM 3411 C CA . LEU C 1 93 ? 10.342 28.206 72.133 1.00 45.66 90 LEU C CA 1
ATOM 3412 C C . LEU C 1 93 ? 10.670 29.584 71.548 1.00 46.58 90 LEU C C 1
ATOM 3413 O O . LEU C 1 93 ? 9.857 30.178 70.829 1.00 49.09 90 LEU C O 1
ATOM 3418 N N . THR C 1 94 ? 11.872 30.079 71.831 1.00 48.72 91 THR C N 1
ATOM 3419 C CA . THR C 1 94 ? 12.264 31.417 71.390 1.00 38.92 91 THR C CA 1
ATOM 3420 C C . THR C 1 94 ? 12.180 31.516 69.864 1.00 42.16 91 THR C C 1
ATOM 3421 O O . THR C 1 94 ? 11.678 32.509 69.328 1.00 51.11 91 THR C O 1
ATOM 3425 N N . THR C 1 95 ? 12.639 30.470 69.175 1.00 44.42 92 THR C N 1
ATOM 3426 C CA . THR C 1 95 ? 12.541 30.372 67.716 1.00 43.07 92 THR C CA 1
ATOM 3427 C C . THR C 1 95 ? 11.074 30.407 67.242 1.00 58.63 92 THR C C 1
ATOM 3428 O O . THR C 1 95 ? 10.746 31.043 66.228 1.00 50.13 92 THR C O 1
ATOM 3432 N N . TRP C 1 96 ? 10.193 29.711 67.957 1.00 56.59 93 TRP C N 1
ATOM 3433 C CA . TRP C 1 96 ? 8.773 29.743 67.596 1.00 46.60 93 TRP C CA 1
ATOM 3434 C C . TRP C 1 96 ? 8.276 31.194 67.642 1.00 55.70 93 TRP C C 1
ATOM 3435 O O . TRP C 1 96 ? 7.573 31.653 66.739 1.00 51.15 93 TRP C O 1
ATOM 3446 N N . ARG C 1 97 ? 8.673 31.902 68.699 1.00 50.71 94 ARG C N 1
ATOM 3447 C CA . ARG C 1 97 ? 8.216 33.257 68.974 1.00 52.26 94 ARG C CA 1
ATOM 3448 C C . ARG C 1 97 ? 8.802 34.337 68.033 1.00 55.64 94 ARG C C 1
ATOM 3449 O O . ARG C 1 97 ? 8.128 35.336 67.770 1.00 55.12 94 ARG C O 1
ATOM 3457 N N . GLU C 1 98 ? 10.028 34.142 67.526 1.00 46.51 95 GLU C N 1
ATOM 3458 C CA . GLU C 1 98 ? 10.636 35.098 66.582 1.00 50.16 95 GLU C CA 1
ATOM 3459 C C . GLU C 1 98 ? 10.574 34.648 65.114 1.00 57.22 95 GLU C C 1
ATOM 3460 O O . GLU C 1 98 ? 10.390 35.471 64.215 1.00 55.74 95 GLU C O 1
ATOM 3466 N N . HIS C 1 99 ? 10.760 33.351 64.876 1.00 50.76 96 HIS C N 1
ATOM 3467 C CA . HIS C 1 99 ? 10.820 32.800 63.518 1.00 55.11 96 HIS C CA 1
ATOM 3468 C C . HIS C 1 99 ? 9.971 31.540 63.407 1.00 55.88 96 HIS C C 1
ATOM 3469 O O . HIS C 1 99 ? 10.498 30.450 63.154 1.00 50.51 96 HIS C O 1
ATOM 3476 N N . PRO C 1 100 ? 8.647 31.684 63.590 1.00 55.38 97 PRO C N 1
ATOM 3477 C CA . PRO C 1 100 ? 7.735 30.537 63.592 1.00 51.94 97 PRO C CA 1
ATOM 3478 C C . PRO C 1 100 ? 7.976 29.604 62.408 1.00 50.73 97 PRO C C 1
ATOM 3479 O O . PRO C 1 100 ? 7.892 28.380 62.554 1.00 52.07 97 PRO C O 1
ATOM 3483 N N . GLN C 1 101 ? 8.263 30.176 61.242 1.00 46.52 98 GLN C N 1
ATOM 3484 C CA . GLN C 1 101 ? 8.427 29.370 60.034 1.00 58.71 98 GLN C CA 1
ATOM 3485 C C . GLN C 1 101 ? 9.625 28.418 60.119 1.00 66.44 98 GLN C C 1
ATOM 3486 O O . GLN C 1 101 ? 9.712 27.441 59.368 1.00 68.10 98 GLN C O 1
ATOM 3492 N N . GLN C 1 102 ? 10.540 28.710 61.039 1.00 66.05 99 GLN C N 1
ATOM 3493 C CA . GLN C 1 102 ? 11.733 27.893 61.228 1.00 64.54 99 GLN C CA 1
ATOM 3494 C C . GLN C 1 102 ? 11.547 26.847 62.334 1.00 59.25 99 GLN C C 1
ATOM 3495 O O . GLN C 1 102 ? 12.320 25.888 62.425 1.00 44.73 99 GLN C O 1
ATOM 3501 N N . PHE C 1 103 ? 10.525 27.032 63.168 1.00 56.31 100 PHE C N 1
ATOM 3502 C CA . PHE C 1 103 ? 10.345 26.179 64.339 1.00 55.66 100 PHE C CA 1
ATOM 3503 C C . PHE C 1 103 ? 10.387 24.691 64.009 1.00 52.82 100 PHE C C 1
ATOM 3504 O O . PHE C 1 103 ? 11.125 23.933 64.641 1.00 52.86 100 PHE C O 1
ATOM 3512 N N . LEU C 1 104 ? 9.595 24.275 63.025 1.00 55.17 101 LEU C N 1
ATOM 3513 C CA . LEU C 1 104 ? 9.452 22.854 62.702 1.00 53.55 101 LEU C CA 1
ATOM 3514 C C . LEU C 1 104 ? 10.754 22.146 62.311 1.00 52.11 101 LEU C C 1
ATOM 3515 O O . LEU C 1 104 ? 11.050 21.069 62.830 1.00 50.80 101 LEU C O 1
ATOM 3520 N N . ALA C 1 105 ? 11.519 22.727 61.390 1.00 50.73 102 ALA C N 1
ATOM 3521 C CA . ALA C 1 105 ? 12.793 22.122 60.993 1.00 55.12 102 ALA C CA 1
ATOM 3522 C C . ALA C 1 105 ? 13.732 21.975 62.193 1.00 53.00 102 ALA C C 1
ATOM 3523 O O . ALA C 1 105 ? 14.457 20.981 62.309 1.00 53.77 102 ALA C O 1
ATOM 3525 N N . LEU C 1 106 ? 13.697 22.966 63.084 1.00 48.73 103 LEU C N 1
ATOM 3526 C CA . LEU C 1 106 ? 14.505 22.971 64.306 1.00 51.04 103 LEU C CA 1
ATOM 3527 C C . LEU C 1 106 ? 14.024 21.915 65.292 1.00 50.53 103 LEU C C 1
ATOM 3528 O O . LEU C 1 106 ? 14.801 21.074 65.757 1.00 41.59 103 LEU C O 1
ATOM 3533 N N . HIS C 1 107 ? 12.735 21.994 65.618 1.00 44.98 104 HIS C N 1
ATOM 3534 C CA . HIS C 1 107 ? 12.060 21.001 66.431 1.00 34.91 104 HIS C CA 1
ATOM 3535 C C . HIS C 1 107 ? 12.504 19.605 65.995 1.00 37.47 104 HIS C C 1
ATOM 3536 O O . HIS C 1 107 ? 13.021 18.826 66.801 1.00 39.17 104 HIS C O 1
ATOM 3543 N N . GLU C 1 108 ? 12.339 19.315 64.707 1.00 42.58 105 GLU C N 1
ATOM 3544 C CA . GLU C 1 108 ? 12.832 18.078 64.114 1.00 49.49 105 GLU C CA 1
ATOM 3545 C C . GLU C 1 108 ? 14.297 17.785 64.455 1.00 41.71 105 GLU C C 1
ATOM 3546 O O . GLU C 1 108 ? 14.615 16.700 64.949 1.00 43.75 105 GLU C O 1
ATOM 3552 N N . LYS C 1 109 ? 15.186 18.739 64.172 1.00 44.87 106 LYS C N 1
ATOM 3553 C CA . LYS C 1 109 ? 16.621 18.528 64.404 1.00 51.76 106 LYS C CA 1
ATOM 3554 C C . LYS C 1 109 ? 16.933 18.276 65.874 1.00 43.07 106 LYS C C 1
ATOM 3555 O O . LYS C 1 109 ? 17.751 17.423 66.191 1.00 39.69 106 LYS C O 1
ATOM 3561 N N . LEU C 1 110 ? 16.269 19.003 66.769 1.00 39.73 107 LEU C N 1
ATOM 3562 C CA . LEU C 1 110 ? 16.384 18.728 68.200 1.00 39.72 107 LEU C CA 1
ATOM 3563 C C . LEU C 1 110 ? 15.959 17.287 68.552 1.00 47.15 107 LEU C C 1
ATOM 3564 O O . LEU C 1 110 ? 16.705 16.556 69.226 1.00 42.29 107 LEU C O 1
ATOM 3569 N N . MET C 1 111 ? 14.781 16.873 68.081 1.00 41.28 108 MET C N 1
ATOM 3570 C CA . MET C 1 111 ? 14.312 15.509 68.291 1.00 42.32 108 MET C CA 1
ATOM 3571 C C . MET C 1 111 ? 15.223 14.426 67.694 1.00 41.11 108 MET C C 1
ATOM 3572 O O . MET C 1 111 ? 15.421 13.385 68.313 1.00 37.92 108 MET C O 1
ATOM 3577 N N . GLN C 1 112 ? 15.757 14.669 66.496 1.00 43.80 109 GLN C N 1
ATOM 3578 C CA . GLN C 1 112 ? 16.478 13.642 65.737 1.00 50.18 109 GLN C CA 1
ATOM 3579 C C . GLN C 1 112 ? 17.831 13.295 66.346 1.00 58.64 109 GLN C C 1
ATOM 3580 O O . GLN C 1 112 ? 18.356 12.205 66.123 1.00 60.39 109 GLN C O 1
ATOM 3586 N N . LYS C 1 113 ? 18.390 14.223 67.116 1.00 62.04 110 LYS C N 1
ATOM 3587 C CA . LYS C 1 113 ? 19.653 13.973 67.808 1.00 56.91 110 LYS C CA 1
ATOM 3588 C C . LYS C 1 113 ? 19.523 12.704 68.639 1.00 55.39 110 LYS C C 1
ATOM 3589 O O . LYS C 1 113 ? 18.600 12.572 69.444 1.00 56.39 110 LYS C O 1
ATOM 3595 N N . ARG C 1 114 ? 20.444 11.768 68.438 1.00 51.82 111 ARG C N 1
ATOM 3596 C CA . ARG C 1 114 ? 20.358 10.461 69.087 1.00 62.75 111 ARG C CA 1
ATOM 3597 C C . ARG C 1 114 ? 20.906 10.450 70.517 1.00 65.02 111 ARG C C 1
ATOM 3598 O O . ARG C 1 114 ? 20.513 9.610 71.327 1.00 74.71 111 ARG C O 1
ATOM 3606 N N . VAL C 1 115 ? 21.803 11.382 70.827 1.00 57.57 112 VAL C N 1
ATOM 3607 C CA . VAL C 1 115 ? 22.375 11.471 72.172 1.00 57.23 112 VAL C CA 1
ATOM 3608 C C . VAL C 1 115 ? 21.867 12.713 72.912 1.00 47.25 112 VAL C C 1
ATOM 3609 O O . VAL C 1 115 ? 21.132 13.515 72.349 1.00 50.28 112 VAL C O 1
ATOM 3613 N N . TYR C 1 116 ? 22.257 12.862 74.174 1.00 42.23 113 TYR C N 1
ATOM 3614 C CA . TYR C 1 116 ? 21.828 14.000 74.979 1.00 35.19 113 TYR C CA 1
ATOM 3615 C C . TYR C 1 116 ? 22.422 15.308 74.477 1.00 42.69 113 TYR C C 1
ATOM 3616 O O . TYR C 1 116 ? 23.602 15.366 74.142 1.00 45.27 113 TYR C O 1
ATOM 3625 N N . HIS C 1 117 ? 21.612 16.365 74.435 1.00 44.25 114 HIS C N 1
ATOM 3626 C CA . HIS C 1 117 ? 22.057 17.644 73.864 1.00 39.24 114 HIS C CA 1
ATOM 3627 C C . HIS C 1 117 ? 23.140 18.379 74.661 1.00 45.33 114 HIS C C 1
ATOM 3628 O O . HIS C 1 117 ? 23.192 18.302 75.893 1.00 43.72 114 HIS C O 1
ATOM 3635 N N . THR C 1 118 ? 23.999 19.095 73.937 1.00 46.68 115 THR C N 1
ATOM 3636 C CA . THR C 1 118 ? 25.002 19.973 74.546 1.00 47.21 115 THR C CA 1
ATOM 3637 C C . THR C 1 118 ? 24.877 21.364 73.932 1.00 44.88 115 THR C C 1
ATOM 3638 O O . THR C 1 118 ? 24.062 21.564 73.028 1.00 39.36 115 THR C O 1
ATOM 3642 N N . ASP C 1 119 ? 25.686 22.315 74.398 1.00 44.08 116 ASP C N 1
ATOM 3643 C CA . ASP C 1 119 ? 25.723 23.626 73.766 1.00 44.80 116 ASP C CA 1
ATOM 3644 C C . ASP C 1 119 ? 26.071 23.464 72.291 1.00 48.25 116 ASP C C 1
ATOM 3645 O O . ASP C 1 119 ? 25.493 24.118 71.430 1.00 49.46 116 ASP C O 1
ATOM 3650 N N . ASP C 1 120 ? 27.021 22.582 71.992 1.00 45.60 117 ASP C N 1
ATOM 3651 C CA . ASP C 1 120 ? 27.410 22.381 70.601 1.00 37.14 117 ASP C CA 1
ATOM 3652 C C . ASP C 1 120 ? 26.336 21.626 69.823 1.00 37.53 117 ASP C C 1
ATOM 3653 O O . ASP C 1 120 ? 26.133 21.884 68.633 1.00 45.03 117 ASP C O 1
ATOM 3658 N N . SER C 1 121 ? 25.644 20.710 70.496 1.00 31.55 118 SER C N 1
ATOM 3659 C CA . SER C 1 121 ? 24.552 19.973 69.868 1.00 43.29 118 SER C CA 1
ATOM 3660 C C . SER C 1 121 ? 23.388 20.896 69.483 1.00 45.52 118 SER C C 1
ATOM 3661 O O . SER C 1 121 ? 22.812 20.765 68.400 1.00 45.72 118 SER C O 1
ATOM 3664 N N . ILE C 1 122 ? 23.048 21.822 70.375 1.00 40.32 119 ILE C N 1
ATOM 3665 C CA . ILE C 1 122 ? 21.974 22.784 70.126 1.00 47.63 119 ILE C CA 1
ATOM 3666 C C . ILE C 1 122 ? 22.360 23.756 69.022 1.00 52.63 119 ILE C C 1
ATOM 3667 O O . ILE C 1 122 ? 21.526 24.111 68.182 1.00 40.93 119 ILE C O 1
ATOM 3672 N N . LYS C 1 123 ? 23.622 24.193 69.029 1.00 47.99 120 LYS C N 1
ATOM 3673 C CA . LYS C 1 123 ? 24.116 25.092 67.990 1.00 50.32 120 LYS C CA 1
ATOM 3674 C C . LYS C 1 123 ? 24.066 24.368 66.652 1.00 49.34 120 LYS C C 1
ATOM 3675 O O . LYS C 1 123 ? 23.634 24.930 65.647 1.00 49.17 120 LYS C O 1
ATOM 3681 N N . GLN C 1 124 ? 24.481 23.104 66.661 1.00 45.84 121 GLN C N 1
ATOM 3682 C CA . GLN C 1 124 ? 24.487 22.271 65.458 1.00 52.18 121 GLN C CA 1
ATOM 3683 C C . GLN C 1 124 ? 23.092 22.066 64.866 1.00 48.74 121 GLN C C 1
ATOM 3684 O O . GLN C 1 124 ? 22.927 22.085 63.643 1.00 52.67 121 GLN C O 1
ATOM 3690 N N . ALA C 1 125 ? 22.100 21.859 65.733 1.00 44.18 122 ALA C N 1
ATOM 3691 C CA . ALA C 1 125 ? 20.701 21.749 65.306 1.00 42.50 122 ALA C CA 1
ATOM 3692 C C . ALA C 1 125 ? 20.201 23.076 64.730 1.00 46.14 122 ALA C C 1
ATOM 3693 O O . ALA C 1 125 ? 19.548 23.102 63.684 1.00 46.22 122 ALA C O 1
ATOM 3695 N N . GLN C 1 126 ? 20.509 24.171 65.426 1.00 52.16 123 GLN C N 1
ATOM 3696 C CA . GLN C 1 126 ? 20.178 25.520 64.969 1.00 42.84 123 GLN C CA 1
ATOM 3697 C C . GLN C 1 126 ? 20.668 25.750 63.536 1.00 55.17 123 GLN C C 1
ATOM 3698 O O . GLN C 1 126 ? 19.941 26.314 62.711 1.00 60.23 123 GLN C O 1
ATOM 3704 N N . GLN C 1 127 ? 21.896 25.306 63.250 1.00 49.10 124 GLN C N 1
ATOM 3705 C CA . GLN C 1 127 ? 22.509 25.477 61.932 1.00 48.55 124 GLN C CA 1
ATOM 3706 C C . GLN C 1 127 ? 21.971 24.475 60.898 1.00 45.32 124 GLN C C 1
ATOM 3707 O O . GLN C 1 127 ? 21.880 24.783 59.710 1.00 56.90 124 GLN C O 1
ATOM 3713 N N . LYS C 1 128 ? 21.624 23.277 61.350 1.00 45.73 125 LYS C N 1
ATOM 3714 C CA . LYS C 1 128 ? 21.054 22.252 60.467 1.00 58.52 125 LYS C CA 1
ATOM 3715 C C . LYS C 1 128 ? 19.593 22.536 60.110 1.00 60.71 125 LYS C C 1
ATOM 3716 O O . LYS C 1 128 ? 19.108 22.130 59.056 1.00 61.80 125 LYS C O 1
ATOM 3722 N N . ALA C 1 129 ? 18.893 23.225 60.999 1.00 52.15 126 ALA C N 1
ATOM 3723 C CA . ALA C 1 129 ? 17.508 23.581 60.747 1.00 51.65 126 ALA C CA 1
ATOM 3724 C C . ALA C 1 129 ? 17.418 24.775 59.800 1.00 57.55 126 ALA C C 1
ATOM 3725 O O . ALA C 1 129 ? 16.354 25.054 59.243 1.00 62.94 126 ALA C O 1
ATOM 3727 N N . GLY C 1 130 ? 18.535 25.476 59.617 1.00 62.10 127 GLY C N 1
ATOM 3728 C CA . GLY C 1 130 ? 18.511 26.749 58.921 1.00 62.29 127 GLY C CA 1
ATOM 3729 C C . GLY C 1 130 ? 17.872 27.783 59.825 1.00 57.86 127 GLY C C 1
ATOM 3730 O O . GLY C 1 130 ? 17.332 28.795 59.371 1.00 66.33 127 GLY C O 1
ATOM 3731 N N . ALA C 1 131 ? 17.932 27.507 61.123 1.00 55.61 128 ALA C N 1
ATOM 3732 C CA . ALA C 1 131 ? 17.348 28.380 62.127 1.00 45.36 128 ALA C CA 1
ATOM 3733 C C . ALA C 1 131 ? 18.269 29.545 62.429 1.00 48.62 128 ALA C C 1
ATOM 3734 O O . ALA C 1 131 ? 19.494 29.435 62.327 1.00 61.07 128 ALA C O 1
ATOM 3736 N N . THR C 1 132 ? 17.659 30.650 62.837 1.00 42.65 129 THR C N 1
ATOM 3737 C CA . THR C 1 132 ? 18.351 31.899 63.125 1.00 49.73 129 THR C CA 1
ATOM 3738 C C . THR C 1 132 ? 18.572 31.976 64.637 1.00 51.80 129 THR C C 1
ATOM 3739 O O . THR C 1 132 ? 17.653 31.701 65.413 1.00 47.28 129 THR C O 1
ATOM 3743 N N . PRO C 1 133 ? 19.802 32.307 65.068 1.00 44.80 130 PRO C N 1
ATOM 3744 C CA . PRO C 1 133 ? 20.090 32.323 66.507 1.00 49.14 130 PRO C CA 1
ATOM 3745 C C . PRO C 1 133 ? 19.246 33.356 67.245 1.00 43.11 130 PRO C C 1
ATOM 3746 O O . PRO C 1 133 ? 18.827 34.348 66.654 1.00 44.33 130 PRO C O 1
ATOM 3750 N N . VAL C 1 134 ? 19.028 33.127 68.534 1.00 43.45 131 VAL C N 1
ATOM 3751 C CA . VAL C 1 134 ? 18.143 33.965 69.324 1.00 53.24 131 VAL C CA 1
ATOM 3752 C C . VAL C 1 134 ? 18.704 34.139 70.723 1.00 59.48 131 VAL C C 1
ATOM 3753 O O . VAL C 1 134 ? 19.343 33.223 71.256 1.00 60.15 131 VAL C O 1
ATOM 3757 N N . THR C 1 135 ? 18.471 35.308 71.320 1.00 54.55 132 THR C N 1
ATOM 3758 C CA . THR C 1 135 ? 18.855 35.505 72.713 1.00 62.95 132 THR C CA 1
ATOM 3759 C C . THR C 1 135 ? 17.715 35.039 73.603 1.00 62.38 132 THR C C 1
ATOM 3760 O O . THR C 1 135 ? 16.643 34.696 73.109 1.00 75.56 132 THR C O 1
ATOM 3764 N N . LEU C 1 136 ? 17.940 35.017 74.909 1.00 63.06 133 LEU C N 1
ATOM 3765 C CA . LEU C 1 136 ? 17.030 34.313 75.796 1.00 76.48 133 LEU C CA 1
ATOM 3766 C C . LEU C 1 136 ? 16.502 35.141 76.965 1.00 84.28 133 LEU C C 1
ATOM 3767 O O . LEU C 1 136 ? 17.159 35.269 78.000 1.00 89.84 133 LEU C O 1
ATOM 3772 N N . ASP C 1 137 ? 15.300 35.684 76.792 1.00 78.68 134 ASP C N 1
ATOM 3773 C CA . ASP C 1 137 ? 14.644 36.451 77.846 1.00 77.74 134 ASP C CA 1
ATOM 3774 C C . ASP C 1 137 ? 13.991 35.559 78.895 1.00 72.86 134 ASP C C 1
ATOM 3775 O O . ASP C 1 137 ? 14.124 34.329 78.867 1.00 63.89 134 ASP C O 1
ATOM 3780 N N . GLU C 1 138 ? 13.282 36.188 79.823 1.00 78.86 135 GLU C N 1
ATOM 3781 C CA . GLU C 1 138 ? 12.573 35.456 80.860 1.00 80.67 135 GLU C CA 1
ATOM 3782 C C . GLU C 1 138 ? 11.364 34.744 80.270 1.00 74.03 135 GLU C C 1
ATOM 3783 O O . GLU C 1 138 ? 10.786 33.851 80.895 1.00 74.60 135 GLU C O 1
ATOM 3789 N N . LYS C 1 139 ? 11.004 35.138 79.052 1.00 70.30 136 LYS C N 1
ATOM 3790 C CA . LYS C 1 139 ? 9.771 34.688 78.405 1.00 58.91 136 LYS C CA 1
ATOM 3791 C C . LYS C 1 139 ? 9.751 33.190 78.103 1.00 51.07 136 LYS C C 1
ATOM 3792 O O . LYS C 1 139 ? 8.704 32.550 78.177 1.00 45.67 136 LYS C O 1
ATOM 3798 N N . SER C 1 140 ? 10.902 32.632 77.743 1.00 53.24 137 SER C N 1
ATOM 3799 C CA . SER C 1 140 ? 10.995 31.188 77.535 1.00 47.34 137 SER C CA 1
ATOM 3800 C C . SER C 1 140 ? 10.903 30.478 78.879 1.00 49.26 137 SER C C 1
ATOM 3801 O O . SER C 1 140 ? 10.355 29.390 78.977 1.00 50.21 137 SER C O 1
ATOM 3804 N N . MET C 1 141 ? 11.442 31.104 79.919 1.00 57.43 138 MET C N 1
ATOM 3805 C CA A MET C 1 141 ? 11.444 30.501 81.245 0.52 54.40 138 MET C CA 1
ATOM 3806 C CA B MET C 1 141 ? 11.448 30.519 81.258 0.48 54.08 138 MET C CA 1
ATOM 3807 C C . MET C 1 141 ? 10.051 30.519 81.858 1.00 55.99 138 MET C C 1
ATOM 3808 O O . MET C 1 141 ? 9.637 29.557 82.512 1.00 54.59 138 MET C O 1
ATOM 3817 N N . GLU C 1 142 ? 9.323 31.610 81.641 1.00 53.75 139 GLU C N 1
ATOM 3818 C CA . GLU C 1 142 ? 7.952 31.692 82.128 1.00 56.45 139 GLU C CA 1
ATOM 3819 C C . GLU C 1 142 ? 7.083 30.656 81.426 1.00 52.08 139 GLU C C 1
ATOM 3820 O O . GLU C 1 142 ? 6.321 29.935 82.075 1.00 54.54 139 GLU C O 1
ATOM 3826 N N . THR C 1 143 ? 7.209 30.574 80.105 1.00 45.82 140 THR C N 1
ATOM 3827 C CA . THR C 1 143 ? 6.507 29.548 79.334 1.00 43.33 140 THR C CA 1
ATOM 3828 C C . THR C 1 143 ? 6.768 28.144 79.912 1.00 48.11 140 THR C C 1
ATOM 3829 O O . THR C 1 143 ? 5.832 27.398 80.219 1.00 45.25 140 THR C O 1
ATOM 3833 N N . ILE C 1 144 ? 8.043 27.800 80.075 1.00 49.31 141 ILE C N 1
ATOM 3834 C CA . ILE C 1 144 ? 8.413 26.520 80.662 1.00 49.16 141 ILE C CA 1
ATOM 3835 C C . ILE C 1 144 ? 7.794 26.350 82.047 1.00 45.35 141 ILE C C 1
ATOM 3836 O O . ILE C 1 144 ? 7.225 25.302 82.354 1.00 41.95 141 ILE C O 1
ATOM 3841 N N . ARG C 1 145 ? 7.905 27.379 82.883 1.00 41.02 142 ARG C N 1
ATOM 3842 C CA . ARG C 1 145 ? 7.384 27.300 84.242 1.00 51.25 142 ARG C CA 1
ATOM 3843 C C . ARG C 1 145 ? 5.852 27.150 84.222 1.00 53.23 142 ARG C C 1
ATOM 3844 O O . ARG C 1 145 ? 5.258 26.497 85.087 1.00 46.94 142 ARG C O 1
ATOM 3852 N N . THR C 1 146 ? 5.216 27.726 83.208 1.00 50.31 143 THR C N 1
ATOM 3853 C CA . THR C 1 146 ? 3.774 27.584 83.048 1.00 49.85 143 THR C CA 1
ATOM 3854 C C . THR C 1 146 ? 3.433 26.178 82.563 1.00 42.22 143 THR C C 1
ATOM 3855 O O . THR C 1 146 ? 2.432 25.582 82.968 1.00 40.65 143 THR C O 1
ATOM 3859 N N . ASN C 1 147 ? 4.278 25.646 81.694 1.00 46.64 144 ASN C N 1
ATOM 3860 C CA . ASN C 1 147 ? 4.081 24.299 81.190 1.00 44.69 144 ASN C CA 1
ATOM 3861 C C . ASN C 1 147 ? 4.051 23.267 82.313 1.00 46.41 144 ASN C C 1
ATOM 3862 O O . ASN C 1 147 ? 3.215 22.361 82.306 1.00 42.51 144 ASN C O 1
ATOM 3867 N N . LEU C 1 148 ? 4.952 23.423 83.282 1.00 51.17 145 LEU C N 1
ATOM 3868 C CA . LEU C 1 148 ? 5.038 22.509 84.423 1.00 48.49 145 LEU C CA 1
ATOM 3869 C C . LEU C 1 148 ? 3.809 22.594 85.322 1.00 49.18 145 LEU C C 1
ATOM 3870 O O . LEU C 1 148 ? 3.255 21.570 85.734 1.00 41.97 145 LEU C O 1
ATOM 3875 N N . GLN C 1 149 ? 3.392 23.817 85.636 1.00 44.65 146 GLN C N 1
ATOM 3876 C CA . GLN C 1 149 ? 2.159 24.037 86.400 1.00 52.91 146 GLN C CA 1
ATOM 3877 C C . GLN C 1 149 ? 0.971 23.373 85.709 1.00 52.16 146 GLN C C 1
ATOM 3878 O O . GLN C 1 149 ? 0.163 22.689 86.349 1.00 55.00 146 GLN C O 1
ATOM 3884 N N . LEU C 1 150 ? 0.867 23.579 84.400 1.00 52.64 147 LEU C N 1
ATOM 3885 C CA . LEU C 1 150 ? -0.200 22.970 83.608 1.00 47.12 147 LEU C CA 1
ATOM 3886 C C . LEU C 1 150 ? -0.119 21.459 83.694 1.00 48.27 147 LEU C C 1
ATOM 3887 O O . LEU C 1 150 ? -1.126 20.782 83.929 1.00 38.14 147 LEU C O 1
ATOM 3892 N N . ALA C 1 151 ? 1.090 20.937 83.487 1.00 45.60 148 ALA C N 1
ATOM 3893 C CA . ALA C 1 151 ? 1.317 19.505 83.555 1.00 42.70 148 ALA C CA 1
ATOM 3894 C C . ALA C 1 151 ? 0.753 18.978 84.869 1.00 49.49 148 ALA C C 1
ATOM 3895 O O . ALA C 1 151 ? -0.094 18.081 84.879 1.00 50.34 148 ALA C O 1
ATOM 3897 N N . ARG C 1 152 ? 1.217 19.552 85.974 1.00 45.39 149 ARG C N 1
ATOM 3898 C CA . ARG C 1 152 ? 0.713 19.195 87.293 1.00 52.28 149 ARG C CA 1
ATOM 3899 C C . ARG C 1 152 ? -0.819 19.234 87.372 1.00 54.50 149 ARG C C 1
ATOM 3900 O O . ARG C 1 152 ? -1.445 18.281 87.836 1.00 55.16 149 ARG C O 1
ATOM 3908 N N . LEU C 1 153 ? -1.416 20.331 86.912 1.00 56.43 150 LEU C N 1
ATOM 3909 C CA . LEU C 1 153 ? -2.866 20.516 86.998 1.00 58.56 150 LEU C CA 1
ATOM 3910 C C . LEU C 1 153 ? -3.664 19.518 86.156 1.00 52.84 150 LEU C C 1
ATOM 3911 O O . LEU C 1 153 ? -4.833 19.262 86.432 1.00 58.00 150 LEU C O 1
ATOM 3916 N N . VAL C 1 154 ? -3.021 18.960 85.136 1.00 51.86 151 VAL C N 1
ATOM 3917 C CA . VAL C 1 154 ? -3.686 18.087 84.171 1.00 49.98 151 VAL C CA 1
ATOM 3918 C C . VAL C 1 154 ? -3.449 16.598 84.456 1.00 50.68 151 VAL C C 1
ATOM 3919 O O . VAL C 1 154 ? -4.113 15.731 83.879 1.00 51.04 151 VAL C O 1
ATOM 3923 N N . GLY C 1 155 ? -2.519 16.304 85.358 1.00 60.30 152 GLY C N 1
ATOM 3924 C CA . GLY C 1 155 ? -2.206 14.927 85.693 1.00 60.25 152 GLY C CA 1
ATOM 3925 C C . GLY C 1 155 ? -1.033 14.362 84.909 1.00 56.90 152 GLY C C 1
ATOM 3926 O O . GLY C 1 155 ? -0.944 13.151 84.693 1.00 58.07 152 GLY C O 1
ATOM 3927 N N . VAL C 1 156 ? -0.130 15.235 84.475 1.00 57.07 153 VAL C N 1
ATOM 3928 C CA . VAL C 1 156 ? 1.097 14.787 83.827 1.00 54.55 153 VAL C CA 1
ATOM 3929 C C . VAL C 1 156 ? 2.202 14.607 84.856 1.00 61.46 153 VAL C C 1
ATOM 3930 O O . VAL C 1 156 ? 2.536 15.535 85.593 1.00 66.61 153 VAL C O 1
ATOM 3934 N N . GLN C 1 157 ? 2.766 13.406 84.905 1.00 65.63 154 GLN C N 1
ATOM 3935 C CA . GLN C 1 157 ? 3.883 13.134 85.793 1.00 65.60 154 GLN C CA 1
ATOM 3936 C C . GLN C 1 157 ? 4.997 12.471 85.002 1.00 68.61 154 GLN C C 1
ATOM 3937 O O . GLN C 1 157 ? 5.449 11.380 85.350 1.00 78.55 154 GLN C O 1
ATOM 3943 N N . GLY C 1 158 ? 5.429 13.125 83.927 1.00 60.95 155 GLY C N 1
ATOM 3944 C CA . GLY C 1 158 ? 6.484 12.577 83.090 1.00 59.05 155 GLY C CA 1
ATOM 3945 C C . GLY C 1 158 ? 6.189 12.620 81.598 1.00 60.41 155 GLY C C 1
ATOM 3946 O O . GLY C 1 158 ? 5.029 12.624 81.181 1.00 66.27 155 GLY C O 1
ATOM 3947 N N . THR C 1 159 ? 7.254 12.639 80.795 1.00 46.62 156 THR C N 1
ATOM 3948 C CA . THR C 1 159 ? 7.159 12.757 79.339 1.00 39.81 156 THR C CA 1
ATOM 3949 C C . THR C 1 159 ? 7.455 11.423 78.660 1.00 43.25 156 THR C C 1
ATOM 3950 O O . THR C 1 159 ? 8.209 10.607 79.195 1.00 41.75 156 THR C O 1
ATOM 3954 N N . PRO C 1 160 ? 6.857 11.193 77.479 1.00 41.39 157 PRO C N 1
ATOM 3955 C CA . PRO C 1 160 ? 5.873 12.109 76.891 1.00 39.60 157 PRO C CA 1
ATOM 3956 C C . PRO C 1 160 ? 4.473 11.829 77.416 1.00 42.70 157 PRO C C 1
ATOM 3957 O O . PRO C 1 160 ? 4.214 10.759 77.980 1.00 40.72 157 PRO C O 1
ATOM 3961 N N . ALA C 1 161 ? 3.582 12.800 77.239 1.00 36.47 158 ALA C N 1
ATOM 3962 C CA . ALA C 1 161 ? 2.174 12.616 77.543 1.00 35.57 158 ALA C CA 1
ATOM 3963 C C . ALA C 1 161 ? 1.410 13.569 76.637 1.00 47.52 158 ALA C C 1
ATOM 3964 O O . ALA C 1 161 ? 1.857 14.698 76.376 1.00 45.76 158 ALA C O 1
ATOM 3966 N N . THR C 1 162 ? 0.268 13.112 76.142 1.00 40.78 159 THR C N 1
ATOM 3967 C CA . THR C 1 162 ? -0.404 13.819 75.072 1.00 44.22 159 THR C CA 1
ATOM 3968 C C . THR C 1 162 ? -1.914 13.844 75.271 1.00 44.78 159 THR C C 1
ATOM 3969 O O . THR C 1 162 ? -2.561 12.794 75.293 1.00 37.73 159 THR C O 1
ATOM 3973 N N . ILE C 1 163 ? -2.465 15.045 75.425 1.00 39.28 160 ILE C N 1
ATOM 3974 C CA . ILE C 1 163 ? -3.908 15.222 75.445 1.00 42.52 160 ILE C CA 1
ATOM 3975 C C . ILE C 1 163 ? -4.446 15.035 74.032 1.00 37.98 160 ILE C C 1
ATOM 3976 O O . ILE C 1 163 ? -3.998 15.686 73.086 1.00 37.25 160 ILE C O 1
ATOM 3981 N N . ILE C 1 164 ? -5.385 14.110 73.886 1.00 45.30 161 ILE C N 1
ATOM 3982 C CA . ILE C 1 164 ? -6.045 13.893 72.613 1.00 50.38 161 ILE C CA 1
ATOM 3983 C C . ILE C 1 164 ? -7.548 13.952 72.862 1.00 45.46 161 ILE C C 1
ATOM 3984 O O . ILE C 1 164 ? -8.164 12.962 73.258 1.00 40.79 161 ILE C O 1
ATOM 3989 N N . GLY C 1 165 ? -8.128 15.129 72.656 1.00 47.79 162 GLY C N 1
ATOM 3990 C CA . GLY C 1 165 ? -9.529 15.341 72.969 1.00 53.26 162 GLY C CA 1
ATOM 3991 C C . GLY C 1 165 ? -9.782 15.328 74.465 1.00 49.16 162 GLY C C 1
ATOM 3992 O O . GLY C 1 165 ? -9.241 16.150 75.209 1.00 51.44 162 GLY C O 1
ATOM 3993 N N . ASP C 1 166 ? -10.613 14.395 74.914 1.00 49.81 163 ASP C N 1
ATOM 3994 C CA . ASP C 1 166 ? -10.925 14.296 76.335 1.00 45.27 163 ASP C CA 1
ATOM 3995 C C . ASP C 1 166 ? -10.093 13.212 77.032 1.00 45.29 163 ASP C C 1
ATOM 3996 O O . ASP C 1 166 ? -10.318 12.913 78.205 1.00 49.04 163 ASP C O 1
ATOM 4001 N N . GLU C 1 167 ? -9.135 12.639 76.307 1.00 49.46 164 GLU C N 1
ATOM 4002 C CA . GLU C 1 167 ? -8.216 11.647 76.877 1.00 49.54 164 GLU C CA 1
ATOM 4003 C C . GLU C 1 167 ? -6.798 12.189 77.055 1.00 51.57 164 GLU C C 1
ATOM 4004 O O . GLU C 1 167 ? -6.370 13.083 76.322 1.00 59.86 164 GLU C O 1
ATOM 4010 N N . LEU C 1 168 ? -6.075 11.634 78.030 1.00 47.97 165 LEU C N 1
ATOM 4011 C CA . LEU C 1 168 ? -4.659 11.935 78.247 1.00 43.79 165 LEU C CA 1
ATOM 4012 C C . LEU C 1 168 ? -3.828 10.651 78.122 1.00 45.64 165 LEU C C 1
ATOM 4013 O O . LEU C 1 168 ? -3.913 9.771 78.978 1.00 39.14 165 LEU C O 1
ATOM 4018 N N . ILE C 1 169 ? -3.033 10.551 77.059 1.00 44.73 166 ILE C N 1
ATOM 4019 C CA . ILE C 1 169 ? -2.272 9.339 76.779 1.00 47.54 166 ILE C CA 1
ATOM 4020 C C . ILE C 1 169 ? -0.786 9.494 77.126 1.00 45.29 166 ILE C C 1
ATOM 4021 O O . ILE C 1 169 ? -0.081 10.298 76.515 1.00 47.49 166 ILE C O 1
ATOM 4026 N N . PRO C 1 170 ? -0.308 8.725 78.119 1.00 38.98 167 PRO C N 1
ATOM 4027 C CA . PRO C 1 170 ? 1.098 8.781 78.534 1.00 39.86 167 PRO C CA 1
ATOM 4028 C C . PRO C 1 170 ? 1.980 7.901 77.640 1.00 41.90 167 PRO C C 1
ATOM 4029 O O . PRO C 1 170 ? 1.458 7.023 76.947 1.00 51.77 167 PRO C O 1
ATOM 4033 N N . GLY C 1 171 ? 3.288 8.153 77.632 1.00 57.41 168 GLY C N 1
ATOM 4034 C CA . GLY C 1 171 ? 4.226 7.315 76.902 1.00 54.68 168 GLY C CA 1
ATOM 4035 C C . GLY C 1 171 ? 4.218 7.415 75.382 1.00 57.90 168 GLY C C 1
ATOM 4036 O O . GLY C 1 171 ? 3.436 8.168 74.785 1.00 54.14 168 GLY C O 1
ATOM 4037 N N . ALA C 1 172 ? 5.108 6.643 74.756 1.00 62.10 169 ALA C N 1
ATOM 4038 C CA . ALA C 1 172 ? 5.229 6.591 73.301 1.00 62.77 169 ALA C CA 1
ATOM 4039 C C . ALA C 1 172 ? 4.189 5.650 72.725 1.00 64.70 169 ALA C C 1
ATOM 4040 O O . ALA C 1 172 ? 4.329 4.431 72.790 1.00 60.92 169 ALA C O 1
ATOM 4042 N N . VAL C 1 173 ? 3.155 6.233 72.138 1.00 74.85 170 VAL C N 1
ATOM 4043 C CA . VAL C 1 173 ? 1.947 5.500 71.791 1.00 83.84 170 VAL C CA 1
ATOM 4044 C C . VAL C 1 173 ? 2.072 4.695 70.499 1.00 81.72 170 VAL C C 1
ATOM 4045 O O . VAL C 1 173 ? 2.218 5.259 69.415 1.00 84.94 170 VAL C O 1
ATOM 4049 N N . PRO C 1 174 ? 2.019 3.360 70.616 1.00 80.12 171 PRO C N 1
ATOM 4050 C CA . PRO C 1 174 ? 2.073 2.471 69.448 1.00 81.59 171 PRO C CA 1
ATOM 4051 C C . PRO C 1 174 ? 1.126 2.943 68.341 1.00 86.96 171 PRO C C 1
ATOM 4052 O O . PRO C 1 174 ? -0.049 3.211 68.603 1.00 83.13 171 PRO C O 1
ATOM 4056 N N . TRP C 1 175 ? 1.644 3.025 67.119 1.00 92.47 172 TRP C N 1
ATOM 4057 C CA . TRP C 1 175 ? 0.991 3.739 66.019 1.00 95.43 172 TRP C CA 1
ATOM 4058 C C . TRP C 1 175 ? -0.489 3.438 65.743 1.00 98.69 172 TRP C C 1
ATOM 4059 O O . TRP C 1 175 ? -1.249 4.340 65.386 1.00 96.02 172 TRP C O 1
ATOM 4070 N N . ASP C 1 176 ? -0.903 2.184 65.886 1.00 103.49 173 ASP C N 1
ATOM 4071 C CA . ASP C 1 176 ? -2.293 1.828 65.589 1.00 102.40 173 ASP C CA 1
ATOM 4072 C C . ASP C 1 176 ? -3.274 2.368 66.630 1.00 96.96 173 ASP C C 1
ATOM 4073 O O . ASP C 1 176 ? -4.391 2.756 66.290 1.00 96.37 173 ASP C O 1
ATOM 4078 N N . THR C 1 177 ? -2.852 2.399 67.890 1.00 80.89 174 THR C N 1
ATOM 4079 C CA . THR C 1 177 ? -3.647 3.014 68.948 1.00 77.73 174 THR C CA 1
ATOM 4080 C C . THR C 1 177 ? -3.751 4.519 68.715 1.00 72.76 174 THR C C 1
ATOM 4081 O O . THR C 1 177 ? -4.844 5.096 68.733 1.00 67.90 174 THR C O 1
ATOM 4085 N N . LEU C 1 178 ? -2.602 5.147 68.485 1.00 70.56 175 LEU C N 1
ATOM 4086 C CA . LEU C 1 178 ? -2.543 6.583 68.238 1.00 70.37 175 LEU C CA 1
ATOM 4087 C C . LEU C 1 178 ? -3.500 7.001 67.127 1.00 77.64 175 LEU C C 1
ATOM 4088 O O . LEU C 1 178 ? -4.323 7.898 67.316 1.00 83.14 175 LEU C O 1
ATOM 4093 N N . GLU C 1 179 ? -3.397 6.352 65.970 1.00 79.55 176 GLU C N 1
ATOM 4094 C CA . GLU C 1 179 ? -4.258 6.688 64.839 1.00 82.31 176 GLU C CA 1
ATOM 4095 C C . GLU C 1 179 ? -5.719 6.412 65.173 1.00 78.36 176 GLU C C 1
ATOM 4096 O O . GLU C 1 179 ? -6.622 7.068 64.651 1.00 80.52 176 GLU C O 1
ATOM 4102 N N . ALA C 1 180 ? -5.937 5.441 66.054 1.00 71.56 177 ALA C N 1
ATOM 4103 C CA . ALA C 1 180 ? -7.278 5.057 66.478 1.00 65.88 177 ALA C CA 1
ATOM 4104 C C . ALA C 1 180 ? -7.933 6.150 67.318 1.00 65.91 177 ALA C C 1
ATOM 4105 O O . ALA C 1 180 ? -9.063 6.565 67.044 1.00 62.96 177 ALA C O 1
ATOM 4107 N N . VAL C 1 181 ? -7.214 6.603 68.343 1.00 64.99 178 VAL C N 1
ATOM 4108 C CA . VAL C 1 181 ? -7.705 7.633 69.252 1.00 64.05 178 VAL C CA 1
ATOM 4109 C C . VAL C 1 181 ? -7.925 8.953 68.516 1.00 65.07 178 VAL C C 1
ATOM 4110 O O . VAL C 1 181 ? -8.902 9.665 68.773 1.00 63.01 178 VAL C O 1
ATOM 4114 N N . VAL C 1 182 ? -7.023 9.266 67.588 1.00 61.59 179 VAL C N 1
ATOM 4115 C CA . VAL C 1 182 ? -7.187 10.434 66.727 1.00 59.81 179 VAL C CA 1
ATOM 4116 C C . VAL C 1 182 ? -8.480 10.317 65.928 1.00 66.49 179 VAL C C 1
ATOM 4117 O O . VAL C 1 182 ? -9.312 11.226 65.937 1.00 62.80 179 VAL C O 1
ATOM 4121 N N . LYS C 1 183 ? -8.633 9.188 65.242 1.00 71.62 180 LYS C N 1
ATOM 4122 C CA . LYS C 1 183 ? -9.821 8.910 64.439 1.00 76.58 180 LYS C CA 1
ATOM 4123 C C . LYS C 1 183 ? -11.131 9.102 65.215 1.00 76.10 180 LYS C C 1
ATOM 4124 O O . LYS C 1 183 ? -12.113 9.617 64.676 1.00 75.20 180 LYS C O 1
ATOM 4130 N N . GLU C 1 184 ? -11.135 8.691 66.480 1.00 78.22 181 GLU C N 1
ATOM 4131 C CA . GLU C 1 184 ? -12.309 8.820 67.342 1.00 76.78 181 GLU C CA 1
ATOM 4132 C C . GLU C 1 184 ? -12.673 10.277 67.634 1.00 72.41 181 GLU C C 1
ATOM 4133 O O . GLU C 1 184 ? -13.734 10.749 67.223 1.00 72.00 181 GLU C O 1
ATOM 4139 N N . LYS C 1 185 ? -11.789 10.977 68.348 1.00 69.58 182 LYS C N 1
ATOM 4140 C CA . LYS C 1 185 ? -12.020 12.369 68.749 1.00 70.76 182 LYS C CA 1
ATOM 4141 C C . LYS C 1 185 ? -12.261 13.288 67.549 1.00 70.91 182 LYS C C 1
ATOM 4142 O O . LYS C 1 185 ? -12.767 14.402 67.705 1.00 71.32 182 LYS C O 1
ATOM 4148 N N . LEU C 1 186 ? -11.882 12.828 66.359 1.00 66.66 183 LEU C N 1
ATOM 4149 C CA . LEU C 1 186 ? -12.191 13.554 65.134 1.00 64.74 183 LEU C CA 1
ATOM 4150 C C . LEU C 1 186 ? -13.671 13.402 64.800 1.00 61.63 183 LEU C C 1
ATOM 4151 O O . LEU C 1 186 ? -14.335 14.376 64.444 1.00 63.46 183 LEU C O 1
ATOM 4156 N N . ALA C 1 187 ? -14.184 12.181 64.933 1.00 59.72 184 ALA C N 1
ATOM 4157 C CA . ALA C 1 187 ? -15.598 11.907 64.689 1.00 67.52 184 ALA C CA 1
ATOM 4158 C C . ALA C 1 187 ? -16.487 12.866 65.482 1.00 76.61 184 ALA C C 1
ATOM 4159 O O . ALA C 1 187 ? -17.331 13.563 64.911 1.00 78.41 184 ALA C O 1
ATOM 4161 N N . SER C 1 188 ? -16.291 12.905 66.797 1.00 76.32 185 SER C N 1
ATOM 4162 C CA . SER C 1 188 ? -17.014 13.853 67.639 1.00 76.59 185 SER C CA 1
ATOM 4163 C C . SER C 1 188 ? -16.351 15.228 67.649 1.00 75.47 185 SER C C 1
ATOM 4164 O O . SER C 1 188 ? -15.609 15.581 66.731 1.00 70.45 185 SER C O 1
ATOM 4167 N N . LEU D 1 20 ? -0.094 32.029 84.093 1.00 64.61 17 LEU D N 1
ATOM 4168 C CA . LEU D 1 20 ? -0.975 30.951 83.629 1.00 62.79 17 LEU D CA 1
ATOM 4169 C C . LEU D 1 20 ? -2.357 31.447 83.188 1.00 48.68 17 LEU D C 1
ATOM 4170 O O . LEU D 1 20 ? -3.010 30.816 82.357 1.00 47.05 17 LEU D O 1
ATOM 4175 N N . ILE D 1 21 ? -2.800 32.568 83.749 1.00 42.34 18 ILE D N 1
ATOM 4176 C CA . ILE D 1 21 ? -4.076 33.156 83.352 1.00 50.10 18 ILE D CA 1
ATOM 4177 C C . ILE D 1 21 ? -3.857 33.995 82.107 1.00 47.68 18 ILE D C 1
ATOM 4178 O O . ILE D 1 21 ? -4.806 34.537 81.519 1.00 33.91 18 ILE D O 1
ATOM 4183 N N . HIS D 1 22 ? -2.590 34.097 81.714 1.00 37.49 19 HIS D N 1
ATOM 4184 C CA . HIS D 1 22 ? -2.201 34.897 80.562 1.00 38.79 19 HIS D CA 1
ATOM 4185 C C . HIS D 1 22 ? -3.014 34.586 79.292 1.00 42.67 19 HIS D C 1
ATOM 4186 O O . HIS D 1 22 ? -3.540 35.496 78.643 1.00 38.97 19 HIS D O 1
ATOM 4193 N N . ALA D 1 23 ? -3.105 33.305 78.942 1.00 37.16 20 ALA D N 1
ATOM 4194 C CA . ALA D 1 23 ? -3.826 32.890 77.746 1.00 30.26 20 ALA D CA 1
ATOM 4195 C C . ALA D 1 23 ? -5.319 33.261 77.787 1.00 31.50 20 ALA D C 1
ATOM 4196 O O . ALA D 1 23 ? -5.897 33.594 76.758 1.00 34.36 20 ALA D O 1
ATOM 4198 N N . ALA D 1 24 ? -5.931 33.195 78.966 1.00 30.78 21 ALA D N 1
ATOM 4199 C CA . ALA D 1 24 ? -7.362 33.467 79.103 1.00 32.78 21 ALA D CA 1
ATOM 4200 C C . ALA D 1 24 ? -7.602 34.962 79.138 1.00 36.36 21 ALA D C 1
ATOM 4201 O O . ALA D 1 24 ? -8.677 35.448 78.762 1.00 38.15 21 ALA D O 1
ATOM 4203 N N . LEU D 1 25 ? -6.599 35.692 79.608 1.00 39.83 22 LEU D N 1
ATOM 4204 C CA . LEU D 1 25 ? -6.660 37.139 79.608 1.00 43.87 22 LEU D CA 1
ATOM 4205 C C . LEU D 1 25 ? -6.665 37.653 78.175 1.00 38.58 22 LEU D C 1
ATOM 4206 O O . LEU D 1 25 ? -7.558 38.409 77.777 1.00 34.95 22 LEU D O 1
ATOM 4211 N N . PHE D 1 26 ? -5.689 37.214 77.387 1.00 36.89 23 PHE D N 1
ATOM 4212 C CA . PHE D 1 26 ? -5.408 37.862 76.102 1.00 37.02 23 PHE D CA 1
ATOM 4213 C C . PHE D 1 26 ? -5.845 37.078 74.891 1.00 30.79 23 PHE D C 1
ATOM 4214 O O . PHE D 1 26 ? -5.867 37.622 73.787 1.00 39.46 23 PHE D O 1
ATOM 4222 N N . ASN D 1 27 ? -6.169 35.804 75.071 1.00 30.89 24 ASN D N 1
ATOM 4223 C CA . ASN D 1 27 ? -6.423 34.951 73.911 1.00 32.55 24 ASN D CA 1
ATOM 4224 C C . ASN D 1 27 ? -7.631 34.039 74.071 1.00 29.94 24 ASN D C 1
ATOM 4225 O O . ASN D 1 27 ? -7.707 32.962 73.455 1.00 30.07 24 ASN D O 1
ATOM 4230 N N . ASP D 1 28 ? -8.585 34.472 74.883 1.00 36.42 25 ASP D N 1
ATOM 4231 C CA . ASP D 1 28 ? -9.831 33.710 75.030 1.00 31.51 25 ASP D CA 1
ATOM 4232 C C . ASP D 1 28 ? -10.646 33.853 73.746 1.00 28.47 25 ASP D C 1
ATOM 4233 O O . ASP D 1 28 ? -11.106 34.954 73.406 1.00 26.39 25 ASP D O 1
ATOM 4238 N N . PRO D 1 29 ? -10.811 32.743 73.010 1.00 29.71 26 PRO D N 1
ATOM 4239 C CA . PRO D 1 29 ? -11.589 32.784 71.770 1.00 30.90 26 PRO D CA 1
ATOM 4240 C C . PRO D 1 29 ? -12.998 33.368 72.009 1.00 32.14 26 PRO D C 1
ATOM 4241 O O . PRO D 1 29 ? -13.554 33.998 71.109 1.00 32.41 26 PRO D O 1
ATOM 4245 N N . ALA D 1 30 ? -13.521 33.209 73.223 1.00 29.63 27 ALA D N 1
ATOM 4246 C CA . ALA D 1 30 ? -14.872 33.643 73.557 1.00 38.17 27 ALA D CA 1
ATOM 4247 C C . ALA D 1 30 ? -14.947 35.103 74.005 1.00 37.50 27 ALA D C 1
ATOM 4248 O O . ALA D 1 30 ? -16.040 35.674 74.090 1.00 27.72 27 ALA D O 1
ATOM 4250 N N . SER D 1 31 ? -13.798 35.715 74.283 1.00 28.40 28 SER D N 1
ATOM 4251 C CA . SER D 1 31 ? -13.781 37.130 74.666 1.00 25.87 28 SER D CA 1
ATOM 4252 C C . SER D 1 31 ? -13.674 38.010 73.420 1.00 24.17 28 SER D C 1
ATOM 4253 O O . SER D 1 31 ? -12.719 37.863 72.642 1.00 29.73 28 SER D O 1
ATOM 4256 N N . PRO D 1 32 ? -14.648 38.927 73.216 1.00 25.85 29 PRO D N 1
ATOM 4257 C CA . PRO D 1 32 ? -14.609 39.785 72.025 1.00 25.85 29 PRO D CA 1
ATOM 4258 C C . PRO D 1 32 ? -13.296 40.575 71.868 1.00 29.87 29 PRO D C 1
ATOM 4259 O O . PRO D 1 32 ? -12.688 41.043 72.845 1.00 21.72 29 PRO D O 1
ATOM 4263 N N . ARG D 1 33 ? -12.857 40.687 70.620 1.00 29.24 30 ARG D N 1
ATOM 4264 C CA . ARG D 1 33 ? -11.638 41.401 70.281 1.00 30.18 30 ARG D CA 1
ATOM 4265 C C . ARG D 1 33 ? -11.902 42.478 69.219 1.00 34.55 30 ARG D C 1
ATOM 4266 O O . ARG D 1 33 ? -12.517 42.213 68.174 1.00 42.64 30 ARG D O 1
ATOM 4274 N N . ILE D 1 34 ? -11.442 43.694 69.504 1.00 33.01 31 ILE D N 1
ATOM 4275 C CA . ILE D 1 34 ? -11.547 44.826 68.584 1.00 27.00 31 ILE D CA 1
ATOM 4276 C C . ILE D 1 34 ? -10.132 45.133 68.090 1.00 33.93 31 ILE D C 1
ATOM 4277 O O . ILE D 1 34 ? -9.218 45.294 68.890 1.00 31.51 31 ILE D O 1
ATOM 4282 N N . GLY D 1 35 ? -9.953 45.179 66.775 1.00 38.28 32 GLY D N 1
ATOM 4283 C CA . GLY D 1 35 ? -8.638 45.338 66.186 1.00 37.44 32 GLY D CA 1
ATOM 4284 C C . GLY D 1 35 ? -7.964 44.026 65.802 1.00 51.21 32 GLY D C 1
ATOM 4285 O O . GLY D 1 35 ? -8.610 42.965 65.741 1.00 45.11 32 GLY D O 1
ATOM 4286 N N . ALA D 1 36 ? -6.650 44.100 65.576 1.00 49.85 33 ALA D N 1
ATOM 4287 C CA . ALA D 1 36 ? -5.854 43.008 64.999 1.00 44.24 33 ALA D CA 1
ATOM 4288 C C . ALA D 1 36 ? -5.848 41.693 65.780 1.00 40.38 33 ALA D C 1
ATOM 4289 O O . ALA D 1 36 ? -5.925 41.685 67.014 1.00 37.20 33 ALA D O 1
ATOM 4291 N N . LYS D 1 37 ? -5.717 40.583 65.049 1.00 46.61 34 LYS D N 1
ATOM 4292 C CA . LYS D 1 37 ? -5.609 39.254 65.653 1.00 57.93 34 LYS D CA 1
ATOM 4293 C C . LYS D 1 37 ? -4.245 39.026 66.295 1.00 60.92 34 LYS D C 1
ATOM 4294 O O . LYS D 1 37 ? -4.131 38.299 67.289 1.00 60.42 34 LYS D O 1
ATOM 4300 N N . HIS D 1 38 ? -3.211 39.635 65.717 1.00 66.31 35 HIS D N 1
ATOM 4301 C CA . HIS D 1 38 ? -1.858 39.522 66.264 1.00 66.93 35 HIS D CA 1
ATOM 4302 C C . HIS D 1 38 ? -1.261 40.906 66.468 1.00 55.52 35 HIS D C 1
ATOM 4303 O O . HIS D 1 38 ? -0.418 41.345 65.686 1.00 52.27 35 HIS D O 1
ATOM 4310 N N . PRO D 1 39 ? -1.704 41.600 67.525 1.00 42.28 36 PRO D N 1
ATOM 4311 C CA . PRO D 1 39 ? -1.244 42.965 67.785 1.00 41.17 36 PRO D CA 1
ATOM 4312 C C . PRO D 1 39 ? 0.100 42.963 68.512 1.00 39.39 36 PRO D C 1
ATOM 4313 O O . PRO D 1 39 ? 0.512 41.912 69.011 1.00 34.93 36 PRO D O 1
ATOM 4317 N N . LYS D 1 40 ? 0.753 44.123 68.564 1.00 41.47 37 LYS D N 1
ATOM 4318 C CA . LYS D 1 40 ? 1.971 44.322 69.353 1.00 43.67 37 LYS D CA 1
ATOM 4319 C C . LYS D 1 40 ? 1.589 44.486 70.817 1.00 44.84 37 LYS D C 1
ATOM 4320 O O . LYS D 1 40 ? 2.378 44.185 71.720 1.00 39.29 37 LYS D O 1
ATOM 4326 N N . LEU D 1 41 ? 0.373 44.989 71.039 1.00 33.94 38 LEU D N 1
ATOM 4327 C CA . LEU D 1 41 ? -0.095 45.319 72.372 1.00 33.81 38 LEU D CA 1
ATOM 4328 C C . LEU D 1 41 ? -1.572 44.970 72.495 1.00 35.00 38 LEU D C 1
ATOM 4329 O O . LEU D 1 41 ? -2.360 45.307 71.610 1.00 31.33 38 LEU D O 1
ATOM 4334 N N . THR D 1 42 ? -1.950 44.321 73.594 1.00 36.14 39 THR D N 1
ATOM 4335 C CA . THR D 1 42 ? -3.355 43.961 73.815 1.00 37.39 39 THR D CA 1
ATOM 4336 C C . THR D 1 42 ? -3.928 44.575 75.093 1.00 30.80 39 THR D C 1
ATOM 4337 O O . THR D 1 42 ? -3.554 44.193 76.201 1.00 38.91 39 THR D O 1
ATOM 4341 N N . LEU D 1 43 ? -4.837 45.535 74.937 1.00 25.98 40 LEU D N 1
ATOM 4342 C CA . LEU D 1 43 ? -5.550 46.091 76.080 1.00 28.47 40 LEU D CA 1
ATOM 4343 C C . LEU D 1 43 ? -6.624 45.109 76.530 1.00 29.63 40 LEU D C 1
ATOM 4344 O O . LEU D 1 43 ? -7.319 44.521 75.698 1.00 35.24 40 LEU D O 1
ATOM 4349 N N . VAL D 1 44 ? -6.761 44.923 77.840 1.00 27.05 41 VAL D N 1
ATOM 4350 C CA . VAL D 1 44 ? -7.871 44.130 78.367 1.00 34.32 41 VAL D CA 1
ATOM 4351 C C . VAL D 1 44 ? -8.796 45.044 79.163 1.00 35.37 41 VAL D C 1
ATOM 4352 O O . VAL D 1 44 ? -8.411 45.608 80.192 1.00 35.88 41 VAL D O 1
ATOM 4356 N N . ASN D 1 45 ? -10.015 45.196 78.662 1.00 31.64 42 ASN D N 1
ATOM 4357 C CA . ASN D 1 45 ? -10.965 46.139 79.217 1.00 27.45 42 ASN D CA 1
ATOM 4358 C C . ASN D 1 45 ? -12.089 45.435 79.968 1.00 34.65 42 ASN D C 1
ATOM 4359 O O . ASN D 1 45 ? -12.932 44.742 79.369 1.00 28.85 42 ASN D O 1
ATOM 4364 N N . PHE D 1 46 ? -12.067 45.580 81.290 1.00 33.76 43 PHE D N 1
ATOM 4365 C CA . PHE D 1 46 ? -13.125 45.067 82.141 1.00 31.76 43 PHE D CA 1
ATOM 4366 C C . PHE D 1 46 ? -14.194 46.144 82.246 1.00 36.34 43 PHE D C 1
ATOM 4367 O O . PHE D 1 46 ? -13.895 47.281 82.624 1.00 34.19 43 PHE D O 1
ATOM 4375 N N . THR D 1 47 ? -15.437 45.785 81.915 1.00 31.56 44 THR D N 1
ATOM 4376 C CA . THR D 1 47 ? -16.460 46.786 81.631 1.00 32.16 44 THR D CA 1
ATOM 4377 C C . THR D 1 47 ? -17.876 46.266 81.899 1.00 35.86 44 THR D C 1
ATOM 4378 O O . THR D 1 47 ? -18.088 45.057 82.023 1.00 29.70 44 THR D O 1
ATOM 4382 N N . ASP D 1 48 ? -18.831 47.192 82.011 1.00 33.76 45 ASP D N 1
ATOM 4383 C CA . ASP D 1 48 ? -20.244 46.880 82.306 1.00 34.10 45 ASP D CA 1
ATOM 4384 C C . ASP D 1 48 ? -21.078 47.819 81.429 1.00 34.45 45 ASP D C 1
ATOM 4385 O O . ASP D 1 48 ? -20.874 49.043 81.442 1.00 32.39 45 ASP D O 1
ATOM 4390 N N . TYR D 1 49 ? -21.977 47.251 80.636 1.00 33.99 46 TYR D N 1
ATOM 4391 C CA . TYR D 1 49 ? -22.795 48.039 79.710 1.00 32.78 46 TYR D CA 1
ATOM 4392 C C . TYR D 1 49 ? -23.666 49.111 80.375 1.00 33.20 46 TYR D C 1
ATOM 4393 O O . TYR D 1 49 ? -24.079 50.072 79.721 1.00 35.26 46 TYR D O 1
ATOM 4402 N N . ASN D 1 50 ? -23.924 48.956 81.672 1.00 26.06 47 ASN D N 1
ATOM 4403 C CA . ASN D 1 50 ? -24.703 49.946 82.417 1.00 30.97 47 ASN D CA 1
ATOM 4404 C C . ASN D 1 50 ? -23.854 50.950 83.186 1.00 34.72 47 ASN D C 1
ATOM 4405 O O . ASN D 1 50 ? -24.392 51.906 83.740 1.00 31.65 47 ASN D O 1
ATOM 4410 N N . CYS D 1 51 ? -22.538 50.730 83.230 1.00 33.02 48 CYS D N 1
ATOM 4411 C CA . CYS D 1 51 ? -21.631 51.600 83.996 1.00 30.85 48 CYS D CA 1
ATOM 4412 C C . CYS D 1 51 ? -21.247 52.869 83.225 1.00 29.75 48 CYS D C 1
ATOM 4413 O O . CYS D 1 51 ? -20.633 52.794 82.163 1.00 40.32 48 CYS D O 1
ATOM 4416 N N . PRO D 1 52 ? -21.609 54.047 83.765 1.00 42.92 49 PRO D N 1
ATOM 4417 C CA . PRO D 1 52 ? -21.425 55.335 83.078 1.00 48.27 49 PRO D CA 1
ATOM 4418 C C . PRO D 1 52 ? -19.968 55.673 82.747 1.00 43.68 49 PRO D C 1
ATOM 4419 O O . PRO D 1 52 ? -19.710 56.246 81.690 1.00 40.85 49 PRO D O 1
ATOM 4423 N N . TYR D 1 53 ? -19.028 55.343 83.628 1.00 41.84 50 TYR D N 1
ATOM 4424 C CA . TYR D 1 53 ? -17.618 55.547 83.293 1.00 40.90 50 TYR D CA 1
ATOM 4425 C C . TYR D 1 53 ? -17.178 54.604 82.178 1.00 38.18 50 TYR D C 1
ATOM 4426 O O . TYR D 1 53 ? -16.372 54.976 81.326 1.00 39.89 50 TYR D O 1
ATOM 4435 N N . CYS D 1 54 ? -17.723 53.389 82.175 1.00 31.99 51 CYS D N 1
ATOM 4436 C CA . CYS D 1 54 ? -17.445 52.448 81.095 1.00 28.77 51 CYS D CA 1
ATOM 4437 C C . CYS D 1 54 ? -17.896 53.013 79.769 1.00 34.84 51 CYS D C 1
ATOM 4438 O O . CYS D 1 54 ? -17.180 52.912 78.769 1.00 32.03 51 CYS D O 1
ATOM 4441 N N . LYS D 1 55 ? -19.082 53.617 79.768 1.00 38.57 52 LYS D N 1
ATOM 4442 C CA . LYS D 1 55 ? -19.648 54.200 78.562 1.00 31.32 52 LYS D CA 1
ATOM 4443 C C . LYS D 1 55 ? -18.788 55.367 78.094 1.00 33.13 52 LYS D C 1
ATOM 4444 O O . LYS D 1 55 ? -18.651 55.610 76.896 1.00 40.00 52 LYS D O 1
ATOM 4450 N N . GLN D 1 56 ? -18.223 56.096 79.049 1.00 38.03 53 GLN D N 1
ATOM 4451 C CA . GLN D 1 56 ? -17.368 57.234 78.744 1.00 42.83 53 GLN D CA 1
ATOM 4452 C C . GLN D 1 56 ? -16.050 56.753 78.122 1.00 42.37 53 GLN D C 1
ATOM 4453 O O . GLN D 1 56 ? -15.551 57.325 77.153 1.00 37.79 53 GLN D O 1
ATOM 4459 N N . LEU D 1 57 ? -15.513 55.673 78.668 1.00 36.55 54 LEU D N 1
ATOM 4460 C CA . LEU D 1 57 ? -14.234 55.150 78.216 1.00 42.31 54 LEU D CA 1
ATOM 4461 C C . LEU D 1 57 ? -14.322 54.492 76.835 1.00 35.56 54 LEU D C 1
ATOM 4462 O O . LEU D 1 57 ? -13.371 54.552 76.039 1.00 35.84 54 LEU D O 1
ATOM 4467 N N . ASP D 1 58 ? -15.469 53.883 76.538 1.00 35.78 55 ASP D N 1
ATOM 4468 C CA . ASP D 1 58 ? -15.587 53.028 75.360 1.00 30.44 55 ASP D CA 1
ATOM 4469 C C . ASP D 1 58 ? -15.149 53.635 74.022 1.00 35.21 55 ASP D C 1
ATOM 4470 O O . ASP D 1 58 ? -14.361 53.019 73.298 1.00 31.80 55 ASP D O 1
ATOM 4475 N N . PRO D 1 59 ? -15.658 54.837 73.684 1.00 34.72 56 PRO D N 1
ATOM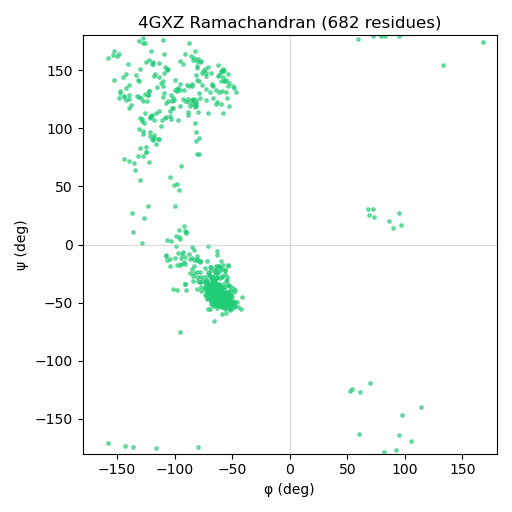 4476 C CA . PRO D 1 59 ? -15.317 55.458 72.395 1.00 33.26 56 PRO D CA 1
ATOM 4477 C C . PRO D 1 59 ? -13.811 55.706 72.260 1.00 38.74 56 PRO D C 1
ATOM 4478 O O . PRO D 1 59 ? -13.275 55.707 71.149 1.00 39.20 56 PRO D O 1
ATOM 4482 N N . MET D 1 60 ? -13.141 55.912 73.387 1.00 35.41 57 MET D N 1
ATOM 4483 C CA . MET D 1 60 ? -11.695 56.165 73.374 1.00 45.68 57 MET D CA 1
ATOM 4484 C C . MET D 1 60 ? -10.933 54.913 72.970 1.00 45.94 57 MET D C 1
ATOM 4485 O O . MET D 1 60 ? -9.962 54.981 72.222 1.00 45.03 57 MET D O 1
ATOM 4490 N N . LEU D 1 61 ? -11.388 53.773 73.484 1.00 38.10 58 LEU D N 1
ATOM 4491 C CA . LEU D 1 61 ? -10.798 52.480 73.180 1.00 33.61 58 LEU D CA 1
ATOM 4492 C C . LEU D 1 61 ? -10.798 52.227 71.682 1.00 43.42 58 LEU D C 1
ATOM 4493 O O . LEU D 1 61 ? -9.820 51.722 71.114 1.00 41.00 58 LEU D O 1
ATOM 4498 N N . GLU D 1 62 ? -11.913 52.578 71.048 1.00 47.57 59 GLU D N 1
ATOM 4499 C CA A GLU D 1 62 ? -12.051 52.434 69.609 0.46 47.42 59 GLU D CA 1
ATOM 4500 C CA B GLU D 1 62 ? -12.057 52.442 69.601 0.54 47.46 59 GLU D CA 1
ATOM 4501 C C . GLU D 1 62 ? -11.195 53.457 68.858 1.00 41.19 59 GLU D C 1
ATOM 4502 O O . GLU D 1 62 ? -10.632 53.150 67.807 1.00 44.85 59 GLU D O 1
ATOM 4513 N N . LYS D 1 63 ? -11.106 54.668 69.399 1.00 33.84 60 LYS D N 1
ATOM 4514 C CA . LYS D 1 63 ? -10.203 55.693 68.859 1.00 42.66 60 LYS D CA 1
ATOM 4515 C C . LYS D 1 63 ? -8.734 55.212 68.887 1.00 31.31 60 LYS D C 1
ATOM 4516 O O . LYS D 1 63 ? -7.981 55.431 67.938 1.00 34.57 60 LYS D O 1
ATOM 4522 N N . ILE D 1 64 ? -8.346 54.543 69.972 1.00 36.93 61 ILE D N 1
ATOM 4523 C CA . ILE D 1 64 ? -7.015 53.927 70.070 1.00 36.67 61 ILE D CA 1
ATOM 4524 C C . ILE D 1 64 ? -6.790 52.905 68.958 1.00 37.40 61 ILE D C 1
ATOM 4525 O O . ILE D 1 64 ? -5.799 52.980 68.230 1.00 35.64 61 ILE D O 1
ATOM 4530 N N . VAL D 1 65 ? -7.716 51.953 68.821 1.00 42.82 62 VAL D N 1
ATOM 4531 C CA . VAL D 1 65 ? -7.562 50.883 67.835 1.00 40.77 62 VAL D CA 1
ATOM 4532 C C . VAL D 1 65 ? -7.461 51.456 66.430 1.00 38.32 62 VAL D C 1
ATOM 4533 O O . VAL D 1 65 ? -6.646 51.006 65.617 1.00 44.45 62 VAL D O 1
ATOM 4537 N N . GLN D 1 66 ? -8.303 52.445 66.154 1.00 34.54 63 GLN D N 1
ATOM 4538 C CA . GLN D 1 66 ? -8.292 53.146 64.872 1.00 47.69 63 GLN D CA 1
ATOM 4539 C C . GLN D 1 66 ? -6.935 53.825 64.604 1.00 48.95 63 GLN D C 1
ATOM 4540 O O . GLN D 1 66 ? -6.387 53.722 63.507 1.00 49.74 63 GLN D O 1
ATOM 4546 N N . LYS D 1 67 ? -6.401 54.507 65.614 1.00 41.86 64 LYS D N 1
ATOM 4547 C CA . LYS D 1 67 ? -5.159 55.260 65.471 1.00 54.65 64 LYS D CA 1
ATOM 4548 C C . LYS D 1 67 ? -3.933 54.359 65.508 1.00 50.43 64 LYS D C 1
ATOM 4549 O O . LYS D 1 67 ? -2.920 54.643 64.875 1.00 52.59 64 LYS D O 1
ATOM 4555 N N . TYR D 1 68 ? -4.036 53.273 66.266 1.00 39.31 65 TYR D N 1
ATOM 4556 C CA . TYR D 1 68 ? -2.903 52.393 66.519 1.00 42.16 65 TYR D CA 1
ATOM 4557 C C . TYR D 1 68 ? -3.219 50.955 66.130 1.00 41.16 65 TYR D C 1
ATOM 4558 O O . TYR D 1 68 ? -3.595 50.139 66.981 1.00 40.03 65 TYR D O 1
ATOM 4567 N N . PRO D 1 69 ? -3.059 50.639 64.836 1.00 42.96 66 PRO D N 1
ATOM 4568 C CA . PRO D 1 69 ? -3.376 49.314 64.285 1.00 48.89 66 PRO D CA 1
ATOM 4569 C C . PRO D 1 69 ? -2.507 48.208 64.882 1.00 52.01 66 PRO D C 1
ATOM 4570 O O . PRO D 1 69 ? -2.773 47.030 64.629 1.00 50.79 66 PRO D O 1
ATOM 4574 N N . ASP D 1 70 ? -1.484 48.581 65.647 1.00 41.21 67 ASP D N 1
ATOM 4575 C CA . ASP D 1 70 ? -0.669 47.602 66.357 1.00 37.58 67 ASP D CA 1
ATOM 4576 C C . ASP D 1 70 ? -1.372 47.157 67.632 1.00 39.29 67 ASP D C 1
ATOM 4577 O O . ASP D 1 70 ? -0.932 46.219 68.297 1.00 43.72 67 ASP D O 1
ATOM 4582 N N . VAL D 1 71 ? -2.457 47.847 67.979 1.00 36.53 68 VAL D N 1
ATOM 4583 C CA . VAL D 1 71 ? -3.134 47.610 69.244 1.00 33.13 68 VAL D CA 1
ATOM 4584 C C . VAL D 1 71 ? -4.507 46.949 69.029 1.00 38.92 68 VAL D C 1
ATOM 4585 O O . VAL D 1 71 ? -5.273 47.340 68.124 1.00 29.56 68 VAL D O 1
ATOM 4589 N N . ALA D 1 72 ? -4.800 45.942 69.852 1.00 37.26 69 ALA D N 1
ATOM 4590 C CA . ALA D 1 72 ? -6.139 45.363 69.910 1.00 39.18 69 ALA D CA 1
ATOM 4591 C C . ALA D 1 72 ? -6.694 45.544 71.318 1.00 36.43 69 ALA D C 1
ATOM 4592 O O . ALA D 1 72 ? -5.937 45.706 72.279 1.00 30.17 69 ALA D O 1
ATOM 4594 N N . VAL D 1 73 ? -8.018 45.511 71.448 1.00 25.15 70 VAL D N 1
ATOM 4595 C CA . VAL D 1 73 ? -8.656 45.640 72.756 1.00 19.47 70 VAL D CA 1
ATOM 4596 C C . VAL D 1 73 ? -9.529 44.413 72.999 1.00 29.73 70 VAL D C 1
ATOM 4597 O O . VAL D 1 73 ? -10.349 44.062 72.143 1.00 27.77 70 VAL D O 1
ATOM 4601 N N . ILE D 1 74 ? -9.356 43.756 74.146 1.00 29.10 71 ILE D N 1
ATOM 4602 C CA . ILE D 1 74 ? -10.238 42.648 74.522 1.00 31.33 71 ILE D CA 1
ATOM 4603 C C . ILE D 1 74 ? -11.331 43.203 75.407 1.00 31.04 71 ILE D C 1
ATOM 4604 O O . ILE D 1 74 ? -11.058 44.039 76.270 1.00 24.61 71 ILE D O 1
ATOM 4609 N N . ILE D 1 75 ? -12.568 42.748 75.196 1.00 26.59 72 ILE D N 1
ATOM 4610 C CA . ILE D 1 75 ? -13.673 43.138 76.058 1.00 25.43 72 ILE D CA 1
ATOM 4611 C C . ILE D 1 75 ? -14.009 42.032 77.045 1.00 24.35 72 ILE D C 1
ATOM 4612 O O . ILE D 1 75 ? -14.303 40.895 76.640 1.00 24.98 72 ILE D O 1
ATOM 4617 N N . LYS D 1 76 ? -13.983 42.358 78.336 1.00 23.72 73 LYS D N 1
ATOM 4618 C CA . LYS D 1 76 ? -14.371 41.395 79.368 1.00 28.58 73 LYS D CA 1
ATOM 4619 C C . LYS D 1 76 ? -15.520 41.912 80.204 1.00 27.64 73 LYS D C 1
ATOM 4620 O O . LYS D 1 76 ? -15.308 42.679 81.154 1.00 27.05 73 LYS D O 1
ATOM 4626 N N . PRO D 1 77 ? -16.751 41.501 79.869 1.00 27.98 74 PRO D N 1
ATOM 4627 C CA . PRO D 1 77 ? -17.849 42.041 80.681 1.00 26.76 74 PRO D CA 1
ATOM 4628 C C . PRO D 1 77 ? -17.836 41.492 82.114 1.00 30.36 74 PRO D C 1
ATOM 4629 O O . PRO D 1 77 ? -17.687 40.286 82.343 1.00 30.97 74 PRO D O 1
ATOM 4633 N N . LEU D 1 78 ? -17.949 42.408 83.069 1.00 35.76 75 LEU D N 1
ATOM 4634 C CA . LEU D 1 78 ? -18.202 42.077 84.466 1.00 42.05 75 LEU D CA 1
ATOM 4635 C C . LEU D 1 78 ? -19.523 42.743 84.846 1.00 40.51 75 LEU D C 1
ATOM 4636 O O . LEU D 1 78 ? -19.535 43.905 85.279 1.00 43.51 75 LEU D O 1
ATOM 4641 N N . PRO D 1 79 ? -20.641 42.018 84.674 1.00 43.97 76 PRO D N 1
ATOM 4642 C CA . PRO D 1 79 ? -21.981 42.609 84.834 1.00 44.13 76 PRO D CA 1
ATOM 4643 C C . PRO D 1 79 ? -22.419 42.714 86.293 1.00 47.15 76 PRO D C 1
ATOM 4644 O O . PRO D 1 79 ? -23.233 41.912 86.764 1.00 49.22 76 PRO D O 1
ATOM 4648 N N . PHE D 1 80 ? -21.891 43.716 86.989 1.00 38.29 77 PHE D N 1
ATOM 4649 C CA . PHE D 1 80 ? -22.159 43.903 88.410 1.00 42.74 77 PHE D CA 1
ATOM 4650 C C . PHE D 1 80 ? -23.517 44.534 88.681 1.00 46.76 77 PHE D C 1
ATOM 4651 O O . PHE D 1 80 ? -24.066 44.384 89.772 1.00 50.05 77 PHE D O 1
ATOM 4659 N N . LYS D 1 81 ? -24.057 45.248 87.701 1.00 40.12 78 LYS D N 1
ATOM 4660 C CA . LYS D 1 81 ? -25.162 46.161 87.980 1.00 39.83 78 LYS D CA 1
ATOM 4661 C C . LYS D 1 81 ? -26.545 45.637 87.620 1.00 45.10 78 LYS D C 1
ATOM 4662 O O . LYS D 1 81 ? -27.320 46.318 86.940 1.00 47.53 78 LYS D O 1
ATOM 4668 N N . GLY D 1 82 ? -26.859 44.432 88.086 1.00 42.90 79 GLY D N 1
ATOM 4669 C CA . GLY D 1 82 ? -28.217 43.920 87.983 1.00 35.50 79 GLY D CA 1
ATOM 4670 C C . GLY D 1 82 ? -28.485 43.054 86.772 1.00 45.65 79 GLY D C 1
ATOM 4671 O O . GLY D 1 82 ? -27.597 42.822 85.936 1.00 43.62 79 GLY D O 1
ATOM 4672 N N . GLU D 1 83 ? -29.725 42.578 86.681 1.00 44.20 80 GLU D N 1
ATOM 4673 C CA . GLU D 1 83 ? -30.131 41.656 85.630 1.00 42.56 80 GLU D CA 1
ATOM 4674 C C . GLU D 1 83 ? -29.836 42.174 84.236 1.00 28.09 80 GLU D C 1
ATOM 4675 O O . GLU D 1 83 ? -29.398 41.412 83.379 1.00 34.92 80 GLU D O 1
ATOM 4681 N N . SER D 1 84 ? -30.087 43.459 83.989 1.00 29.49 81 SER D N 1
ATOM 4682 C CA . SER D 1 84 ? -29.873 43.993 82.646 1.00 36.19 81 SER D CA 1
ATOM 4683 C C . SER D 1 84 ? -28.375 44.034 82.278 1.00 35.70 81 SER D C 1
ATOM 4684 O O . SER D 1 84 ? -28.021 43.930 81.100 1.00 30.71 81 SER D O 1
ATOM 4687 N N . SER D 1 85 ? -27.507 44.168 83.277 1.00 28.26 82 SER D N 1
ATOM 4688 C CA . SER D 1 85 ? -26.060 44.101 83.025 1.00 36.64 82 SER D CA 1
ATOM 4689 C C . SER D 1 85 ? -25.687 42.707 82.548 1.00 33.47 82 SER D C 1
ATOM 4690 O O . SER D 1 85 ? -24.904 42.537 81.608 1.00 32.56 82 SER D O 1
ATOM 4693 N N . VAL D 1 86 ? -26.269 41.708 83.196 1.00 31.37 83 VAL D N 1
ATOM 4694 C CA . VAL D 1 86 ? -25.965 40.323 82.872 1.00 36.69 83 VAL D CA 1
ATOM 4695 C C . VAL D 1 86 ? -26.534 39.974 81.505 1.00 40.88 83 VAL D C 1
ATOM 4696 O O . VAL D 1 86 ? -25.858 39.350 80.681 1.00 35.04 83 VAL D O 1
ATOM 4700 N N . LEU D 1 87 ? -27.773 40.397 81.255 1.00 36.96 84 LEU D N 1
ATOM 4701 C CA . LEU D 1 87 ? -28.405 40.160 79.964 1.00 34.51 84 LEU D CA 1
ATOM 4702 C C . LEU D 1 87 ? -27.625 40.827 78.835 1.00 28.82 84 LEU D C 1
ATOM 4703 O O . LEU D 1 87 ? -27.319 40.190 77.821 1.00 29.12 84 LEU D O 1
ATOM 4708 N N . ALA D 1 88 ? -27.325 42.117 78.993 1.00 31.94 85 ALA D N 1
ATOM 4709 C CA . ALA D 1 88 ? -26.610 42.845 77.946 1.00 30.81 85 ALA D CA 1
ATOM 4710 C C . ALA D 1 88 ? -25.283 42.138 77.651 1.00 28.81 85 ALA D C 1
ATOM 4711 O O . ALA D 1 88 ? -24.912 41.944 76.487 1.00 24.43 85 ALA D O 1
ATOM 4713 N N . ALA D 1 89 ? -24.585 41.731 78.706 1.00 29.25 86 ALA D N 1
ATOM 4714 C CA . ALA D 1 89 ? -23.301 41.059 78.546 1.00 32.55 86 ALA D CA 1
ATOM 4715 C C . ALA D 1 89 ? -23.429 39.730 77.807 1.00 32.29 86 ALA D C 1
ATOM 4716 O O . ALA D 1 89 ? -22.593 39.407 76.965 1.00 30.05 86 ALA D O 1
ATOM 4718 N N . ARG D 1 90 ? -24.464 38.945 78.110 1.00 30.12 87 ARG D N 1
ATOM 4719 C CA . ARG D 1 90 ? -24.553 37.634 77.475 1.00 28.77 87 ARG D CA 1
ATOM 4720 C C . ARG D 1 90 ? -24.930 37.778 76.013 1.00 29.63 87 ARG D C 1
ATOM 4721 O O . ARG D 1 90 ? -24.463 37.031 75.162 1.00 28.05 87 ARG D O 1
ATOM 4729 N N . ILE D 1 91 ? -25.788 38.744 75.714 1.00 33.12 88 ILE D N 1
ATOM 4730 C CA . ILE D 1 91 ? -26.165 38.985 74.328 1.00 34.70 88 ILE D CA 1
ATOM 4731 C C . ILE D 1 91 ? -24.941 39.408 73.505 1.00 26.55 88 ILE D C 1
ATOM 4732 O O . ILE D 1 91 ? -24.721 38.945 72.376 1.00 27.83 88 ILE D O 1
ATOM 4737 N N . ALA D 1 92 ? -24.148 40.304 74.070 1.00 25.19 89 ALA D N 1
ATOM 4738 C CA . ALA D 1 92 ? -22.958 40.765 73.381 1.00 30.13 89 ALA D CA 1
ATOM 4739 C C . ALA D 1 92 ? -22.000 39.590 73.167 1.00 21.97 89 ALA D C 1
ATOM 4740 O O . ALA D 1 92 ? -21.459 39.401 72.070 1.00 23.47 89 ALA D O 1
ATOM 4742 N N . LEU D 1 93 ? -21.802 38.788 74.206 1.00 28.45 90 LEU D N 1
ATOM 4743 C CA . LEU D 1 93 ? -20.858 37.670 74.122 1.00 27.28 90 LEU D CA 1
ATOM 4744 C C . LEU D 1 93 ? -21.335 36.586 73.154 1.00 34.18 90 LEU D C 1
ATOM 4745 O O . LEU D 1 93 ? -20.534 35.851 72.577 1.00 31.14 90 LEU D O 1
ATOM 4750 N N . THR D 1 94 ? -22.646 36.469 72.990 1.00 30.52 91 THR D N 1
ATOM 4751 C CA . THR D 1 94 ? -23.198 35.406 72.146 1.00 24.12 91 THR D CA 1
ATOM 4752 C C . THR D 1 94 ? -23.115 35.812 70.681 1.00 28.33 91 THR D C 1
ATOM 4753 O O . THR D 1 94 ? -22.801 34.980 69.807 1.00 27.67 91 THR D O 1
ATOM 4757 N N . THR D 1 95 ? -23.369 37.096 70.420 1.00 26.46 92 THR D N 1
ATOM 4758 C CA . THR D 1 95 ? -23.171 37.675 69.090 1.00 21.61 92 THR D CA 1
ATOM 4759 C C . THR D 1 95 ? -21.692 37.554 68.685 1.00 22.62 92 THR D C 1
ATOM 4760 O O . THR D 1 95 ? -21.364 37.278 67.522 1.00 27.26 92 THR D O 1
ATOM 4764 N N . TRP D 1 96 ? -20.788 37.767 69.632 1.00 27.91 93 TRP D N 1
ATOM 4765 C CA . TRP D 1 96 ? -19.372 37.591 69.314 1.00 31.27 93 TRP D CA 1
ATOM 4766 C C . TRP D 1 96 ? -19.126 36.162 68.823 1.00 31.55 93 TRP D C 1
ATOM 4767 O O . TRP D 1 96 ? -18.533 35.940 67.751 1.00 33.13 93 TRP D O 1
ATOM 4778 N N . ARG D 1 97 ? -19.594 35.188 69.597 1.00 30.40 94 ARG D N 1
ATOM 4779 C CA . ARG D 1 97 ? -19.395 33.780 69.242 1.00 35.73 94 ARG D CA 1
ATOM 4780 C C . ARG D 1 97 ? -20.002 33.415 67.880 1.00 43.83 94 ARG D C 1
ATOM 4781 O O . ARG D 1 97 ? -19.339 32.759 67.069 1.00 34.12 94 ARG D O 1
ATOM 4789 N N . GLU D 1 98 ? -21.241 33.856 67.623 1.00 36.46 95 GLU D N 1
ATOM 4790 C CA . GLU D 1 98 ? -21.993 33.410 66.447 1.00 31.49 95 GLU D CA 1
ATOM 4791 C C . GLU D 1 98 ? -21.802 34.284 65.217 1.00 37.15 95 GLU D C 1
ATOM 4792 O O . GLU D 1 98 ? -21.835 33.790 64.083 1.00 33.67 95 GLU D O 1
ATOM 4798 N N . HIS D 1 99 ? -21.632 35.585 65.447 1.00 30.27 96 HIS D N 1
ATOM 4799 C CA . HIS D 1 99 ? -21.562 36.562 64.366 1.00 29.34 96 HIS D CA 1
ATOM 4800 C C . HIS D 1 99 ? -20.558 37.641 64.751 1.00 32.10 96 HIS D C 1
ATOM 4801 O O . HIS D 1 99 ? -20.943 38.767 65.083 1.00 25.68 96 HIS D O 1
ATOM 4808 N N . PRO D 1 100 ? -19.262 37.304 64.707 1.00 31.21 97 PRO D N 1
ATOM 4809 C CA . PRO D 1 100 ? -18.261 38.225 65.263 1.00 24.59 97 PRO D CA 1
ATOM 4810 C C . PRO D 1 100 ? -18.239 39.567 64.551 1.00 21.53 97 PRO D C 1
ATOM 4811 O O . PRO D 1 100 ? -17.977 40.604 65.185 1.00 28.75 97 PRO D O 1
ATOM 4815 N N . GLN D 1 101 ? -18.469 39.554 63.240 1.00 28.16 98 GLN D N 1
ATOM 4816 C CA . GLN D 1 101 ? -18.540 40.794 62.477 1.00 33.98 98 GLN D CA 1
ATOM 4817 C C . GLN D 1 101 ? -19.595 41.760 63.031 1.00 32.57 98 GLN D C 1
ATOM 4818 O O . GLN D 1 101 ? -19.507 42.974 62.812 1.00 32.58 98 GLN D O 1
ATOM 4824 N N . GLN D 1 102 ? -20.572 41.252 63.779 1.00 31.98 99 GLN D N 1
ATOM 4825 C CA . GLN D 1 102 ? -21.668 42.123 64.235 1.00 35.07 99 GLN D CA 1
ATOM 4826 C C . GLN D 1 102 ? -21.425 42.685 65.628 1.00 33.47 99 GLN D C 1
ATOM 4827 O O . GLN D 1 102 ? -22.135 43.588 66.070 1.00 33.33 99 GLN D O 1
ATOM 4833 N N . PHE D 1 103 ? -20.427 42.151 66.323 1.00 23.85 100 PHE D N 1
ATOM 4834 C CA . PHE D 1 103 ? -20.243 42.494 67.725 1.00 28.51 100 PHE D CA 1
ATOM 4835 C C . PHE D 1 103 ? -20.024 43.988 67.963 1.00 25.91 100 PHE D C 1
ATOM 4836 O O . PHE D 1 103 ? -20.693 44.606 68.816 1.00 28.94 100 PHE D O 1
ATOM 4844 N N . LEU D 1 104 ? -19.101 44.577 67.216 1.00 23.89 101 LEU D N 1
ATOM 4845 C CA . LEU D 1 104 ? -18.720 45.963 67.483 1.00 31.76 101 LEU D CA 1
ATOM 4846 C C . LEU D 1 104 ? -19.943 46.896 67.409 1.00 26.33 101 LEU D C 1
ATOM 4847 O O . LEU D 1 104 ? -20.205 47.656 68.345 1.00 22.91 101 LEU D O 1
ATOM 4852 N N . ALA D 1 105 ? -20.709 46.822 66.324 1.00 37.44 102 ALA D N 1
ATOM 4853 C CA . ALA D 1 105 ? -21.914 47.651 66.225 1.00 38.41 102 ALA D CA 1
ATOM 4854 C C . ALA D 1 105 ? -22.852 47.433 67.420 1.00 30.00 102 ALA D C 1
ATOM 4855 O O . ALA D 1 105 ? -23.338 48.391 68.009 1.00 29.17 102 ALA D O 1
ATOM 4857 N N . LEU D 1 106 ? -23.080 46.178 67.796 1.00 29.81 103 LEU D N 1
ATOM 4858 C CA . LEU D 1 106 ? -23.925 45.883 68.952 1.00 28.12 103 LEU D CA 1
ATOM 4859 C C . LEU D 1 106 ? -23.331 46.425 70.249 1.00 31.11 103 LEU D C 1
ATOM 4860 O O . LEU D 1 106 ? -24.032 47.059 71.050 1.00 26.74 103 LEU D O 1
ATOM 4865 N N . HIS D 1 107 ? -22.041 46.177 70.450 1.00 30.46 104 HIS D N 1
ATOM 4866 C CA . HIS D 1 107 ? -21.336 46.661 71.635 1.00 26.58 104 HIS D CA 1
ATOM 4867 C C . HIS D 1 107 ? -21.499 48.190 71.726 1.00 23.40 104 HIS D C 1
ATOM 4868 O O . HIS D 1 107 ? -21.815 48.726 72.791 1.00 23.45 104 HIS D O 1
ATOM 4875 N N . GLU D 1 108 ? -21.348 48.874 70.593 1.00 20.93 105 GLU D N 1
ATOM 4876 C CA . GLU D 1 108 ? -21.511 50.323 70.541 1.00 31.29 105 GLU D CA 1
ATOM 4877 C C . GLU D 1 108 ? -22.926 50.776 70.932 1.00 35.41 105 GLU D C 1
ATOM 4878 O O . GLU D 1 108 ? -23.093 51.674 71.757 1.00 29.74 105 GLU D O 1
ATOM 4884 N N . LYS D 1 109 ? -23.945 50.157 70.346 1.00 35.25 106 LYS D N 1
ATOM 4885 C CA . LYS D 1 109 ? -25.312 50.539 70.673 1.00 30.13 106 LYS D CA 1
ATOM 4886 C C . LYS D 1 109 ? -25.570 50.359 72.166 1.00 31.26 106 LYS D C 1
ATOM 4887 O O . LYS D 1 109 ? -26.151 51.235 72.811 1.00 28.44 106 LYS D O 1
ATOM 4893 N N . LEU D 1 110 ? -25.106 49.252 72.744 1.00 31.70 107 LEU D N 1
ATOM 4894 C CA . LEU D 1 110 ? -25.348 49.031 74.176 1.00 24.71 107 LEU D CA 1
ATOM 4895 C C . LEU D 1 110 ? -24.652 50.079 75.055 1.00 30.56 107 LEU D C 1
ATOM 4896 O O . LEU D 1 110 ? -25.229 50.559 76.038 1.00 31.67 107 LEU D O 1
ATOM 4901 N N . MET D 1 111 ? -23.414 50.424 74.709 1.00 30.98 108 MET D N 1
ATOM 4902 C CA . MET D 1 111 ? -22.686 51.431 75.469 1.00 24.74 108 MET D CA 1
ATOM 4903 C C . MET D 1 111 ? -23.313 52.813 75.310 1.00 28.90 108 MET D C 1
ATOM 4904 O O . MET D 1 111 ? -23.482 53.543 76.292 1.00 34.52 108 MET D O 1
ATOM 4909 N N . GLN D 1 112 ? -23.677 53.162 74.080 1.00 30.11 109 GLN D N 1
ATOM 4910 C CA . GLN D 1 112 ? -24.170 54.512 73.775 1.00 42.48 109 GLN D CA 1
ATOM 4911 C C . GLN D 1 112 ? -25.502 54.876 74.438 1.00 43.68 109 GLN D C 1
ATOM 4912 O O . GLN D 1 112 ? -25.762 56.052 74.725 1.00 45.01 109 GLN D O 1
ATOM 4918 N N . LYS D 1 113 ? -26.352 53.879 74.665 1.00 35.11 110 LYS D N 1
ATOM 4919 C CA . LYS D 1 113 ? -27.601 54.085 75.395 1.00 40.15 110 LYS D CA 1
ATOM 4920 C C . LYS D 1 113 ? -27.369 54.761 76.750 1.00 40.95 110 LYS D C 1
ATOM 4921 O O . LYS D 1 113 ? -26.689 54.220 77.625 1.00 33.76 110 LYS D O 1
ATOM 4927 N N . ARG D 1 114 ? -27.953 55.937 76.941 1.00 44.12 111 ARG D N 1
ATOM 4928 C CA . ARG D 1 114 ? -27.702 56.695 78.164 1.00 43.36 111 ARG D CA 1
ATOM 4929 C C . ARG D 1 114 ? -28.704 56.380 79.274 1.00 50.98 111 ARG D C 1
ATOM 4930 O O . ARG D 1 114 ? -28.765 57.082 80.283 1.00 56.42 111 ARG D O 1
ATOM 4938 N N . VAL D 1 115 ? -29.491 55.328 79.094 1.00 35.14 112 VAL D N 1
ATOM 4939 C CA . VAL D 1 115 ? -30.426 54.921 80.132 1.00 38.34 112 VAL D CA 1
ATOM 4940 C C . VAL D 1 115 ? -30.004 53.565 80.682 1.00 37.72 112 VAL D C 1
ATOM 4941 O O . VAL D 1 115 ? -29.486 52.733 79.941 1.00 39.30 112 VAL D O 1
ATOM 4945 N N . TYR D 1 116 ? -30.193 53.347 81.980 1.00 35.24 113 TYR D N 1
ATOM 4946 C CA . TYR D 1 116 ? -29.949 52.035 82.556 1.00 37.83 113 TYR D CA 1
ATOM 4947 C C . TYR D 1 116 ? -30.766 50.997 81.759 1.00 41.41 113 TYR D C 1
ATOM 4948 O O . TYR D 1 116 ? -31.938 51.248 81.407 1.00 34.07 113 TYR D O 1
ATOM 4957 N N . HIS D 1 117 ? -30.152 49.855 81.441 1.00 29.40 114 HIS D N 1
ATOM 4958 C CA . HIS D 1 117 ? -30.736 48.956 80.441 1.00 37.99 114 HIS D CA 1
ATOM 4959 C C . HIS D 1 117 ? -31.958 48.189 80.918 1.00 37.09 114 HIS D C 1
ATOM 4960 O O . HIS D 1 117 ? -32.107 47.904 82.109 1.00 35.51 114 HIS D O 1
ATOM 4967 N N . THR D 1 118 ? -32.829 47.874 79.959 1.00 36.98 115 THR D N 1
ATOM 4968 C CA . THR D 1 118 ? -33.932 46.928 80.153 1.00 37.46 115 THR D CA 1
ATOM 4969 C C . THR D 1 118 ? -33.952 45.912 79.007 1.00 42.62 115 THR D C 1
ATOM 4970 O O . THR D 1 118 ? -33.194 46.039 78.040 1.00 39.42 115 THR D O 1
ATOM 4974 N N . ASP D 1 119 ? -34.835 44.920 79.098 1.00 44.23 116 ASP D N 1
ATOM 4975 C CA . ASP D 1 119 ? -34.983 43.949 78.022 1.00 39.00 116 ASP D CA 1
ATOM 4976 C C . ASP D 1 119 ? -35.244 44.675 76.713 1.00 40.00 116 ASP D C 1
ATOM 4977 O O . ASP D 1 119 ? -34.712 44.300 75.660 1.00 38.38 116 ASP D O 1
ATOM 4982 N N . ASP D 1 120 ? -36.068 45.721 76.788 1.00 36.78 117 ASP D N 1
ATOM 4983 C CA . ASP D 1 120 ? -36.479 46.471 75.603 1.00 41.89 117 ASP D CA 1
ATOM 4984 C C . ASP D 1 120 ? -35.355 47.315 75.038 1.00 32.84 117 ASP D C 1
ATOM 4985 O O . ASP D 1 120 ? -35.144 47.337 73.825 1.00 44.44 117 ASP D O 1
ATOM 4990 N N . SER D 1 121 ? -34.654 48.045 75.899 1.00 30.83 118 SER D N 1
ATOM 4991 C CA . SER D 1 121 ? -33.554 48.857 75.394 1.00 35.95 118 SER D CA 1
ATOM 4992 C C . SER D 1 121 ? -32.491 47.958 74.775 1.00 30.93 118 SER D C 1
ATOM 4993 O O . SER D 1 121 ? -31.857 48.316 73.778 1.00 33.90 118 SER D O 1
ATOM 4996 N N . ILE D 1 122 ? -32.313 46.773 75.343 1.00 32.88 119 ILE D N 1
ATOM 4997 C CA . ILE D 1 122 ? -31.315 45.840 74.796 1.00 38.61 119 ILE D CA 1
ATOM 4998 C C . ILE D 1 122 ? -31.753 45.332 73.424 1.00 39.65 119 ILE D C 1
ATOM 4999 O O . ILE D 1 122 ? -30.969 45.338 72.479 1.00 32.21 119 ILE D O 1
ATOM 5004 N N . LYS D 1 123 ? -33.016 44.921 73.308 1.00 40.00 120 LYS D N 1
ATOM 5005 C CA . LYS D 1 123 ? -33.551 44.528 72.009 1.00 33.73 120 LYS D CA 1
ATOM 5006 C C . LYS D 1 123 ? -33.497 45.672 70.994 1.00 36.73 120 LYS D C 1
ATOM 5007 O O . LYS D 1 123 ? -33.244 45.457 69.800 1.00 34.27 120 LYS D O 1
ATOM 5013 N N . GLN D 1 124 ? -33.754 46.890 71.460 1.00 33.39 121 GLN D N 1
ATOM 5014 C CA . GLN D 1 124 ? -33.597 48.052 70.595 1.00 48.13 121 GLN D CA 1
ATOM 5015 C C . GLN D 1 124 ? -32.145 48.162 70.095 1.00 39.47 121 GLN D C 1
ATOM 5016 O O . GLN D 1 124 ? -31.900 48.432 68.914 1.00 34.44 121 GLN D O 1
ATOM 5022 N N . ALA D 1 125 ? -31.182 47.938 70.986 1.00 43.41 122 ALA D N 1
ATOM 5023 C CA . ALA D 1 125 ? -29.762 48.029 70.602 1.00 37.26 122 ALA D CA 1
ATOM 5024 C C . ALA D 1 125 ? -29.446 47.051 69.468 1.00 36.06 122 ALA D C 1
ATOM 5025 O O . ALA D 1 125 ? -28.765 47.410 68.495 1.00 34.36 122 ALA D O 1
ATOM 5027 N N . GLN D 1 126 ? -29.951 45.822 69.590 1.00 37.10 123 GLN D N 1
ATOM 5028 C CA . GLN D 1 126 ? -29.786 44.822 68.534 1.00 35.13 123 GLN D CA 1
ATOM 5029 C C . GLN D 1 126 ? -30.310 45.319 67.191 1.00 43.09 123 GLN D C 1
ATOM 5030 O O . GLN D 1 126 ? -29.633 45.191 66.151 1.00 36.96 123 GLN D O 1
ATOM 5036 N N . GLN D 1 127 ? -31.518 45.882 67.207 1.00 33.70 124 GLN D N 1
ATOM 5037 C CA . GLN D 1 127 ? -32.120 46.358 65.973 1.00 32.64 124 GLN D CA 1
ATOM 5038 C C . GLN D 1 127 ? -31.341 47.531 65.400 1.00 29.86 124 GLN D C 1
ATOM 5039 O O . GLN D 1 127 ? -31.092 47.597 64.200 1.00 43.60 124 GLN D O 1
ATOM 5045 N N . LYS D 1 128 ? -30.965 48.468 66.257 1.00 34.69 125 LYS D N 1
ATOM 5046 C CA . LYS D 1 128 ? -30.203 49.612 65.787 1.00 44.26 125 LYS D CA 1
ATOM 5047 C C . LYS D 1 128 ? -28.802 49.195 65.337 1.00 44.20 125 LYS D C 1
ATOM 5048 O O . LYS D 1 128 ? -28.181 49.891 64.536 1.00 40.24 125 LYS D O 1
ATOM 5054 N N . ALA D 1 129 ? -28.323 48.051 65.831 1.00 37.42 126 ALA D N 1
ATOM 5055 C CA . ALA D 1 129 ? -27.006 47.546 65.439 1.00 39.58 126 ALA D CA 1
ATOM 5056 C C . ALA D 1 129 ? -27.092 46.630 64.226 1.00 41.52 126 ALA D C 1
ATOM 5057 O O . ALA D 1 129 ? -26.070 46.268 63.645 1.00 44.82 126 ALA D O 1
ATOM 5059 N N . GLY D 1 130 ? -28.310 46.256 63.846 1.00 40.08 127 GLY D N 1
ATOM 5060 C CA . GLY D 1 130 ? -28.501 45.300 62.767 1.00 37.27 127 GLY D CA 1
ATOM 5061 C C . GLY D 1 130 ? -28.037 43.909 63.163 1.00 36.17 127 GLY D C 1
ATOM 5062 O O . GLY D 1 130 ? -27.677 43.095 62.314 1.00 37.01 127 GLY D O 1
ATOM 5063 N N . ALA D 1 131 ? -28.038 43.629 64.462 1.00 29.63 128 ALA D N 1
ATOM 5064 C CA . ALA D 1 131 ? -27.480 42.368 64.941 1.00 32.45 128 ALA D CA 1
ATOM 5065 C C . ALA D 1 131 ? -28.483 41.243 64.756 1.00 38.43 128 ALA D C 1
ATOM 5066 O O . ALA D 1 131 ? -29.688 41.424 64.955 1.00 34.80 128 ALA D O 1
ATOM 5068 N N . THR D 1 132 ? -27.976 40.078 64.373 1.00 34.55 129 THR D N 1
ATOM 5069 C CA . THR D 1 132 ? -28.811 38.901 64.211 1.00 37.04 129 THR D CA 1
ATOM 5070 C C . THR D 1 132 ? -29.227 38.396 65.588 1.00 37.61 129 THR D C 1
ATOM 5071 O O . THR D 1 132 ? -28.391 38.326 66.500 1.00 39.10 129 THR D O 1
ATOM 5075 N N . PRO D 1 133 ? -30.530 38.081 65.757 1.00 40.13 130 PRO D N 1
ATOM 5076 C CA . PRO D 1 133 ? -31.030 37.499 67.008 1.00 35.77 130 PRO D CA 1
ATOM 5077 C C . PRO D 1 133 ? -30.224 36.267 67.365 1.00 33.03 130 PRO D C 1
ATOM 5078 O O . PRO D 1 133 ? -29.784 35.548 66.458 1.00 35.83 130 PRO D O 1
ATOM 5082 N N . VAL D 1 134 ? -30.042 36.023 68.661 1.00 27.90 131 VAL D N 1
ATOM 5083 C CA . VAL D 1 134 ? -29.326 34.835 69.126 1.00 24.23 131 VAL D CA 1
ATOM 5084 C C . VAL D 1 134 ? -29.990 34.255 70.361 1.00 36.10 131 VAL D C 1
ATOM 5085 O O . VAL D 1 134 ? -30.650 34.961 71.129 1.00 40.51 131 VAL D O 1
ATOM 5089 N N . THR D 1 135 ? -29.768 32.964 70.556 1.00 30.18 132 THR D N 1
ATOM 5090 C CA . THR D 1 135 ? -30.296 32.242 71.698 1.00 42.28 132 THR D CA 1
ATOM 5091 C C . THR D 1 135 ? -29.198 32.061 72.736 1.00 42.49 132 THR D C 1
ATOM 5092 O O . THR D 1 135 ? -28.120 31.564 72.422 1.00 44.27 132 THR D O 1
ATOM 5096 N N . LEU D 1 136 ? -29.463 32.488 73.968 1.00 47.39 133 LEU D N 1
ATOM 5097 C CA . LEU D 1 136 ? -28.472 32.402 75.037 1.00 43.99 133 LEU D CA 1
ATOM 5098 C C . LEU D 1 136 ? -28.300 30.972 75.494 1.00 53.82 133 LEU D C 1
ATOM 5099 O O . LEU D 1 136 ? -29.255 30.196 75.464 1.00 49.76 133 LEU D O 1
ATOM 5104 N N . ASP D 1 137 ? -27.084 30.615 75.910 1.00 49.60 134 ASP D N 1
ATOM 5105 C CA . ASP D 1 137 ? -26.895 29.357 76.627 1.00 54.74 134 ASP D CA 1
ATOM 5106 C C . ASP D 1 137 ? -25.852 29.482 77.728 1.00 51.94 134 ASP D C 1
ATOM 5107 O O . ASP D 1 137 ? -25.376 30.582 78.027 1.00 41.21 134 ASP D O 1
ATOM 5112 N N . GLU D 1 138 ? -25.506 28.355 78.340 1.00 52.85 135 GLU D N 1
ATOM 5113 C CA . GLU D 1 138 ? -24.572 28.364 79.458 1.00 52.10 135 GLU D CA 1
ATOM 5114 C C . GLU D 1 138 ? -23.192 28.927 79.101 1.00 42.79 135 GLU D C 1
ATOM 5115 O O . GLU D 1 138 ? -22.453 29.357 79.987 1.00 37.50 135 GLU D O 1
ATOM 5121 N N . LYS D 1 139 ? -22.832 28.922 77.821 1.00 37.89 136 LYS D N 1
ATOM 5122 C CA . LYS D 1 139 ? -21.482 29.344 77.445 1.00 45.12 136 LYS D CA 1
ATOM 5123 C C . LYS D 1 139 ? -21.237 30.790 77.871 1.00 46.28 136 LYS D C 1
ATOM 5124 O O . LYS D 1 139 ? -20.133 31.144 78.313 1.00 34.83 136 LYS D O 1
ATOM 5130 N N . SER D 1 140 ? -22.282 31.608 77.722 1.00 36.34 137 SER D N 1
ATOM 5131 C CA . SER D 1 140 ? -22.274 33.018 78.108 1.00 39.23 137 SER D CA 1
ATOM 5132 C C . SER D 1 140 ? -21.913 33.151 79.566 1.00 31.93 137 SER D C 1
ATOM 5133 O O . SER D 1 140 ? -21.069 33.957 79.942 1.00 33.85 137 SER D O 1
ATOM 5136 N N . MET D 1 141 ? -22.591 32.359 80.388 1.00 29.97 138 MET D N 1
ATOM 5137 C CA . MET D 1 141 ? -22.420 32.420 81.828 1.00 38.95 138 MET D CA 1
ATOM 5138 C C . MET D 1 141 ? -21.022 31.948 82.233 1.00 41.85 138 MET D C 1
ATOM 5139 O O . MET D 1 141 ? -20.438 32.482 83.176 1.00 35.82 138 MET D O 1
ATOM 5144 N N . GLU D 1 142 ? -20.480 30.967 81.513 1.00 38.39 139 GLU D N 1
ATOM 5145 C CA . GLU D 1 142 ? -19.144 30.455 81.834 1.00 41.80 139 GLU D CA 1
ATOM 5146 C C . GLU D 1 142 ? -18.083 31.512 81.536 1.00 32.96 139 GLU D C 1
ATOM 5147 O O . GLU D 1 142 ? -17.131 31.674 82.293 1.00 35.83 139 GLU D O 1
ATOM 5153 N N . THR D 1 143 ? -18.263 32.227 80.431 1.00 33.30 140 THR D N 1
ATOM 5154 C CA . THR D 1 143 ? -17.365 33.308 80.066 1.00 29.30 140 THR D CA 1
ATOM 5155 C C . THR D 1 143 ? -17.421 34.418 81.113 1.00 43.86 140 THR D C 1
ATOM 5156 O O . THR D 1 143 ? -16.380 34.915 81.563 1.00 42.50 140 THR D O 1
ATOM 5160 N N . ILE D 1 144 ? -18.637 34.791 81.513 1.00 37.90 141 ILE D N 1
ATOM 5161 C CA . ILE D 1 144 ? -18.821 35.770 82.584 1.00 38.53 141 ILE D CA 1
ATOM 5162 C C . ILE D 1 144 ? -18.165 35.341 83.901 1.00 37.19 141 ILE D C 1
ATOM 5163 O O . ILE D 1 144 ? -17.503 36.145 84.555 1.00 42.55 141 ILE D O 1
ATOM 5168 N N . ARG D 1 145 ? -18.356 34.086 84.302 1.00 37.70 142 ARG D N 1
ATOM 5169 C CA . ARG D 1 145 ? -17.715 33.601 85.525 1.00 43.37 142 ARG D CA 1
ATOM 5170 C C . ARG D 1 145 ? -16.191 33.655 85.410 1.00 40.22 142 ARG D C 1
ATOM 5171 O O . ARG D 1 145 ? -15.501 34.042 86.353 1.00 40.38 142 ARG D O 1
ATOM 5179 N N . THR D 1 146 ? -15.666 33.269 84.254 1.00 37.89 143 THR D N 1
ATOM 5180 C CA . THR D 1 146 ? -14.219 33.303 84.045 1.00 42.00 143 THR D CA 1
ATOM 5181 C C . THR D 1 146 ? -13.700 34.739 84.137 1.00 36.29 143 THR D C 1
ATOM 5182 O O . THR D 1 146 ? -12.656 34.994 84.737 1.00 39.25 143 THR D O 1
ATOM 5186 N N . ASN D 1 147 ? -14.445 35.674 83.556 1.00 35.79 144 ASN D N 1
ATOM 5187 C CA . ASN D 1 147 ? -14.058 37.074 83.583 1.00 35.34 144 ASN D CA 1
ATOM 5188 C C . ASN D 1 147 ? -13.898 37.583 85.009 1.00 39.31 144 ASN D C 1
ATOM 5189 O O . ASN D 1 147 ? -12.902 38.234 85.340 1.00 36.36 144 ASN D O 1
ATOM 5194 N N . LEU D 1 148 ? -14.880 37.264 85.849 1.00 35.02 145 LEU D N 1
ATOM 5195 C CA . LEU D 1 148 ? -14.870 37.661 87.255 1.00 41.69 145 LEU D CA 1
ATOM 5196 C C . LEU D 1 148 ? -13.694 37.044 88.031 1.00 48.61 145 LEU D C 1
ATOM 5197 O O . LEU D 1 148 ? -13.109 37.695 88.900 1.00 48.61 145 LEU D O 1
ATOM 5202 N N . GLN D 1 149 ? -13.357 35.792 87.726 1.00 46.44 146 GLN D N 1
ATOM 5203 C CA . GLN D 1 149 ? -12.155 35.173 88.291 1.00 51.06 146 GLN D CA 1
ATOM 5204 C C . GLN D 1 149 ? -10.937 36.022 87.956 1.00 49.38 146 GLN D C 1
ATOM 5205 O O . GLN D 1 149 ? -10.098 36.309 88.821 1.00 47.24 146 GLN D O 1
ATOM 5211 N N . LEU D 1 150 ? -10.843 36.404 86.683 1.00 46.78 147 LEU D N 1
ATOM 5212 C CA . LEU D 1 150 ? -9.699 37.163 86.182 1.00 50.08 147 LEU D CA 1
ATOM 5213 C C . LEU D 1 150 ? -9.625 38.538 86.840 1.00 47.42 147 LEU D C 1
ATOM 5214 O O . LEU D 1 150 ? -8.561 38.952 87.288 1.00 47.25 147 LEU D O 1
ATOM 5219 N N . ALA D 1 151 ? -10.756 39.234 86.913 1.00 44.72 148 ALA D N 1
ATOM 5220 C CA . ALA D 1 151 ? -10.791 40.538 87.560 1.00 46.50 148 ALA D CA 1
ATOM 5221 C C . ALA D 1 151 ? -10.172 40.465 88.958 1.00 52.18 148 ALA D C 1
ATOM 5222 O O . ALA D 1 151 ? -9.453 41.374 89.375 1.00 45.48 148 ALA D O 1
ATOM 5224 N N . ARG D 1 152 ? -10.461 39.385 89.681 1.00 53.30 149 ARG D N 1
ATOM 5225 C CA . ARG D 1 152 ? -9.956 39.220 91.039 1.00 55.78 149 ARG D CA 1
ATOM 5226 C C . ARG D 1 152 ? -8.455 38.962 91.016 1.00 61.33 149 ARG D C 1
ATOM 5227 O O . ARG D 1 152 ? -7.676 39.682 91.651 1.00 61.35 149 ARG D O 1
ATOM 5235 N N . LEU D 1 153 ? -8.059 37.934 90.271 1.00 56.00 150 LEU D N 1
ATOM 5236 C CA . LEU D 1 153 ? -6.654 37.560 90.146 1.00 52.61 150 LEU D CA 1
ATOM 5237 C C . LEU D 1 153 ? -5.779 38.720 89.686 1.00 52.46 150 LEU D C 1
ATOM 5238 O O . LEU D 1 153 ? -4.596 38.795 90.027 1.00 55.02 150 LEU D O 1
ATOM 5243 N N . VAL D 1 154 ? -6.368 39.615 88.902 1.00 47.05 151 VAL D N 1
ATOM 5244 C CA . VAL D 1 154 ? -5.647 40.744 88.330 1.00 50.06 151 VAL D CA 1
ATOM 5245 C C . VAL D 1 154 ? -5.645 41.921 89.304 1.00 53.98 151 VAL D C 1
ATOM 5246 O O . VAL D 1 154 ? -4.752 42.772 89.261 1.00 57.17 151 VAL D O 1
ATOM 5250 N N . GLY D 1 155 ? -6.636 41.948 90.195 1.00 51.05 152 GLY D N 1
ATOM 5251 C CA . GLY D 1 155 ? -6.745 43.011 91.178 1.00 45.20 152 GLY D CA 1
ATOM 5252 C C . GLY D 1 155 ? -7.696 44.120 90.771 1.00 51.70 152 GLY D C 1
ATOM 5253 O O . GLY D 1 155 ? -7.661 45.218 91.334 1.00 52.27 152 GLY D O 1
ATOM 5254 N N . VAL D 1 156 ? -8.549 43.844 89.788 1.00 53.08 153 VAL D N 1
ATOM 5255 C CA . VAL D 1 156 ? -9.592 44.792 89.406 1.00 52.08 153 VAL D CA 1
ATOM 5256 C C . VAL D 1 156 ? -10.440 45.142 90.628 1.00 57.29 153 VAL D C 1
ATOM 5257 O O . VAL D 1 156 ? -10.875 44.254 91.371 1.00 55.96 153 VAL D O 1
ATOM 5261 N N . GLN D 1 157 ? -10.663 46.438 90.841 1.00 57.44 154 GLN D N 1
ATOM 5262 C CA . GLN D 1 157 ? -11.444 46.899 91.990 1.00 59.86 154 GLN D CA 1
ATOM 5263 C C . GLN D 1 157 ? -12.903 47.193 91.634 1.00 64.12 154 GLN D C 1
ATOM 5264 O O . GLN D 1 157 ? -13.809 46.906 92.417 1.00 70.96 154 GLN D O 1
ATOM 5270 N N . GLY D 1 158 ? -13.123 47.770 90.456 1.00 58.46 155 GLY D N 1
ATOM 5271 C CA . GLY D 1 158 ? -14.466 48.031 89.958 1.00 50.98 155 GLY D CA 1
ATOM 5272 C C . GLY D 1 158 ? -14.405 48.166 88.449 1.00 48.57 155 GLY D C 1
ATOM 5273 O O . GLY D 1 158 ? -13.372 47.878 87.855 1.00 49.10 155 GLY D O 1
ATOM 5274 N N . THR D 1 159 ? -15.496 48.588 87.817 1.00 41.56 156 THR D N 1
ATOM 5275 C CA . THR D 1 159 ? -15.439 48.920 86.393 1.00 40.89 156 THR D CA 1
ATOM 5276 C C . THR D 1 159 ? -15.493 50.434 86.191 1.00 41.50 156 THR D C 1
ATOM 5277 O O . THR D 1 159 ? -16.099 51.147 86.987 1.00 47.94 156 THR D O 1
ATOM 5281 N N . PRO D 1 160 ? -14.867 50.934 85.119 1.00 41.65 157 PRO D N 1
ATOM 5282 C CA . PRO D 1 160 ? -14.024 50.177 84.194 1.00 37.71 157 PRO D CA 1
ATOM 5283 C C . PRO D 1 160 ? -12.630 50.008 84.781 1.00 38.92 157 PRO D C 1
ATOM 5284 O O . PRO D 1 160 ? -12.222 50.770 85.655 1.00 34.40 157 PRO D O 1
ATOM 5288 N N . ALA D 1 161 ? -11.918 49.003 84.301 1.00 37.17 158 ALA D N 1
ATOM 5289 C CA . ALA D 1 161 ? -10.523 48.805 84.656 1.00 43.88 158 ALA D CA 1
ATOM 5290 C C . ALA D 1 161 ? -9.893 48.193 83.427 1.00 44.54 158 ALA D C 1
ATOM 5291 O O . ALA D 1 161 ? -10.450 47.255 82.844 1.00 44.73 158 ALA D O 1
ATOM 5293 N N . THR D 1 162 ? -8.751 48.726 83.018 1.00 38.03 159 THR D N 1
ATOM 5294 C CA . THR D 1 162 ? -8.132 48.297 81.772 1.00 36.63 159 THR D CA 1
ATOM 5295 C C . THR D 1 162 ? -6.641 47.965 81.920 1.00 34.47 159 THR D C 1
ATOM 5296 O O . THR D 1 162 ? -5.856 48.778 82.406 1.00 34.08 159 THR D O 1
ATOM 5300 N N . ILE D 1 163 ? -6.266 46.769 81.484 1.00 29.18 160 ILE D N 1
ATOM 5301 C CA . ILE D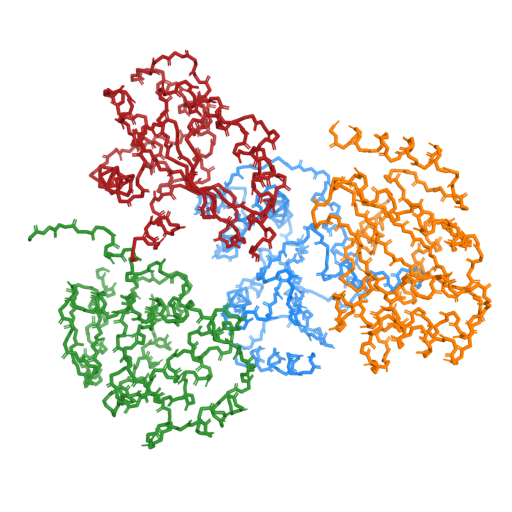 1 163 ? -4.872 46.375 81.430 1.00 41.14 160 ILE D CA 1
ATOM 5302 C C . ILE D 1 163 ? -4.215 46.913 80.167 1.00 35.74 160 ILE D C 1
ATOM 5303 O O . ILE D 1 163 ? -4.645 46.620 79.045 1.00 29.05 160 ILE D O 1
ATOM 5308 N N . ILE D 1 164 ? -3.170 47.705 80.360 1.00 29.58 161 ILE D N 1
ATOM 5309 C CA . ILE D 1 164 ? -2.327 48.147 79.259 1.00 37.19 161 ILE D CA 1
ATOM 5310 C C . ILE D 1 164 ? -0.881 47.832 79.633 1.00 39.88 161 ILE D C 1
ATOM 5311 O O . ILE D 1 164 ? -0.301 48.506 80.486 1.00 39.10 161 ILE D O 1
ATOM 5316 N N . GLY D 1 165 ? -0.306 46.806 79.012 1.00 44.63 162 GLY D N 1
ATOM 5317 C CA . GLY D 1 165 ? 1.013 46.335 79.406 1.00 36.14 162 GLY D CA 1
ATOM 5318 C C . GLY D 1 165 ? 1.081 46.062 80.901 1.00 47.54 162 GLY D C 1
ATOM 5319 O O . GLY D 1 165 ? 0.254 45.318 81.434 1.00 43.37 162 GLY D O 1
ATOM 5320 N N . ASP D 1 166 ? 2.049 46.672 81.587 1.00 57.12 163 ASP D N 1
ATOM 5321 C CA . ASP D 1 166 ? 2.259 46.409 83.012 1.00 50.29 163 ASP D CA 1
ATOM 5322 C C . ASP D 1 166 ? 1.466 47.324 83.947 1.00 47.07 163 ASP D C 1
ATOM 5323 O O . ASP D 1 166 ? 1.702 47.336 85.155 1.00 58.24 163 ASP D O 1
ATOM 5328 N N . GLU D 1 167 ? 0.535 48.091 83.393 1.00 44.58 164 GLU D N 1
ATOM 5329 C CA . GLU D 1 167 ? -0.313 48.955 84.203 1.00 40.18 164 GLU D CA 1
ATOM 5330 C C . GLU D 1 167 ? -1.760 48.470 84.192 1.00 48.82 164 GLU D C 1
ATOM 5331 O O . GLU D 1 167 ? -2.275 48.059 83.148 1.00 47.03 164 GLU D O 1
ATOM 5337 N N . LEU D 1 168 ? -2.410 48.509 85.353 1.00 50.75 165 LEU D N 1
ATOM 5338 C CA . LEU D 1 168 ? -3.861 48.389 85.409 1.00 51.89 165 LEU D CA 1
ATOM 5339 C C . LEU D 1 168 ? -4.418 49.784 85.641 1.00 51.87 165 LEU D C 1
ATOM 5340 O O . LEU D 1 168 ? -3.987 50.487 86.553 1.00 50.93 165 LEU D O 1
ATOM 5345 N N . ILE D 1 169 ? -5.370 50.185 84.809 1.00 53.62 166 ILE D N 1
ATOM 5346 C CA . ILE D 1 169 ? -5.868 51.548 84.832 1.00 48.45 166 ILE D CA 1
ATOM 5347 C C . ILE D 1 169 ? -7.352 51.600 85.174 1.00 54.91 166 ILE D C 1
ATOM 5348 O O . ILE D 1 169 ? -8.196 51.253 84.348 1.00 52.26 166 ILE D O 1
ATOM 5353 N N . PRO D 1 170 ? -7.673 52.047 86.397 1.00 57.57 167 PRO D N 1
ATOM 5354 C CA . PRO D 1 170 ? -9.061 52.131 86.863 1.00 55.98 167 PRO D CA 1
ATOM 5355 C C . PRO D 1 170 ? -9.774 53.350 86.287 1.00 57.88 167 PRO D C 1
ATOM 5356 O O . PRO D 1 170 ? -9.122 54.320 85.901 1.00 61.50 167 PRO D O 1
ATOM 5360 N N . GLY D 1 171 ? -11.100 53.291 86.229 1.00 53.73 168 GLY D N 1
ATOM 5361 C CA . GLY D 1 171 ? -11.900 54.427 85.810 1.00 56.84 168 GLY D CA 1
ATOM 5362 C C . GLY D 1 171 ? -11.599 54.923 84.409 1.00 57.75 168 GLY D C 1
ATOM 5363 O O . GLY D 1 171 ? -10.704 54.416 83.731 1.00 61.95 168 GLY D O 1
ATOM 5364 N N . ALA D 1 172 ? -12.363 55.919 83.973 1.00 50.59 169 ALA D N 1
ATOM 5365 C CA . ALA D 1 172 ? -12.112 56.574 82.698 1.00 47.62 169 ALA D CA 1
ATOM 5366 C C . ALA D 1 172 ? -11.017 57.636 82.876 1.00 59.95 169 ALA D C 1
ATOM 5367 O O . ALA D 1 172 ? -11.154 58.556 83.684 1.00 70.45 169 ALA D O 1
ATOM 5369 N N . VAL D 1 173 ? -9.923 57.490 82.137 1.00 42.73 170 VAL D N 1
ATOM 5370 C CA . VAL D 1 173 ? -8.877 58.496 82.126 1.00 48.18 170 VAL D CA 1
ATOM 5371 C C . VAL D 1 173 ? -9.101 59.410 80.942 1.00 49.11 170 VAL D C 1
ATOM 5372 O O . VAL D 1 173 ? -9.764 59.025 79.974 1.00 44.96 170 VAL D O 1
ATOM 5376 N N . PRO D 1 174 ? -8.552 60.631 81.018 1.00 48.37 171 PRO D N 1
ATOM 5377 C CA . PRO D 1 174 ? -8.551 61.562 79.885 1.00 50.09 171 PRO D CA 1
ATOM 5378 C C . PRO D 1 174 ? -7.863 60.962 78.660 1.00 51.92 171 PRO D C 1
ATOM 5379 O O . PRO D 1 174 ? -6.940 60.143 78.781 1.00 53.41 171 PRO D O 1
ATOM 5383 N N . TRP D 1 175 ? -8.314 61.378 77.484 1.00 50.74 172 TRP D N 1
ATOM 5384 C CA . TRP D 1 175 ? -7.740 60.895 76.241 1.00 46.01 172 TRP D CA 1
ATOM 5385 C C . TRP D 1 175 ? -6.220 61.038 76.231 1.00 46.39 172 TRP D C 1
ATOM 5386 O O . TRP D 1 175 ? -5.517 60.124 75.804 1.00 38.73 172 TRP D O 1
ATOM 5397 N N . ASP D 1 176 ? -5.719 62.183 76.698 1.00 47.11 173 ASP D N 1
ATOM 5398 C CA A ASP D 1 176 ? -4.283 62.449 76.752 0.26 45.13 173 ASP D CA 1
ATOM 5399 C CA B ASP D 1 176 ? -4.276 62.407 76.686 0.74 44.92 173 ASP D CA 1
ATOM 5400 C C . ASP D 1 176 ? -3.519 61.390 77.534 1.00 42.68 173 ASP D C 1
ATOM 5401 O O . ASP D 1 176 ? -2.515 60.850 77.067 1.00 45.93 173 ASP D O 1
ATOM 5410 N N . THR D 1 177 ? -3.998 61.108 78.744 1.00 40.85 174 THR D N 1
ATOM 5411 C CA . THR D 1 177 ? -3.375 60.079 79.574 1.00 44.05 174 THR D CA 1
ATOM 5412 C C . THR D 1 177 ? -3.437 58.728 78.866 1.00 42.12 174 THR D C 1
ATOM 5413 O O . THR D 1 177 ? -2.411 58.036 78.722 1.00 43.41 174 THR D O 1
ATOM 5417 N N . LEU D 1 178 ? -4.636 58.356 78.420 1.00 37.35 175 LEU D N 1
ATOM 5418 C CA . LEU D 1 178 ? -4.820 57.080 77.738 1.00 40.59 175 LEU D CA 1
ATOM 5419 C C . LEU D 1 178 ? -3.861 56.909 76.567 1.00 38.18 175 LEU D C 1
ATOM 5420 O O . LEU D 1 178 ? -3.200 55.876 76.445 1.00 36.57 175 LEU D O 1
ATOM 5425 N N . GLU D 1 179 ? -3.766 57.920 75.712 1.00 43.53 176 GLU D N 1
ATOM 5426 C CA . GLU D 1 179 ? -2.878 57.823 74.554 1.00 42.78 176 GLU D CA 1
ATOM 5427 C C . GLU D 1 179 ? -1.401 57.758 74.958 1.00 36.70 176 GLU D C 1
ATOM 5428 O O . GLU D 1 179 ? -0.647 56.988 74.376 1.00 34.37 176 GLU D O 1
ATOM 5434 N N . ALA D 1 180 ? -0.996 58.563 75.942 1.00 32.12 177 ALA D N 1
ATOM 5435 C CA . ALA D 1 180 ? 0.399 58.533 76.410 1.00 41.84 177 ALA D CA 1
ATOM 5436 C C . ALA D 1 180 ? 0.776 57.123 76.906 1.00 41.14 177 ALA D C 1
ATOM 5437 O O . ALA D 1 180 ? 1.746 56.533 76.429 1.00 45.83 177 ALA D O 1
ATOM 5439 N N . VAL D 1 181 ? -0.017 56.576 77.828 1.00 39.60 178 VAL D N 1
ATOM 5440 C CA . VAL D 1 181 ? 0.182 55.201 78.293 1.00 36.64 178 VAL D CA 1
ATOM 5441 C C . VAL D 1 181 ? 0.261 54.174 77.152 1.00 39.08 178 VAL D C 1
ATOM 5442 O O . VAL D 1 181 ? 1.206 53.363 77.104 1.00 40.11 178 VAL D O 1
ATOM 5446 N N . VAL D 1 182 ? -0.723 54.198 76.248 1.00 38.05 179 VAL D N 1
ATOM 5447 C CA . VAL D 1 182 ? -0.714 53.306 75.080 1.00 40.44 179 VAL D CA 1
ATOM 5448 C C . VAL D 1 182 ? 0.588 53.442 74.265 1.00 44.45 179 VAL D C 1
ATOM 5449 O O . VAL D 1 182 ? 1.257 52.444 73.980 1.00 39.84 179 VAL D O 1
ATOM 5453 N N . LYS D 1 183 ? 0.943 54.669 73.885 1.00 37.05 180 LYS D N 1
ATOM 5454 C CA . LYS D 1 183 ? 2.199 54.899 73.155 1.00 47.39 180 LYS D CA 1
ATOM 5455 C C . LYS D 1 183 ? 3.409 54.331 73.906 1.00 46.56 180 LYS D C 1
ATOM 5456 O O . LYS D 1 183 ? 4.243 53.646 73.311 1.00 41.43 180 LYS D O 1
ATOM 5462 N N . GLU D 1 184 ? 3.482 54.588 75.210 1.00 42.58 181 GLU D N 1
ATOM 5463 C CA . GLU D 1 184 ? 4.574 54.062 76.036 1.00 51.78 181 GLU D CA 1
ATOM 5464 C C . GLU D 1 184 ? 4.698 52.528 75.981 1.00 49.08 181 GLU D C 1
ATOM 5465 O O . GLU D 1 184 ? 5.766 51.994 75.656 1.00 42.99 181 GLU D O 1
ATOM 5471 N N . LYS D 1 185 ? 3.608 51.824 76.296 1.00 43.82 182 LYS D N 1
ATOM 5472 C CA . LYS D 1 185 ? 3.627 50.359 76.343 1.00 40.82 182 LYS D CA 1
ATOM 5473 C C . LYS D 1 185 ? 3.854 49.758 74.962 1.00 39.53 182 LYS D C 1
ATOM 5474 O O . LYS D 1 185 ? 4.477 48.702 74.819 1.00 43.03 182 LYS D O 1
ATOM 5480 N N . LEU D 1 186 ? 3.338 50.446 73.951 1.00 35.95 183 LEU D N 1
ATOM 5481 C CA . LEU D 1 186 ? 3.548 50.084 72.558 1.00 38.66 183 LEU D CA 1
ATOM 5482 C C . LEU D 1 186 ? 5.033 50.172 72.221 1.00 46.00 183 LEU D C 1
ATOM 5483 O O . LEU D 1 186 ? 5.575 49.327 71.504 1.00 45.23 183 LEU D O 1
ATOM 5488 N N . ALA D 1 187 ? 5.684 51.211 72.734 1.00 44.25 184 ALA D N 1
ATOM 5489 C CA . ALA D 1 187 ? 7.106 51.392 72.512 1.00 49.00 184 ALA D CA 1
ATOM 5490 C C . ALA D 1 187 ? 7.860 50.274 73.223 1.00 50.17 184 ALA D C 1
ATOM 5491 O O . ALA D 1 187 ? 8.676 49.587 72.614 1.00 49.14 184 ALA D O 1
ATOM 5493 N N . SER D 1 188 ? 7.557 50.074 74.504 1.00 47.88 185 SER D N 1
ATOM 5494 C CA . SER D 1 188 ? 8.218 49.035 75.289 1.00 47.41 185 SER D CA 1
ATOM 5495 C C . SER D 1 188 ? 8.120 47.668 74.629 1.00 53.66 185 SER D C 1
ATOM 5496 O O . SER D 1 188 ? 9.044 46.861 74.726 1.00 53.05 185 SER D O 1
ATOM 5499 N N . ALA D 1 189 ? 6.994 47.409 73.967 1.00 52.30 186 ALA D N 1
ATOM 5500 C CA . ALA D 1 189 ? 6.854 46.218 73.138 1.00 50.93 186 ALA D CA 1
ATOM 5501 C C . ALA D 1 189 ? 7.558 46.442 71.799 1.00 55.74 186 ALA D C 1
ATOM 5502 O O . ALA D 1 189 ? 7.730 45.514 71.010 1.00 64.15 186 ALA D O 1
#

CATH classification: 3.40.30.10

Secondary structure (DSSP, 8-state):
--GGGTTTTHHHHHHH-TTS-EES-SS-SEEEEEEE-TT-HHHHHHHHHHHHHHHH-TTEEEEEEE---S-HHHHHHHHHHHHHHHH-HHHHHHHHHHHHH--S---HHHHHHHHHHHTPPP----HHHHHHHHHHHHHHHHHT--SSSEEEETTEEEES---HHHHHHHHHHHHHH-/--SHHHHHHHHH--TTS-EEE-SS-SEEEEEEE-TT-HHHHHHHHHHHHHHHH-TTEEEEEEE---SHHHHHHHHHHHHHHHHH-HHHHHHHHHHHHH--S---HHHHHHHHHHHTPPP----HHHHHHHHHHHHHHHHHT--SS-EEEETTEEEES---HHHHHHHHHHHHHTT-/----HHHHHHHH--TTS-EEE-SS-SEEEEEEE-TT-HHHHHHHHHHHHHHHH-TTEEEEEEE---SSHHHHHHHHHHHHHHHH-HHHHHHHHHHHHH-SS---HHHHHHHHHHTTPPP----HHHHHHHHHHHHHHHHHT--SSSEEEETTEEEES---HHHHHHHHHHHHH-/--HHHHH--TTS-EES-SS-SEEEEEEE-TT-HHHHHHHHHHHHHHHH-TTEEEEEEE---S-HHHHHHHHHHHHHHHH-HHHHHHHHHHHHH--S---HHHHHHHHHHHTPPP----HHHHHHHHHHHHHHHHHT--SSSEEEETTEEEESPPPHHHHHHHHHHHHHH-

InterPro domains:
  IPR001853 DSBA-like thioredoxin domain [PF01323] (57-195)
  IPR013766 Thioredoxin domain [PS51352] (13-202)
  IPR017937 Thioredoxin, conserved site [PS00194] (58-76)
  IPR036249 Thioredoxin-like superfamily [SSF52833] (34-198)

Solvent-accessible surface area: 33017 Å² total; per-residue (Å²): 162,106,88,141,96,19,86,40,0,33,83,5,2,12,36,26,18,78,15,2,0,34,10,39,46,154,169,33,111,18,21,0,0,2,0,1,2,1,8,10,84,133,2,13,96,5,12,82,28,2,22,97,0,18,83,114,28,50,33,0,0,0,4,0,0,1,0,16,122,92,38,160,12,1,47,48,0,1,46,16,0,6,10,0,38,103,101,62,68,100,32,2,33,40,0,1,49,65,0,4,103,60,163,92,116,2,74,98,94,6,4,102,66,4,23,131,126,18,23,10,40,114,27,114,56,65,105,110,6,44,48,2,8,86,4,0,54,34,0,6,171,51,38,41,22,182,33,32,2,2,4,16,1,38,128,68,61,20,98,26,31,29,88,59,102,61,3,23,58,21,0,117,89,17,22,87,95,71,197,115,56,92,45,2,20,89,2,1,13,53,45,20,82,8,2,0,83,20,46,20,106,84,32,89,15,27,0,0,3,0,2,2,2,2,8,83,137,2,38,96,1,18,80,23,6,50,104,0,18,138,120,32,93,45,0,0,3,6,2,0,1,0,15,85,100,48,140,23,1,25,47,0,1,48,13,0,6,10,0,48,105,99,58,61,163,44,3,65,40,0,3,55,60,0,7,107,58,219,92,126,9,76,105,98,11,4,116,70,4,25,122,121,20,58,11,54,111,26,120,54,85,93,51,5,45,78,4,5,98,20,0,42,8,0,3,150,51,36,53,12,165,39,26,5,4,0,18,0,34,130,70,63,32,103,28,21,4,84,58,114,62,0,21,59,20,0,115,91,22,23,69,88,45,158,266,138,134,52,64,10,35,110,7,4,9,40,36,29,77,16,6,0,86,26,41,14,87,142,36,164,12,20,0,0,5,0,1,2,2,3,9,87,132,2,33,100,2,22,75,24,7,87,95,0,26,138,120,29,100,54,0,0,5,4,2,1,1,0,14,96,108,44,137,27,1,29,40,0,2,42,9,0,6,3,0,53,101,89,40,54,60,37,2,69,40,0,2,65,57,0,8,96,77,220,95,127,7,77,116,97,8,4,118,102,6,20,119,145,15,51,13,55,105,25,125,61,57,111,100,4,60,102,12,6,190,34,1,62,88,0,4,195,95,38,57,13,190,33,29,4,3,2,17,1,36,130,63,59,31,99,29,19,6,95,54,118,67,3,22,53,18,0,124,95,29,38,95,132,64,40,101,4,3,12,35,42,30,92,19,2,0,42,16,23,28,112,166,32,118,15,22,0,0,2,0,1,2,1,7,9,88,134,2,35,102,5,13,74,30,2,62,90,0,23,131,67,29,61,22,0,0,0,4,0,0,1,0,14,117,86,38,160,10,0,46,45,0,1,43,16,0,7,10,0,44,97,95,50,64,59,33,2,67,39,0,1,49,62,0,4,106,60,223,90,118,1,73,104,113,14,2,109,60,4,25,118,122,19,59,11,53,112,30,119,50,72,96,104,6,45,54,12,6,108,11,0,43,35,0,5,161,111,42,38,17,177,32,30,2,2,4,14,0,39,128,70,62,12,96,25,26,29,88,58,111,58,3,23,54,17,0,90,98,20,31,85,100,76

Foldseek 3Di:
DCVVVVVVVLPCLQFPVLLWAKAADPQALWEKEWEAFLQDLLRLVQVVLQNVLCVVGNSYMYTYQYQQPPDDQRLVLQQFLSQLCVPPVVLNVQLSNQSSVDPDRDDPVSSVVSCVRSVGDGGDGDCVSVVSNVVSVVSCVSVVNPDPTWMDTQPDIDHTHDDSVVVSVSNVVSSVVD/DVCVVVLVCLQPPDLLWAKDAEPQALWEKEKEAFLQDPQRLLQVVLVVVCRVVGNRYMYTYQYAQDPDDQRLVLQQFLSVCCVPPVVLNVLLSNLSSVDPHGDDPVSSVVSCVRSVGDGDDGDCVSVVSNVSSVVSCVVVVNDDPTWMDTQPDIRHTRDDNVRVNVSNVVNSVVSD/DDDDPVLVCLQPPDLLWAKAAAPQALWEKEKEAFLQDPQRLLQVVLVVVCRVVGRNYMYTYQYAQDPPDQRLVLQQFLSQQCVPPVVLNVLLSNQSSVDPHGDDPVSSVVSCVRSVHDGDDGDCVSVVSNVSSVVSCVVVVHDDPTWMDTQPDIRHTNDDNVVVVVSNVVSSVD/DCVCVQFPPLLWAKAADPQALWEKEKEAFLQDLLRLVQVVLQNVCCVVGNSYMYTYQYQHPPDDQRLVLQQQLSQLCVPPVVLNVQLSNQSSVDPDRDDPVSSVVSCVSSVGDDDDGDCVSVVSNVSSVVVCVVVVPDDPTWMDTAPDIRHTHDDSVVVVVSNVVSSVVD

B-factor: mean 44.52, std 16.56, range [17.46, 117.24]

Nearest PDB structures (foldseek):
  4gxz-assembly3_C  TM=9.962E-01  e=7.083E-30  Salmonella enterica subsp. enterica serovar Typhimurium str. LT2
  5idr-assembly1_C  TM=9.431E-01  e=1.116E-23  Proteus mirabilis ATCC 29906
  6nen-assembly1_A  TM=9.566E-01  e=1.265E-22  Proteus mirabilis
  6mhh-assembly1_A-3  TM=9.336E-01  e=4.906E-23  Proteus mirabilis
  5idr-assembly2_F  TM=9.628E-01  e=3.263E-22  Proteus mirabilis ATCC 29906